Protein AF-0000000082334285 (afdb_homodimer)

Foldseek 3Di:
DQPFAFEAEEAEAADCVVPNFDPPQPDADDDLQHHHLVNVVVVCVVNNHQAYEYEYDCHTCNQVCVRVLVSLQVSVQRYAYAHHHDLPDDLVVVVVNVVSRYQAYEDECQVVPQVVPLPSARVLQSQVVVQGEYEYAAAAQSQVSNVVVVVVGPHAYEYEQLNLYQLVPDCVRDNNVVVLVCAPDPRYAYENEDLQVRAPDDPVSVSCLVSSVSSCVRNPLLRYAYHYHPPCPPGPDDDDSVSVVVSLCVSPVDPVSSSSHGPVNCCVSSVRDDVPVD/DQPFAFEAEEAEAADCVVPNWDPPQPDADDDLQHHHLVNVVVVCVVNNHQAYEYEYDCHTCNQVCVRVLVSLQVSVQRYAYAHHHDLPDDLVVVVVNVVSRYQAYEDECQVVPQVVPLPSARVLQSQVVVQGEYEYAAAAQSQVSNVVVVVPGPHAYEYEQLNLYQLVVDCVRPNNVVVLVVAPDPRYAYENEDLQVRAPDDPVSVSCLVSSVSSCVRNPLLRYAYHYHPPCPPGPDDDDSVSVVVSLCVSPVDPVSSSSHGPVNCCVSSVRDDVPVD

Sequence (556 aa):
MFTQPIIDCHHHVFDPARFPWSAESAYNPQGHELATPDYYRAVMTAYNIRHSLIVGPTSGYNTDNRCLLDTLRRGEGRFKGIAVVHRDTNVQTLADLQSQGVVGIALNVAMLGTDPFLHLDQLMSDLADLNLFAQIQVQDDQLLALLPLLARTRTRILFDHCGRPDVSAGLRQPAFRALLSLAGGERCSVKLSGLAKFSRQPYPFSDGHPYLLALLDAFGAENCMWGSDWPFLRASERMDMGTQLLLVDQLIPDDKTRRQVLWETPERLFNFASEGALMFTQPIIDCHHHVFDPARFPWSAESAYNPQGHELATPDYYRAVMTAYNIRHSLIVGPTSGYNTDNRCLLDTLRRGEGRFKGIAVVHRDTNVQTLADLQSQGVVGIALNVAMLGTDPFLHLDQLMSDLADLNLFAQIQVQDDQLLALLPLLARTRTRILFDHCGRPDVSAGLRQPAFRALLSLAGGERCSVKLSGLAKFSRQPYPFSDGHPYLLALLDAFGAENCMWGSDWPFLRASERMDMGTQLLLVDQLIPDDKTRRQVLWETPERLFNFASEGAL

pLDDT: mean 95.58, std 8.48, range [27.16, 98.88]

Organism: Erwinia amylovora (NCBI:txid552)

Secondary structure (DSSP, 8-state):
---S-EEEEEE----TTTSPPPTT-S----GGG---HHHHHHHHHHHTEEEEEEEP-TTTTTT--HHHHHHHHHHTTSEEEEE---TT--HHHHHHHHHTTEEEEEEEHHHH-SGGGTT-HHHHHHHHHTT-EEEEE--TTHHHHHHHHHHT---EEEE-GGG---TTS-TT-HHHHHHHHTTTSSSEEEE---HHHH-SSSTTTGGGHHHHHHHHHHH-GGGEE----BT-TT-SS---HHHHHHHHHHH---HHHHHIIIIIHHHHHHT---GGG-/---S-EEEEEE----TTTSPPPTT-S----GGG---HHHHHHHHHHHTEEEEEEEP-TTTTTT--HHHHHHHHHHTTSEEEEE---TT--HHHHHHHHHTTEEEEEEEHHHH-SGGGTT-HHHHHHHHHTT-EEEEE--TTHHHHHHHHHHT---EEEE-GGG---TTS-TT-HHHHHHHHTTTSSSEEEE---HHHH-SSSTTTGGGHHHHHHHHHHH-GGGEE----BT-TT-SS---HHHHHHHHHHH---HHHHHIIIIIHHHHHHT---GGG-

Solvent-accessible surface area (backbone atoms only — not comparable to full-atom values): 28912 Å² total; per-residue (Å²): 48,62,78,62,66,27,37,39,55,27,29,47,68,44,48,50,90,86,48,63,73,53,93,81,44,88,42,75,72,52,26,55,41,27,29,33,66,72,57,44,53,45,46,23,63,47,50,33,37,68,33,34,32,39,36,46,42,67,69,37,51,30,64,58,47,63,62,52,46,54,48,29,61,71,40,73,70,35,31,35,29,28,38,31,68,62,82,81,56,52,63,65,59,52,51,54,43,38,76,53,39,31,51,26,35,54,42,58,32,58,81,71,42,60,74,86,60,57,77,44,61,67,46,38,48,46,30,33,75,69,70,21,30,43,33,36,30,39,36,46,60,49,51,58,72,40,46,66,50,58,70,75,44,81,38,32,35,34,34,37,29,63,42,26,46,51,59,89,60,52,80,76,32,64,33,52,40,52,56,50,64,47,34,80,47,95,45,49,32,37,26,60,26,47,46,78,77,38,29,91,48,66,91,86,17,64,68,31,46,63,57,47,53,51,44,43,65,52,42,29,42,77,29,25,26,33,24,73,44,39,59,45,74,88,36,78,35,50,80,52,73,50,44,53,51,47,48,48,48,67,76,39,68,51,64,68,54,38,45,27,21,28,31,54,22,49,34,62,77,68,63,46,74,67,68,81,78,110,51,62,80,63,67,27,36,38,55,28,28,48,68,45,49,49,91,84,48,62,73,53,92,80,43,87,42,76,73,50,26,55,41,28,29,32,65,73,56,44,52,44,46,24,64,47,51,35,37,69,33,35,31,39,35,46,40,67,70,37,50,28,63,57,47,63,62,53,47,53,49,28,61,72,38,73,66,36,31,35,31,28,38,30,68,63,81,80,58,54,64,65,59,52,51,54,43,37,76,53,38,31,52,26,37,54,42,58,32,58,83,69,42,61,73,83,61,55,76,43,62,69,48,39,49,46,29,34,76,70,69,22,31,43,32,36,31,38,35,46,61,48,49,58,71,40,46,67,50,59,70,75,46,81,37,32,34,34,34,36,28,59,43,27,46,50,59,89,59,54,79,76,30,64,34,52,40,51,55,50,64,47,34,81,48,94,44,48,33,38,25,58,23,46,46,79,78,39,28,92,48,67,91,86,15,66,69,32,45,64,59,46,52,50,46,44,65,51,42,29,42,76,30,24,26,32,25,71,41,39,58,45,74,88,34,77,36,50,80,52,71,51,44,54,52,49,47,48,48,68,77,39,66,50,64,68,54,39,44,27,20,28,30,52,23,48,33,62,78,68,62,48,76,71,69,80,81,109

Radius of gyration: 25.68 Å; Cα contacts (8 Å, |Δi|>4): 1089; chains: 2; bounding box: 44×74×59 Å

Nearest PDB structures (foldseek):
  4i6k-assembly1_A  TM=9.026E-01  e=4.980E-20  Acinetobacter baumannii AB0057
  4d8l-assembly1_A  TM=8.781E-01  e=5.607E-20  Sphingomonas paucimobilis
  2ffi-assembly2_B  TM=8.679E-01  e=4.980E-20  Pseudomonas putida KT2440
  4mup-assembly3_C  TM=8.898E-01  e=3.223E-16  Agrobacterium fabrum str. C58
  4mup-assembly1_A  TM=8.462E-01  e=1.131E-14  Agrobacterium fabrum str. C58

Structure (mmCIF, N/CA/C/O backbone):
data_AF-0000000082334285-model_v1
#
loop_
_entity.id
_entity.type
_entity.pdbx_description
1 polymer 'Amidohydrolase family protein'
#
loop_
_atom_site.group_PDB
_atom_site.id
_atom_site.type_symbol
_atom_site.label_atom_id
_atom_site.label_alt_id
_atom_site.label_comp_id
_atom_site.label_asym_id
_atom_site.label_entity_id
_atom_site.label_seq_id
_atom_site.pdbx_PDB_ins_code
_atom_site.Cartn_x
_atom_site.Cartn_y
_atom_site.Cartn_z
_atom_site.occupancy
_atom_site.B_iso_or_equiv
_atom_site.auth_seq_id
_atom_site.auth_comp_id
_atom_site.auth_asym_id
_atom_site.auth_atom_id
_atom_site.pdbx_PDB_model_num
ATOM 1 N N . MET A 1 1 ? 4.008 -7.156 13.859 1 53.06 1 MET A N 1
ATOM 2 C CA . MET A 1 1 ? 2.857 -6.277 14.062 1 53.06 1 MET A CA 1
ATOM 3 C C . MET A 1 1 ? 3.229 -5.082 14.93 1 53.06 1 MET A C 1
ATOM 5 O O . MET A 1 1 ? 4.09 -5.188 15.805 1 53.06 1 MET A O 1
ATOM 9 N N . PHE A 1 2 ? 2.916 -4.008 14.375 1 68.19 2 PHE A N 1
ATOM 10 C CA . PHE A 1 2 ? 3.246 -2.82 15.156 1 68.19 2 PHE A CA 1
ATOM 11 C C . PHE A 1 2 ? 2.52 -2.832 16.5 1 68.19 2 PHE A C 1
ATOM 13 O O . PHE A 1 2 ? 1.29 -2.916 16.547 1 68.19 2 PHE A O 1
ATOM 20 N N . THR A 1 3 ? 3.16 -3.135 17.531 1 78.06 3 THR A N 1
ATOM 21 C CA . THR A 1 3 ? 2.574 -3.369 18.844 1 78.06 3 THR A CA 1
ATOM 22 C C . THR A 1 3 ? 2.133 -2.055 19.484 1 78.06 3 THR A C 1
ATOM 24 O O . THR A 1 3 ? 1.162 -2.021 20.25 1 78.06 3 THR A O 1
ATOM 27 N N . GLN A 1 4 ? 2.719 -1.042 19.219 1 89.06 4 GLN A N 1
ATOM 28 C CA . GLN A 1 4 ? 2.357 0.255 19.781 1 89.06 4 GLN A CA 1
ATOM 29 C C . GLN A 1 4 ? 1.139 0.842 19.078 1 89.06 4 GLN A C 1
ATOM 31 O O . GLN A 1 4 ? 1.054 0.811 17.844 1 89.06 4 GLN A O 1
ATOM 36 N N . PRO A 1 5 ? 0.08 1.284 19.891 1 94.5 5 PRO A N 1
ATOM 37 C CA . PRO A 1 5 ? -1.054 1.954 19.25 1 94.5 5 PRO A CA 1
ATOM 38 C C . PRO A 1 5 ? -0.654 3.252 18.547 1 94.5 5 PRO A C 1
ATOM 40 O O . PRO A 1 5 ? 0.236 3.963 19.016 1 94.5 5 PRO A O 1
ATOM 43 N N . ILE A 1 6 ? -1.346 3.531 17.469 1 97.25 6 ILE A N 1
ATOM 44 C CA . ILE A 1 6 ? -0.974 4.66 16.625 1 97.25 6 ILE A CA 1
ATOM 45 C C . ILE A 1 6 ? -2.193 5.543 16.391 1 97.25 6 ILE A C 1
ATOM 47 O O . ILE A 1 6 ? -3.316 5.047 16.266 1 97.25 6 ILE A O 1
ATOM 51 N N . ILE A 1 7 ? -2.008 6.812 16.453 1 98.38 7 ILE A N 1
ATOM 52 C CA . ILE A 1 7 ? -2.945 7.762 15.867 1 98.38 7 ILE A CA 1
ATOM 53 C C . ILE A 1 7 ? -2.389 8.281 14.547 1 98.38 7 ILE A C 1
ATOM 55 O O . ILE A 1 7 ? -1.335 8.922 14.516 1 98.38 7 ILE A O 1
ATOM 59 N N . ASP A 1 8 ? -3.018 7.949 13.438 1 98.56 8 ASP A N 1
ATOM 60 C CA . ASP A 1 8 ? -2.629 8.516 12.148 1 98.56 8 ASP A CA 1
ATOM 61 C C . ASP A 1 8 ? -3.178 9.93 11.984 1 98.56 8 ASP A C 1
ATOM 63 O O . ASP A 1 8 ? -4.387 10.125 11.844 1 98.56 8 ASP A O 1
ATOM 67 N N . CYS A 1 9 ? -2.299 10.906 11.875 1 98.88 9 CYS A N 1
ATOM 68 C CA . CYS A 1 9 ? -2.732 12.289 12 1 98.88 9 CYS A CA 1
ATOM 69 C C . CYS A 1 9 ? -2.828 12.953 10.625 1 98.88 9 CYS A C 1
ATOM 71 O O . CYS A 1 9 ? -3.004 14.164 10.531 1 98.88 9 CYS A O 1
ATOM 73 N N . HIS A 1 10 ? -2.637 12.188 9.586 1 98.81 10 HIS A N 1
ATOM 74 C CA . HIS A 1 10 ? -2.814 12.734 8.242 1 98.81 10 HIS A CA 1
ATOM 75 C C . HIS A 1 10 ? -3.094 11.625 7.23 1 98.81 10 HIS A C 1
ATOM 77 O O . HIS A 1 10 ? -2.186 10.883 6.844 1 98.81 10 HIS A O 1
ATOM 83 N N . HIS A 1 11 ? -4.223 11.523 6.801 1 98.31 11 HIS A N 1
ATOM 84 C CA . HIS A 1 11 ? -4.602 10.664 5.684 1 98.31 11 HIS A CA 1
ATOM 85 C C . HIS A 1 11 ? -5.91 11.133 5.051 1 98.31 11 HIS A C 1
ATOM 87 O O . HIS A 1 11 ? -6.562 12.039 5.57 1 98.31 11 HIS A O 1
ATOM 93 N N . HIS A 1 12 ? -6.25 10.562 3.91 1 98.06 12 HIS A N 1
ATOM 94 C CA . HIS A 1 12 ? -7.441 10.945 3.162 1 98.06 12 HIS A CA 1
ATOM 95 C C . HIS A 1 12 ? -8.32 9.734 2.871 1 98.06 12 HIS A C 1
ATOM 97 O O . HIS A 1 12 ? -7.832 8.602 2.828 1 98.06 12 HIS A O 1
ATOM 103 N N . VAL A 1 13 ? -9.57 9.992 2.697 1 97.75 13 VAL A N 1
ATOM 104 C CA . VAL A 1 13 ? -10.5 8.977 2.219 1 97.75 13 VAL A CA 1
ATOM 105 C C . VAL A 1 13 ? -11.297 9.523 1.036 1 97.75 13 VAL A C 1
ATOM 107 O O . VAL A 1 13 ? -11.648 10.703 1.007 1 97.75 13 VAL A O 1
ATOM 110 N N . PHE A 1 14 ? -11.578 8.68 0.093 1 97.38 14 PHE A N 1
ATOM 111 C CA . PHE A 1 14 ? -12.336 8.945 -1.122 1 97.38 14 PHE A CA 1
ATOM 112 C C . PHE A 1 14 ? -13.367 7.852 -1.368 1 97.38 14 PHE A C 1
ATOM 114 O O . PHE A 1 14 ? -13.023 6.668 -1.441 1 97.38 14 PHE A O 1
ATOM 121 N N . ASP A 1 15 ? -14.602 8.188 -1.494 1 96.62 15 ASP A N 1
ATOM 122 C CA . ASP A 1 15 ? -15.68 7.25 -1.773 1 96.62 15 ASP A CA 1
ATOM 123 C C . ASP A 1 15 ? -16.641 7.812 -2.814 1 96.62 15 ASP A C 1
ATOM 125 O O . ASP A 1 15 ? -17.797 8.133 -2.496 1 96.62 15 ASP A O 1
ATOM 129 N N . PRO A 1 16 ? -16.203 7.91 -4.02 1 96.25 16 PRO A N 1
ATOM 130 C CA . PRO A 1 16 ? -17.031 8.562 -5.043 1 96.25 16 PRO A CA 1
ATOM 131 C C . PRO A 1 16 ? -18.312 7.785 -5.359 1 96.25 16 PRO A C 1
ATOM 133 O O . PRO A 1 16 ? -19.234 8.336 -5.953 1 96.25 16 PRO A O 1
ATOM 136 N N . ALA A 1 17 ? -18.312 6.449 -5.082 1 95.81 17 ALA A N 1
ATOM 137 C CA . ALA A 1 17 ? -19.547 5.691 -5.273 1 95.81 17 ALA A CA 1
ATOM 138 C C . ALA A 1 17 ? -20.672 6.25 -4.414 1 95.81 17 ALA A C 1
ATOM 140 O O . ALA A 1 17 ? -21.812 6.344 -4.863 1 95.81 17 ALA A O 1
ATOM 141 N N . ARG A 1 18 ? -20.391 6.684 -3.186 1 97.12 18 ARG A N 1
ATOM 142 C CA . ARG A 1 18 ? -21.406 7.215 -2.27 1 97.12 18 ARG A CA 1
ATOM 143 C C . ARG A 1 18 ? -21.438 8.742 -2.316 1 97.12 18 ARG A C 1
ATOM 145 O O . ARG A 1 18 ? -22.484 9.352 -2.111 1 97.12 18 ARG A O 1
ATOM 152 N N . PHE A 1 19 ? -20.281 9.281 -2.541 1 97.5 19 PHE A N 1
ATOM 153 C CA . PHE A 1 19 ? -20.141 10.727 -2.635 1 97.5 19 PHE A CA 1
ATOM 154 C C . PHE A 1 19 ? -19.484 11.125 -3.955 1 97.5 19 PHE A C 1
ATOM 156 O O . PHE A 1 19 ? -18.281 11.367 -4.008 1 97.5 19 PHE A O 1
ATOM 163 N N . PRO A 1 20 ? -20.203 11.297 -4.996 1 96.62 20 PRO A N 1
ATOM 164 C CA . PRO A 1 20 ? -19.656 11.555 -6.332 1 96.62 20 PRO A CA 1
ATOM 165 C C . PRO A 1 20 ? -18.859 12.852 -6.402 1 96.62 20 PRO A C 1
ATOM 167 O O . PRO A 1 20 ? -19.141 13.797 -5.668 1 96.62 20 PRO A O 1
ATOM 170 N N . TRP A 1 21 ? -17.906 12.812 -7.305 1 94.31 21 TRP A N 1
ATOM 171 C CA . TRP A 1 21 ? -17.109 14.008 -7.562 1 94.31 21 TRP A CA 1
ATOM 172 C C . TRP A 1 21 ? -17.969 15.148 -8.07 1 94.31 21 TRP A C 1
ATOM 174 O O . TRP A 1 21 ? -18.938 14.93 -8.797 1 94.31 21 TRP A O 1
ATOM 184 N N . SER A 1 22 ? -17.547 16.281 -7.652 1 91.12 22 SER A N 1
ATOM 185 C CA . SER A 1 22 ? -18.172 17.438 -8.273 1 91.12 22 SER A CA 1
ATOM 186 C C . SER A 1 22 ? -17.797 17.547 -9.742 1 91.12 22 SER A C 1
ATOM 188 O O . SER A 1 22 ? -16.703 17.125 -10.148 1 91.12 22 SER A O 1
ATOM 190 N N . ALA A 1 23 ? -18.609 18.109 -10.539 1 88.44 23 ALA A N 1
ATOM 191 C CA . ALA A 1 23 ? -18.344 18.328 -11.961 1 88.44 23 ALA A CA 1
ATOM 192 C C . ALA A 1 23 ? -17.094 19.188 -12.164 1 88.44 23 ALA A C 1
ATOM 194 O O . ALA A 1 23 ? -16.406 19.047 -13.18 1 88.44 23 ALA A O 1
ATOM 195 N N . GLU A 1 24 ? -16.75 19.984 -11.18 1 85.38 24 GLU A N 1
ATOM 196 C CA . GLU A 1 24 ? -15.648 20.938 -11.281 1 85.38 24 GLU A CA 1
ATOM 197 C C . GLU A 1 24 ? -14.344 20.344 -10.742 1 85.38 24 GLU A C 1
ATOM 199 O O . GLU A 1 24 ? -13.297 20.984 -10.797 1 85.38 24 GLU A O 1
ATOM 204 N N . SER A 1 25 ? -14.492 19.125 -10.305 1 86.56 25 SER A N 1
ATOM 205 C CA . SER A 1 25 ? -13.305 18.516 -9.711 1 86.56 25 SER A CA 1
ATOM 206 C C . SER A 1 25 ? -12.227 18.266 -10.758 1 86.56 25 SER A C 1
ATOM 208 O O . SER A 1 25 ? -12.484 17.609 -11.773 1 86.56 25 SER A O 1
ATOM 210 N N . ALA A 1 26 ? -11.031 18.812 -10.539 1 82.81 26 ALA A N 1
ATOM 211 C CA . ALA A 1 26 ? -9.953 18.703 -11.516 1 82.81 26 ALA A CA 1
ATOM 212 C C . ALA A 1 26 ? -9.102 17.453 -11.266 1 82.81 26 ALA A C 1
ATOM 214 O O . ALA A 1 26 ? -8.336 17.031 -12.133 1 82.81 26 ALA A O 1
ATOM 215 N N . TYR A 1 27 ? -9.18 16.906 -10.172 1 89.5 27 TYR A N 1
ATOM 216 C CA . TYR A 1 27 ? -8.414 15.727 -9.781 1 89.5 27 TYR A CA 1
ATOM 217 C C . TYR A 1 27 ? -9.312 14.695 -9.117 1 89.5 27 TYR A C 1
ATOM 219 O O . TYR A 1 27 ? -9.859 14.945 -8.039 1 89.5 27 TYR A O 1
ATOM 227 N N . ASN A 1 28 ? -9.461 13.578 -9.766 1 93.69 28 ASN A N 1
ATOM 228 C CA . ASN A 1 28 ? -10.305 12.5 -9.258 1 93.69 28 ASN A CA 1
ATOM 229 C C . ASN A 1 28 ? -9.5 11.219 -9.039 1 93.69 28 ASN A C 1
ATOM 231 O O . ASN A 1 28 ? -9.289 10.445 -9.977 1 93.69 28 ASN A O 1
ATOM 235 N N . PRO A 1 29 ? -9.055 11.07 -7.785 1 94 29 PRO A N 1
ATOM 236 C CA . PRO A 1 29 ? -8.305 9.852 -7.477 1 94 29 PRO A CA 1
ATOM 237 C C . PRO A 1 29 ? -8.977 8.594 -8.008 1 94 29 PRO A C 1
ATOM 239 O O . PRO A 1 29 ? -10.211 8.484 -7.977 1 94 29 PRO A O 1
ATOM 242 N N . GLN A 1 30 ? -8.188 7.637 -8.547 1 93 30 GLN A N 1
ATOM 243 C CA . GLN A 1 30 ? -8.633 6.363 -9.102 1 93 30 GLN A CA 1
ATOM 244 C C . GLN A 1 30 ? -7.629 5.254 -8.805 1 93 30 GLN A C 1
ATOM 246 O O . GLN A 1 30 ? -6.504 5.523 -8.383 1 93 30 GLN A O 1
ATOM 251 N N . GLY A 1 31 ? -8.102 4.02 -8.992 1 94.88 31 GLY A N 1
ATOM 252 C CA . GLY A 1 31 ? -7.188 2.904 -8.805 1 94.88 31 GLY A CA 1
ATOM 253 C C . GLY A 1 31 ? -6.516 2.906 -7.441 1 94.88 31 GLY A C 1
ATOM 254 O O . GLY A 1 31 ? -7.191 2.99 -6.41 1 94.88 31 GLY A O 1
ATOM 255 N N . HIS A 1 32 ? -5.184 2.994 -7.457 1 96.75 32 HIS A N 1
ATOM 256 C CA . HIS A 1 32 ? -4.383 2.879 -6.246 1 96.75 32 HIS A CA 1
ATOM 257 C C . HIS A 1 32 ? -4.641 4.051 -5.301 1 96.75 32 HIS A C 1
ATOM 259 O O . HIS A 1 32 ? -4.262 4 -4.125 1 96.75 32 HIS A O 1
ATOM 265 N N . GLU A 1 33 ? -5.281 5.121 -5.789 1 96.44 33 GLU A N 1
ATOM 266 C CA . GLU A 1 33 ? -5.516 6.309 -4.969 1 96.44 33 GLU A CA 1
ATOM 267 C C . GLU A 1 33 ? -6.938 6.32 -4.418 1 96.44 33 GLU A C 1
ATOM 269 O O . GLU A 1 33 ? -7.25 7.098 -3.514 1 96.44 33 GLU A O 1
ATOM 274 N N . LEU A 1 34 ? -7.793 5.457 -4.969 1 96.12 34 LEU A N 1
ATOM 275 C CA . LEU A 1 34 ? -9.148 5.34 -4.449 1 96.12 34 LEU A CA 1
ATOM 276 C C . LEU A 1 34 ? -9.164 4.566 -3.135 1 96.12 34 LEU A C 1
ATOM 278 O O . LEU A 1 34 ? -8.852 3.375 -3.107 1 96.12 34 LEU A O 1
ATOM 282 N N . ALA A 1 35 ? -9.508 5.238 -2.078 1 96.62 35 ALA A N 1
ATOM 283 C CA . ALA A 1 35 ? -9.398 4.699 -0.725 1 96.62 35 ALA A CA 1
ATOM 284 C C . ALA A 1 35 ? -10.633 5.031 0.104 1 96.62 35 ALA A C 1
ATOM 286 O O . ALA A 1 35 ? -10.758 6.141 0.632 1 96.62 35 ALA A O 1
ATOM 287 N N . THR A 1 36 ? -11.445 4.102 0.385 1 97.5 36 THR A N 1
ATOM 288 C CA . THR A 1 36 ? -12.711 4.332 1.065 1 97.5 36 THR A CA 1
ATOM 289 C C . THR A 1 36 ? -12.539 4.254 2.578 1 97.5 36 THR A C 1
ATOM 291 O O . THR A 1 36 ? -11.594 3.633 3.068 1 97.5 36 THR A O 1
ATOM 294 N N . PRO A 1 37 ? -13.492 4.891 3.301 1 97.69 37 PRO A N 1
ATOM 295 C CA . PRO A 1 37 ? -13.469 4.73 4.758 1 97.69 37 PRO A CA 1
ATOM 296 C C . PRO A 1 37 ? -13.539 3.266 5.188 1 97.69 37 PRO A C 1
ATOM 298 O O . PRO A 1 37 ? -12.883 2.873 6.16 1 97.69 37 PRO A O 1
ATOM 301 N N . ASP A 1 38 ? -14.297 2.455 4.48 1 97.25 38 ASP A N 1
ATOM 302 C CA . ASP A 1 38 ? -14.414 1.038 4.816 1 97.25 38 ASP A CA 1
ATOM 303 C C . ASP A 1 38 ? -13.07 0.326 4.664 1 97.25 38 ASP A C 1
ATOM 305 O O . ASP A 1 38 ? -12.68 -0.469 5.523 1 97.25 38 ASP A O 1
ATOM 309 N N . TYR A 1 39 ? -12.422 0.603 3.594 1 98.06 39 TYR A N 1
ATOM 310 C CA . TYR A 1 39 ? -11.109 -0.001 3.424 1 98.06 39 TYR A CA 1
ATOM 311 C C . TYR A 1 39 ? -10.133 0.502 4.484 1 98.06 39 TYR A C 1
ATOM 313 O O . TYR A 1 39 ? -9.32 -0.264 5.004 1 98.06 39 TYR A O 1
ATOM 321 N N . TYR A 1 40 ? -10.234 1.769 4.797 1 98.44 40 TYR A N 1
ATOM 322 C CA . TYR A 1 40 ? -9.352 2.336 5.801 1 98.44 40 TYR A CA 1
ATOM 323 C C . TYR A 1 40 ? -9.531 1.645 7.148 1 98.44 40 TYR A C 1
ATOM 325 O O . TYR A 1 40 ? -8.57 1.468 7.898 1 98.44 40 TYR A O 1
ATOM 333 N N . ARG A 1 41 ? -10.672 1.264 7.484 1 97.44 41 ARG A N 1
ATOM 334 C CA . ARG A 1 41 ? -10.891 0.533 8.727 1 97.44 41 ARG A CA 1
ATOM 335 C C . ARG A 1 41 ? -10.062 -0.749 8.766 1 97.44 41 ARG A C 1
ATOM 337 O O . ARG A 1 41 ? -9.555 -1.135 9.82 1 97.44 41 ARG A O 1
ATOM 344 N N . ALA A 1 42 ? -9.977 -1.397 7.625 1 97.19 42 ALA A N 1
ATOM 345 C CA . ALA A 1 42 ? -9.117 -2.574 7.543 1 97.19 42 ALA A CA 1
ATOM 346 C C . ALA A 1 42 ? -7.648 -2.197 7.727 1 97.19 42 ALA A C 1
ATOM 348 O O . ALA A 1 42 ? -6.887 -2.928 8.367 1 97.19 42 ALA A O 1
ATOM 349 N N . VAL A 1 43 ? -7.281 -1.087 7.18 1 97.62 43 VAL A N 1
ATOM 350 C CA . VAL A 1 43 ? -5.93 -0.569 7.348 1 97.62 43 VAL A CA 1
ATOM 351 C C . VAL A 1 43 ? -5.656 -0.303 8.828 1 97.62 43 VAL A C 1
ATOM 353 O O . VAL A 1 43 ? -4.605 -0.688 9.352 1 97.62 43 VAL A O 1
ATOM 356 N N . MET A 1 44 ? -6.625 0.309 9.484 1 97.25 44 MET A N 1
ATOM 357 C CA . MET A 1 44 ? -6.488 0.585 10.914 1 97.25 44 MET A CA 1
ATOM 358 C C . MET A 1 44 ? -6.234 -0.7 11.695 1 97.25 44 MET A C 1
ATOM 360 O O . MET A 1 44 ? -5.332 -0.757 12.531 1 97.25 44 MET A O 1
ATOM 364 N N . THR A 1 45 ? -6.984 -1.717 11.375 1 95.88 45 THR A N 1
ATOM 365 C CA . THR A 1 45 ? -6.84 -2.998 12.055 1 95.88 45 THR A CA 1
ATOM 366 C C . THR A 1 45 ? -5.477 -3.615 11.766 1 95.88 45 THR A C 1
ATOM 368 O O . THR A 1 45 ? -4.789 -4.074 12.68 1 95.88 45 THR A O 1
ATOM 371 N N . ALA A 1 46 ? -5.047 -3.529 10.57 1 95.5 46 ALA A N 1
ATOM 372 C CA . ALA A 1 46 ? -3.811 -4.18 10.141 1 95.5 46 ALA A CA 1
ATOM 373 C C . ALA A 1 46 ? -2.592 -3.525 10.781 1 95.5 46 ALA A C 1
ATOM 375 O O . ALA A 1 46 ? -1.578 -4.188 11.023 1 95.5 46 ALA A O 1
ATOM 376 N N . TYR A 1 47 ? -2.709 -2.246 11.141 1 96.12 47 TYR A N 1
ATOM 377 C CA . TYR A 1 47 ? -1.505 -1.529 11.539 1 96.12 47 TYR A CA 1
ATOM 378 C C . TYR A 1 47 ? -1.654 -0.96 12.945 1 96.12 47 TYR A C 1
ATOM 380 O O . TYR A 1 47 ? -0.859 -0.117 13.375 1 96.12 47 TYR A O 1
ATOM 388 N N . ASN A 1 48 ? -2.713 -1.384 13.625 1 95.81 48 ASN A N 1
ATOM 389 C CA . ASN A 1 48 ? -2.984 -0.981 15 1 95.81 48 ASN A CA 1
ATOM 390 C C . ASN A 1 48 ? -3.164 0.53 15.117 1 95.81 48 ASN A C 1
ATOM 392 O O . ASN A 1 48 ? -2.656 1.148 16.062 1 95.81 48 ASN A O 1
ATOM 396 N N . ILE A 1 49 ? -3.74 1.108 14.109 1 97.06 49 ILE A N 1
ATOM 397 C CA . ILE A 1 49 ? -4.184 2.498 14.172 1 97.06 49 ILE A CA 1
ATOM 398 C C . ILE A 1 49 ? -5.516 2.584 14.914 1 97.06 49 ILE A C 1
ATOM 400 O O . ILE A 1 49 ? -6.52 2.023 14.461 1 97.06 49 ILE A O 1
ATOM 404 N N . ARG A 1 50 ? -5.5 3.295 16 1 97.12 50 ARG A N 1
ATOM 405 C CA . ARG A 1 50 ? -6.668 3.279 16.875 1 97.12 50 ARG A CA 1
ATOM 406 C C . ARG A 1 50 ? -7.543 4.508 16.641 1 97.12 50 ARG A C 1
ATOM 408 O O . ARG A 1 50 ? -8.758 4.457 16.844 1 97.12 50 ARG A O 1
ATOM 415 N N . HIS A 1 51 ? -6.941 5.574 16.375 1 98.06 51 HIS A N 1
ATOM 416 C CA . HIS A 1 51 ? -7.602 6.84 16.062 1 98.06 51 HIS A CA 1
ATOM 417 C C . HIS A 1 51 ? -6.984 7.508 14.844 1 98.06 51 HIS A C 1
ATOM 419 O O . HIS A 1 51 ? -5.906 7.113 14.398 1 98.06 51 HIS A O 1
ATOM 425 N N . SER A 1 52 ? -7.742 8.492 14.32 1 97.94 52 SER A N 1
ATOM 426 C CA . SER A 1 52 ? -7.215 9.148 13.125 1 97.94 52 SER A CA 1
ATOM 427 C C . SER A 1 52 ? -7.672 10.602 13.039 1 97.94 52 SER A C 1
ATOM 429 O O . SER A 1 52 ? -8.789 10.93 13.438 1 97.94 52 SER A O 1
ATOM 431 N N . LEU A 1 53 ? -6.781 11.398 12.594 1 98.81 53 LEU A N 1
ATOM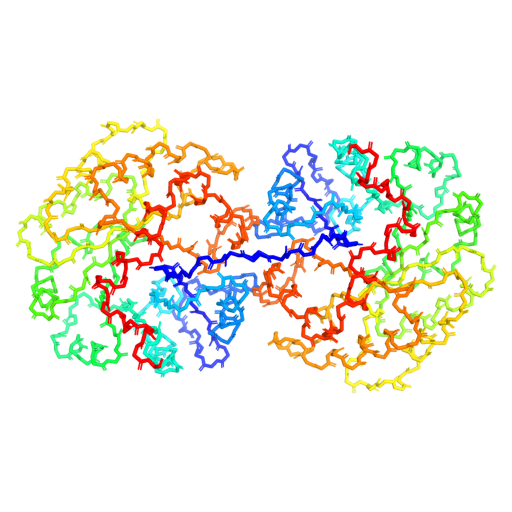 432 C CA . LEU A 1 53 ? -7.125 12.711 12.07 1 98.81 53 LEU A CA 1
ATOM 433 C C . LEU A 1 53 ? -7.246 12.68 10.547 1 98.81 53 LEU A C 1
ATOM 435 O O . LEU A 1 53 ? -6.242 12.539 9.844 1 98.81 53 LEU A O 1
ATOM 439 N N . ILE A 1 54 ? -8.484 12.758 10.055 1 98.81 54 ILE A N 1
ATOM 440 C CA . ILE A 1 54 ? -8.789 12.602 8.633 1 98.81 54 ILE A CA 1
ATOM 441 C C . ILE A 1 54 ? -8.836 13.969 7.961 1 98.81 54 ILE A C 1
ATOM 443 O O . ILE A 1 54 ? -9.586 14.844 8.383 1 98.81 54 ILE A O 1
ATOM 447 N N . VAL A 1 55 ? -8.023 14.141 6.957 1 98.62 55 VAL A N 1
ATOM 448 C CA . VAL A 1 55 ? -7.891 15.445 6.309 1 98.62 55 VAL A CA 1
ATOM 449 C C . VAL A 1 55 ? -8.727 15.477 5.031 1 98.62 55 VAL A C 1
ATOM 451 O O . VAL A 1 55 ? -8.531 14.656 4.133 1 98.62 55 VAL A O 1
ATOM 454 N N . GLY A 1 56 ? -9.688 16.406 5.039 1 96.69 56 GLY A N 1
ATOM 455 C CA . GLY A 1 56 ? -10.406 16.625 3.795 1 96.69 56 GLY A CA 1
ATOM 456 C C . GLY A 1 56 ? -9.5 17 2.635 1 96.69 56 GLY A C 1
ATOM 457 O O . GLY A 1 56 ? -8.641 17.859 2.766 1 96.69 56 GLY A O 1
ATOM 458 N N . PRO A 1 57 ? -9.648 16.234 1.575 1 90.25 57 PRO A N 1
ATOM 459 C CA . PRO A 1 57 ? -8.766 16.5 0.436 1 90.25 57 PRO A CA 1
ATOM 460 C C . PRO A 1 57 ? -9.141 17.766 -0.332 1 90.25 57 PRO A C 1
ATOM 462 O O . PRO A 1 57 ? -10.211 17.812 -0.945 1 90.25 57 PRO A O 1
ATOM 465 N N . THR A 1 58 ? -8.18 18.734 -0.234 1 88.81 58 THR A N 1
ATOM 466 C CA . THR A 1 58 ? -8.398 19.922 -1.042 1 88.81 58 THR A CA 1
ATOM 467 C C . THR A 1 58 ? -8.508 19.562 -2.521 1 88.81 58 THR A C 1
ATOM 469 O O . THR A 1 58 ? -9.336 20.125 -3.242 1 88.81 58 THR A O 1
ATOM 472 N N . SER A 1 59 ? -7.598 18.594 -2.756 1 84.81 59 SER A N 1
ATOM 473 C CA . SER A 1 59 ? -7.707 18.047 -4.102 1 84.81 59 SER A CA 1
ATOM 474 C C . SER A 1 59 ? -8.82 17 -4.184 1 84.81 59 SER A C 1
ATOM 476 O O . SER A 1 59 ? -9.008 16.219 -3.258 1 84.81 59 SER A O 1
ATOM 478 N N . GLY A 1 60 ? -9.711 17 -5.062 1 88.69 60 GLY A N 1
ATOM 479 C CA . GLY A 1 60 ? -10.805 16.047 -5.199 1 88.69 60 GLY A CA 1
ATOM 480 C C . GLY A 1 60 ? -12.148 16.625 -4.781 1 88.69 60 GLY A C 1
ATOM 481 O O . GLY A 1 60 ? -12.883 17.172 -5.609 1 88.69 60 GLY A O 1
ATOM 482 N N . TYR A 1 61 ? -12.297 16.578 -3.307 1 94.5 61 TYR A N 1
ATOM 483 C CA . TYR A 1 61 ? -13.602 17 -2.793 1 94.5 61 TYR A CA 1
ATOM 484 C C . TYR A 1 61 ? -13.617 18.484 -2.479 1 94.5 61 TYR A C 1
ATOM 486 O O . TYR A 1 61 ? -14.68 19.109 -2.43 1 94.5 61 TYR A O 1
ATOM 494 N N . ASN A 1 62 ? -12.469 19.062 -2.238 1 94.5 62 ASN A N 1
ATOM 495 C CA . ASN A 1 62 ? -12.383 20.484 -1.909 1 94.5 62 ASN A CA 1
ATOM 496 C C . ASN A 1 62 ? -13.359 20.859 -0.803 1 94.5 62 ASN A C 1
ATOM 498 O O . ASN A 1 62 ? -13.367 20.25 0.266 1 94.5 62 ASN A O 1
ATOM 502 N N . THR A 1 63 ? -14.305 21.781 -1.024 1 96.06 63 THR A N 1
ATOM 503 C CA . THR A 1 63 ? -15.164 22.281 0.044 1 96.06 63 THR A CA 1
ATOM 504 C C . THR A 1 63 ? -16.359 21.359 0.25 1 96.06 63 THR A C 1
ATOM 506 O O . THR A 1 63 ? -17.188 21.609 1.127 1 96.06 63 THR A O 1
ATOM 509 N N . ASP A 1 64 ? -16.5 20.281 -0.577 1 96.56 64 ASP A N 1
ATOM 510 C CA . ASP A 1 64 ? -17.5 19.25 -0.32 1 96.56 64 ASP A CA 1
ATOM 511 C C . ASP A 1 64 ? -17.047 18.312 0.788 1 96.56 64 ASP A C 1
ATOM 513 O O . ASP A 1 64 ? -16.391 17.312 0.521 1 96.56 64 ASP A O 1
ATOM 517 N N . ASN A 1 65 ? -17.469 18.547 2.041 1 97.94 65 ASN A N 1
ATOM 518 C CA . ASN A 1 65 ? -17 17.812 3.211 1 97.94 65 ASN A CA 1
ATOM 519 C C . ASN A 1 65 ? -17.906 16.625 3.525 1 97.94 65 ASN A C 1
ATOM 521 O O . ASN A 1 65 ? -17.781 16.016 4.586 1 97.94 65 ASN A O 1
ATOM 525 N N . ARG A 1 66 ? -18.875 16.25 2.656 1 97.94 66 ARG A N 1
ATOM 526 C CA . ARG A 1 66 ? -19.875 15.242 2.955 1 97.94 66 ARG A CA 1
ATOM 527 C C . ARG A 1 66 ? -19.219 13.898 3.256 1 97.94 66 ARG A C 1
ATOM 529 O O . ARG A 1 66 ? -19.609 13.219 4.211 1 97.94 66 ARG A O 1
ATOM 536 N N . CYS A 1 67 ? -18.219 13.531 2.475 1 98.25 67 CYS A N 1
ATOM 537 C CA . CYS A 1 67 ? -17.531 12.266 2.707 1 98.25 67 CYS A CA 1
ATOM 538 C C . CYS A 1 67 ? -16.797 12.273 4.043 1 98.25 67 CYS A C 1
ATOM 540 O O . CYS A 1 67 ? -16.891 11.32 4.812 1 98.25 67 CYS A O 1
ATOM 542 N N . LEU A 1 68 ? -16.141 13.367 4.285 1 98.5 68 LEU A N 1
ATOM 543 C CA . LEU A 1 68 ? -15.445 13.523 5.551 1 98.5 68 LEU A CA 1
ATOM 544 C C . LEU A 1 68 ? -16.406 13.414 6.73 1 98.5 68 LEU A C 1
ATOM 546 O O . LEU A 1 68 ? -16.188 12.617 7.641 1 98.5 68 LEU A O 1
ATOM 550 N N . LEU A 1 69 ? -17.453 14.141 6.672 1 98.69 69 LEU A N 1
ATOM 551 C CA . LEU A 1 69 ? -18.375 14.219 7.793 1 98.69 69 LEU A CA 1
ATOM 552 C C . LEU A 1 69 ? -19.078 12.883 8.016 1 98.69 69 LEU A C 1
ATOM 554 O O . LEU A 1 69 ? -19.297 12.477 9.156 1 98.69 69 LEU A O 1
ATOM 558 N N . ASP A 1 70 ? -19.453 12.203 6.93 1 98.56 70 ASP A N 1
ATOM 559 C CA . ASP A 1 70 ? -20.016 10.867 7.059 1 98.56 70 ASP A CA 1
ATOM 560 C C . ASP A 1 70 ? -19.047 9.914 7.734 1 98.56 70 ASP A C 1
ATOM 562 O O . ASP A 1 70 ? -19.422 9.117 8.594 1 98.56 70 ASP A O 1
ATOM 566 N N . THR A 1 71 ? -17.812 10.008 7.359 1 98.56 71 THR A N 1
ATOM 567 C CA . THR A 1 71 ? -16.766 9.156 7.926 1 98.56 71 THR A CA 1
ATOM 568 C C . THR A 1 71 ? -16.594 9.43 9.414 1 98.56 71 THR A C 1
ATOM 570 O O . THR A 1 71 ? -16.469 8.5 10.219 1 98.56 71 THR A O 1
ATOM 573 N N . LEU A 1 72 ? -16.578 10.719 9.773 1 98.44 72 LEU A N 1
ATOM 574 C CA . LEU A 1 72 ? -16.438 11.094 11.18 1 98.44 72 LEU A CA 1
ATOM 575 C C . LEU A 1 72 ? -17.594 10.539 12.008 1 98.44 72 LEU A C 1
ATOM 577 O O . LEU A 1 72 ? -17.375 10 13.094 1 98.44 72 LEU A O 1
ATOM 581 N N . ARG A 1 73 ? -18.734 10.648 11.477 1 97.81 73 ARG A N 1
ATOM 582 C CA . ARG A 1 73 ? -19.922 10.148 12.172 1 97.81 73 ARG A CA 1
ATOM 583 C C . ARG A 1 73 ? -19.812 8.648 12.422 1 97.81 73 ARG A C 1
ATOM 585 O O . ARG A 1 73 ? -20.125 8.172 13.516 1 97.81 73 ARG A O 1
ATOM 592 N N . ARG A 1 74 ? -19.281 7.957 11.523 1 96.25 74 ARG A N 1
ATOM 593 C CA . ARG A 1 74 ? -19.188 6.5 11.602 1 96.25 74 ARG A CA 1
ATOM 594 C C . ARG A 1 74 ? -18.062 6.066 12.523 1 96.25 74 ARG A C 1
ATOM 596 O O . ARG A 1 74 ? -18 4.906 12.938 1 96.25 74 ARG A O 1
ATOM 603 N N . GLY A 1 75 ? -17.156 6.918 12.766 1 95.12 75 GLY A N 1
ATOM 604 C CA . GLY A 1 75 ? -15.992 6.602 13.578 1 95.12 75 GLY A CA 1
ATOM 605 C C . GLY A 1 75 ? -16.297 6.547 15.062 1 95.12 75 GLY A C 1
ATOM 606 O O . GLY A 1 75 ? -15.508 6.023 15.852 1 95.12 75 GLY A O 1
ATOM 607 N N . GLU A 1 76 ? -17.406 7.031 15.461 1 89.69 76 GLU A N 1
ATOM 608 C CA . GLU A 1 76 ? -17.891 6.973 16.844 1 89.69 76 GLU A CA 1
ATOM 609 C C . GLU A 1 76 ? -16.828 7.449 17.812 1 89.69 76 GLU A C 1
ATOM 611 O O . GLU A 1 76 ? -16.531 6.766 18.797 1 89.69 76 GLU A O 1
ATOM 616 N N . GLY A 1 77 ? -16.234 8.531 17.562 1 92.31 77 GLY A N 1
ATOM 617 C CA . GLY A 1 77 ? -15.305 9.172 18.484 1 92.31 77 GLY A CA 1
ATOM 618 C C . GLY A 1 77 ? -13.852 8.836 18.203 1 92.31 77 GLY A C 1
ATOM 619 O O . GLY A 1 77 ? -12.945 9.445 18.766 1 92.31 77 GLY A O 1
ATOM 620 N N . ARG A 1 78 ? -13.609 7.938 17.266 1 96.5 78 ARG A N 1
ATOM 621 C CA . ARG A 1 78 ? -12.242 7.527 16.969 1 96.5 78 ARG A CA 1
ATOM 622 C C . ARG A 1 78 ? -11.625 8.422 15.891 1 96.5 78 ARG A C 1
ATOM 624 O O . ARG A 1 78 ? -10.414 8.383 15.664 1 96.5 78 ARG A O 1
ATOM 631 N N . PHE A 1 79 ? -12.461 9.242 15.312 1 98.19 79 PHE A N 1
ATOM 632 C CA . PHE A 1 79 ? -12 10.062 14.203 1 98.19 79 PHE A CA 1
ATOM 633 C C . PHE A 1 79 ? -12.219 11.547 14.492 1 98.19 79 PHE A C 1
ATOM 635 O O . PHE A 1 79 ? -13.242 11.922 15.062 1 98.19 79 PHE A O 1
ATOM 642 N N . LYS A 1 80 ? -11.281 12.344 14.203 1 98.62 80 LYS A N 1
ATOM 643 C CA . LYS A 1 80 ? -11.398 13.797 14.078 1 98.62 80 LYS A CA 1
ATOM 644 C C . LYS A 1 80 ? -11.078 14.25 12.656 1 98.62 80 LYS A C 1
ATOM 646 O O . LYS A 1 80 ? -10.453 13.516 11.883 1 98.62 80 LYS A O 1
ATOM 651 N N . GLY A 1 81 ? -11.609 15.43 12.32 1 98.75 81 GLY A N 1
ATOM 652 C CA . GLY A 1 81 ? -11.484 15.828 10.93 1 98.75 81 GLY A CA 1
ATOM 653 C C . GLY A 1 81 ? -10.844 17.203 10.758 1 98.75 81 GLY A C 1
ATOM 654 O O . GLY A 1 81 ? -10.953 18.062 11.633 1 98.75 81 GLY A O 1
ATOM 655 N N . ILE A 1 82 ? -10.117 17.375 9.719 1 98.88 82 ILE A N 1
ATOM 656 C CA . ILE A 1 82 ? -9.734 18.656 9.148 1 98.88 82 ILE A CA 1
ATOM 657 C C . ILE A 1 82 ? -10.57 18.938 7.902 1 98.88 82 ILE A C 1
ATOM 659 O O . ILE A 1 82 ? -10.523 18.188 6.926 1 98.88 82 ILE A O 1
ATOM 663 N N . ALA A 1 83 ? -11.344 20 7.914 1 98.88 83 ALA A N 1
ATOM 664 C CA . ALA A 1 83 ? -12.25 20.281 6.805 1 98.88 83 ALA A CA 1
ATOM 665 C C . ALA A 1 83 ? -11.664 21.328 5.871 1 98.88 83 ALA A C 1
ATOM 667 O O . ALA A 1 83 ? -10.695 22.016 6.223 1 98.88 83 ALA A O 1
ATOM 668 N N . VAL A 1 84 ? -12.172 21.375 4.691 1 98.25 84 VAL A N 1
ATOM 669 C CA . VAL A 1 84 ? -11.906 22.453 3.742 1 98.25 84 VAL A CA 1
ATOM 670 C C . VAL A 1 84 ? -13.125 23.375 3.646 1 98.25 84 VAL A C 1
ATOM 672 O O . VAL A 1 84 ? -14.25 22.906 3.504 1 98.25 84 VAL A O 1
ATOM 675 N N . VAL A 1 85 ? -12.906 24.641 3.779 1 98.12 85 VAL A N 1
ATOM 676 C CA . VAL A 1 85 ? -14 25.594 3.699 1 98.12 85 VAL A CA 1
ATOM 677 C C . VAL A 1 85 ? -13.602 26.766 2.787 1 98.12 85 VAL A C 1
ATOM 679 O O . VAL A 1 85 ? -12.43 26.922 2.461 1 98.12 85 VAL A O 1
ATOM 682 N N . HIS A 1 86 ? -14.609 27.469 2.393 1 96.38 86 HIS A N 1
ATOM 683 C CA . HIS A 1 86 ? -14.328 28.734 1.725 1 96.38 86 HIS A CA 1
ATOM 684 C C . HIS A 1 86 ? -13.664 29.719 2.678 1 96.38 86 HIS A C 1
ATOM 686 O O . HIS A 1 86 ? -13.938 29.703 3.881 1 96.38 86 HIS A O 1
ATOM 692 N N . ARG A 1 87 ? -12.883 30.609 2.129 1 94.81 87 ARG A N 1
ATOM 693 C CA . ARG A 1 87 ? -12.102 31.562 2.92 1 94.81 87 ARG A CA 1
ATOM 694 C C . ARG A 1 87 ? -13.008 32.562 3.627 1 94.81 87 ARG A C 1
ATOM 696 O O . ARG A 1 87 ? -12.617 33.156 4.637 1 94.81 87 ARG A O 1
ATOM 703 N N . ASP A 1 88 ? -14.227 32.75 3.102 1 94.94 88 ASP A N 1
ATOM 704 C CA . ASP A 1 88 ? -15.156 33.719 3.674 1 94.94 88 ASP A CA 1
ATOM 705 C C . ASP A 1 88 ? -16.25 33 4.484 1 94.94 88 ASP A C 1
ATOM 707 O O . ASP A 1 88 ? -17.297 33.594 4.738 1 94.94 88 ASP A O 1
ATOM 711 N N . THR A 1 89 ? -16 31.781 4.84 1 96.94 89 THR A N 1
ATOM 712 C CA . THR A 1 89 ? -16.953 31.016 5.637 1 96.94 89 THR A CA 1
ATOM 713 C C . THR A 1 89 ? -17.266 31.734 6.949 1 96.94 89 THR A C 1
ATOM 715 O O . THR A 1 89 ? -16.375 32.344 7.555 1 96.94 89 THR A O 1
ATOM 718 N N . ASN A 1 90 ? -18.469 31.641 7.473 1 96.5 90 ASN A N 1
ATOM 719 C CA . ASN A 1 90 ? -18.844 32.312 8.711 1 96.5 90 ASN A CA 1
ATOM 720 C C . ASN A 1 90 ? -18.625 31.422 9.922 1 96.5 90 ASN A C 1
ATOM 722 O O . ASN A 1 90 ? -18.453 30.219 9.789 1 96.5 90 ASN A O 1
ATOM 726 N N . VAL A 1 91 ? -18.641 32.031 11.102 1 98 91 VAL A N 1
ATOM 727 C CA . VAL A 1 91 ? -18.297 31.359 12.352 1 98 91 VAL A CA 1
ATOM 728 C C . VAL A 1 91 ? -19.328 30.281 12.672 1 98 91 VAL A C 1
ATOM 730 O O . VAL A 1 91 ? -18.984 29.25 13.25 1 98 91 VAL A O 1
ATOM 733 N N . GLN A 1 92 ? -20.531 30.453 12.234 1 98.19 92 GLN A N 1
ATOM 734 C CA . GLN A 1 92 ? -21.578 29.453 12.5 1 98.19 92 GLN A CA 1
ATOM 735 C C . GLN A 1 92 ? -21.297 28.156 11.75 1 98.19 92 GLN A C 1
ATOM 737 O O . GLN A 1 92 ? -21.5 27.062 12.289 1 98.19 92 GLN A O 1
ATOM 742 N N . THR A 1 93 ? -20.875 28.328 10.508 1 98.44 93 THR A N 1
ATOM 743 C CA . THR A 1 93 ? -20.5 27.156 9.727 1 98.44 93 THR A CA 1
ATOM 744 C C . THR A 1 93 ? -19.359 26.406 10.383 1 98.44 93 THR A C 1
ATOM 746 O O . THR A 1 93 ? -19.359 25.172 10.453 1 98.44 93 THR A O 1
ATOM 749 N N . LEU A 1 94 ? -18.406 27.094 10.867 1 98.81 94 LEU A N 1
ATOM 750 C CA . LEU A 1 94 ? -17.281 26.484 11.562 1 98.81 94 LEU A CA 1
ATOM 751 C C . LEU A 1 94 ? -17.734 25.766 12.82 1 98.81 94 LEU A C 1
ATOM 753 O O . LEU A 1 94 ? -17.297 24.641 13.102 1 98.81 94 LEU A O 1
ATOM 757 N N . ALA A 1 95 ? -18.625 26.406 13.539 1 98.75 95 ALA A N 1
ATOM 758 C CA . ALA A 1 95 ? -19.156 25.797 14.758 1 98.75 95 ALA A CA 1
ATOM 759 C C . ALA A 1 95 ? -19.922 24.516 14.445 1 98.75 95 ALA A C 1
ATOM 761 O O . ALA A 1 95 ? -19.859 23.547 15.203 1 98.75 95 ALA A O 1
ATOM 762 N N . ASP A 1 96 ? -20.656 24.547 13.367 1 98.62 96 ASP A N 1
ATOM 763 C CA . ASP A 1 96 ? -21.391 23.375 12.93 1 98.62 96 ASP A CA 1
ATOM 764 C C . ASP A 1 96 ? -20.438 22.234 12.586 1 98.62 96 ASP A C 1
ATOM 766 O O . ASP A 1 96 ? -20.672 21.078 12.961 1 98.62 96 ASP A O 1
ATOM 770 N N . LEU A 1 97 ? -19.422 22.5 11.883 1 98.81 97 LEU A N 1
ATOM 771 C CA . LEU A 1 97 ? -18.422 21.516 11.547 1 98.81 97 LEU A CA 1
ATOM 772 C C . LEU A 1 97 ? -17.766 20.953 12.812 1 98.81 97 LEU A C 1
ATOM 774 O O . LEU A 1 97 ? -17.547 19.75 12.93 1 98.81 97 LEU A O 1
ATOM 778 N N . GLN A 1 98 ? -17.438 21.875 13.719 1 98.69 98 GLN A N 1
ATOM 779 C CA . GLN A 1 98 ? -16.828 21.469 14.977 1 98.69 98 GLN A CA 1
ATOM 780 C C . GLN A 1 98 ? -17.734 20.5 15.734 1 98.69 98 GLN A C 1
ATOM 782 O O . GLN A 1 98 ? -17.25 19.5 16.297 1 98.69 98 GLN A O 1
ATOM 787 N N . SER A 1 99 ? -18.984 20.781 15.734 1 98.25 99 SER A N 1
ATOM 788 C CA . SER A 1 99 ? -19.922 19.922 16.438 1 98.25 99 SER A CA 1
ATOM 789 C C . SER A 1 99 ? -20 18.531 15.82 1 98.25 99 SER A C 1
ATOM 791 O O . SER A 1 99 ? -20.484 17.594 16.438 1 98.25 99 SER A O 1
ATOM 793 N N . GLN A 1 100 ? -19.453 18.422 14.594 1 98.19 100 GLN A N 1
ATOM 794 C CA . GLN A 1 100 ? -19.5 17.156 13.883 1 98.19 100 GLN A CA 1
ATOM 795 C C . GLN A 1 100 ? -18.141 16.469 13.906 1 98.19 100 GLN A C 1
ATOM 797 O O . GLN A 1 100 ? -17.906 15.492 13.188 1 98.19 100 GLN A O 1
ATOM 802 N N . GLY A 1 101 ? -17.219 16.953 14.695 1 98.12 101 GLY A N 1
ATOM 803 C CA . GLY A 1 101 ? -15.953 16.266 14.914 1 98.12 101 GLY A CA 1
ATOM 804 C C . GLY A 1 101 ? -14.781 16.906 14.211 1 98.12 101 GLY A C 1
ATOM 805 O O . GLY A 1 101 ? -13.656 16.406 14.266 1 98.12 101 GLY A O 1
ATOM 806 N N . VAL A 1 102 ? -15.016 18.031 13.555 1 98.69 102 VAL A N 1
ATOM 807 C CA . VAL A 1 102 ? -13.938 18.766 12.891 1 98.69 102 VAL A CA 1
ATOM 808 C C . VAL A 1 102 ? -13.141 19.547 13.93 1 98.69 102 VAL A C 1
ATOM 810 O O . VAL A 1 102 ? -13.719 20.219 14.789 1 98.69 102 VAL A O 1
ATOM 813 N N . VAL A 1 103 ? -11.812 19.422 13.812 1 98.81 103 VAL A N 1
ATOM 814 C CA . VAL A 1 103 ? -10.992 20.078 14.82 1 98.81 103 VAL A CA 1
ATOM 815 C C . VAL A 1 103 ? -10.094 21.125 14.148 1 98.81 103 VAL A C 1
ATOM 817 O O . VAL A 1 103 ? -9.258 21.734 14.805 1 98.81 103 VAL A O 1
ATOM 820 N N . GLY A 1 104 ? -10.195 21.312 12.875 1 98.81 104 GLY A N 1
ATOM 821 C CA . GLY A 1 104 ? -9.391 22.312 12.172 1 98.81 104 GLY A CA 1
ATOM 822 C C . GLY A 1 104 ? -9.789 22.469 10.719 1 98.81 104 GLY A C 1
ATOM 823 O O . GLY A 1 104 ? -10.664 21.75 10.227 1 98.81 104 GLY A O 1
ATOM 824 N N . ILE A 1 105 ? -9.188 23.438 10.086 1 98.81 105 ILE A N 1
ATOM 825 C CA . ILE A 1 105 ? -9.438 23.766 8.688 1 98.81 105 ILE A CA 1
ATOM 826 C C . ILE A 1 105 ? -8.133 23.703 7.895 1 98.81 105 ILE A C 1
ATOM 828 O O . ILE A 1 105 ? -7.094 24.172 8.359 1 98.81 105 ILE A O 1
ATOM 832 N N . ALA A 1 106 ? -8.266 23.094 6.75 1 98.69 106 ALA A N 1
ATOM 833 C CA . ALA A 1 106 ? -7.094 22.938 5.887 1 98.69 106 ALA A CA 1
ATOM 834 C C . ALA A 1 106 ? -6.824 24.203 5.09 1 98.69 106 ALA A C 1
ATOM 836 O O . ALA A 1 106 ? -7.73 24.766 4.465 1 98.69 106 ALA A O 1
ATOM 837 N N . LEU A 1 107 ? -5.648 24.672 5.16 1 98.25 107 LEU A N 1
ATOM 838 C CA . LEU A 1 107 ? -5.117 25.734 4.305 1 98.25 107 LEU A CA 1
ATOM 839 C C . LEU A 1 107 ? -4 25.188 3.414 1 98.25 107 LEU A C 1
ATOM 841 O O . LEU A 1 107 ? -2.846 25.125 3.836 1 98.25 107 LEU A O 1
ATOM 845 N N . ASN A 1 108 ? -4.352 24.812 2.199 1 97.75 108 ASN A N 1
ATOM 846 C CA . ASN A 1 108 ? -3.404 24.188 1.284 1 97.75 108 ASN A CA 1
ATOM 847 C C . ASN A 1 108 ? -2.707 25.219 0.401 1 97.75 108 ASN A C 1
ATOM 849 O O . ASN A 1 108 ? -3.004 25.328 -0.79 1 97.75 108 ASN A O 1
ATOM 853 N N . VAL A 1 109 ? -1.757 25.844 0.922 1 98.19 109 VAL A N 1
ATOM 854 C CA . VAL A 1 109 ? -0.99 26.891 0.247 1 98.19 109 VAL A CA 1
ATOM 855 C C . VAL A 1 109 ? -0.135 26.266 -0.856 1 98.19 109 VAL A C 1
ATOM 857 O O . VAL A 1 109 ? 0.034 26.859 -1.925 1 98.19 109 VAL A O 1
ATOM 860 N N . ALA A 1 110 ? 0.367 25.094 -0.583 1 97.56 110 ALA A N 1
ATOM 861 C CA . ALA A 1 110 ? 1.206 24.406 -1.559 1 97.56 110 ALA A CA 1
ATOM 862 C C . ALA A 1 110 ? 0.472 24.219 -2.885 1 97.56 110 ALA A C 1
ATOM 864 O O . ALA A 1 110 ? 1.063 24.391 -3.955 1 97.56 110 ALA A O 1
ATOM 865 N N . MET A 1 111 ? -0.781 23.891 -2.854 1 95 111 MET A N 1
ATOM 866 C CA . MET A 1 111 ? -1.582 23.625 -4.043 1 95 111 MET A CA 1
ATOM 867 C C . MET A 1 111 ? -2.088 24.922 -4.668 1 95 111 MET A C 1
ATOM 869 O O . MET A 1 111 ? -2.1 25.062 -5.891 1 95 111 MET A O 1
ATOM 873 N N . LEU A 1 112 ? -2.465 25.922 -3.811 1 95.69 112 LEU A N 1
ATOM 874 C CA . LEU A 1 112 ? -3.262 27.031 -4.312 1 95.69 112 LEU A CA 1
ATOM 875 C C . LEU A 1 112 ? -2.42 28.297 -4.414 1 95.69 112 LEU A C 1
ATOM 877 O O . LEU A 1 112 ? -2.893 29.328 -4.91 1 95.69 112 LEU A O 1
ATOM 881 N N . GLY A 1 113 ? -1.214 28.234 -4.027 1 97.19 113 GLY A N 1
ATOM 882 C CA . GLY A 1 113 ? -0.374 29.422 -3.98 1 97.19 113 GLY A CA 1
ATOM 883 C C . GLY A 1 113 ? -0.592 30.25 -2.734 1 97.19 113 GLY A C 1
ATOM 884 O O . GLY A 1 113 ? -1.528 30.016 -1.971 1 97.19 113 GLY A O 1
ATOM 885 N N . THR A 1 114 ? 0.198 31.297 -2.475 1 98.12 114 THR A N 1
ATOM 886 C CA . THR A 1 114 ? 0.205 32.062 -1.224 1 98.12 114 THR A CA 1
ATOM 887 C C . THR A 1 114 ? -0.886 33.125 -1.229 1 98.12 114 THR A C 1
ATOM 889 O O . THR A 1 114 ? -1.48 33.406 -0.189 1 98.12 114 THR A O 1
ATOM 892 N N . ASP A 1 115 ? -1.267 33.625 -2.305 1 97.38 115 ASP A N 1
ATOM 893 C CA . ASP A 1 115 ? -2.057 34.844 -2.422 1 97.38 115 ASP A CA 1
ATOM 894 C C . ASP A 1 115 ? -3.393 34.719 -1.697 1 97.38 115 ASP A C 1
ATOM 896 O O . ASP A 1 115 ? -3.766 35.594 -0.903 1 97.38 115 ASP A O 1
ATOM 900 N N . PRO A 1 116 ? -4.074 33.625 -1.876 1 96.38 116 PRO A N 1
ATOM 901 C CA . PRO A 1 116 ? -5.391 33.5 -1.245 1 96.38 116 PRO A CA 1
ATOM 902 C C . PRO A 1 116 ? -5.312 33.438 0.278 1 96.38 116 PRO A C 1
ATOM 904 O O . PRO A 1 116 ? -6.332 33.594 0.958 1 96.38 116 PRO A O 1
ATOM 907 N N . PHE A 1 117 ? -4.117 33.281 0.787 1 97.19 117 PHE A N 1
ATOM 908 C CA . PHE A 1 117 ? -4.02 32.969 2.205 1 97.19 117 PHE A CA 1
ATOM 909 C C . PHE A 1 117 ? -3.361 34.094 2.977 1 97.19 117 PHE A C 1
ATOM 911 O O . PHE A 1 117 ? -3.156 34 4.188 1 97.19 117 PHE A O 1
ATOM 918 N N . LEU A 1 118 ? -3.086 35.219 2.354 1 96.62 118 LEU A N 1
ATOM 919 C CA . LEU A 1 118 ? -2.328 36.281 2.965 1 96.62 118 LEU A CA 1
ATOM 920 C C . LEU A 1 118 ? -3.221 37.156 3.867 1 96.62 118 LEU A C 1
ATOM 922 O O . LEU A 1 118 ? -2.73 37.812 4.781 1 96.62 118 LEU A O 1
ATOM 926 N N . HIS A 1 119 ? -4.539 37.156 3.586 1 93.94 119 HIS A N 1
ATOM 927 C CA . HIS A 1 119 ? -5.465 38 4.332 1 93.94 119 HIS A CA 1
ATOM 928 C C . HIS A 1 119 ? -6.652 37.188 4.852 1 93.94 119 HIS A C 1
ATOM 930 O O . HIS A 1 119 ? -7.797 37.469 4.484 1 93.94 119 HIS A O 1
ATOM 936 N N . LEU A 1 120 ? -6.383 36.344 5.797 1 97.69 120 LEU A N 1
ATOM 937 C CA . LEU A 1 120 ? -7.395 35.438 6.355 1 97.69 120 LEU A CA 1
ATOM 938 C C . LEU A 1 120 ? -7.699 35.812 7.805 1 97.69 120 LEU A C 1
ATOM 940 O O . LEU A 1 120 ? -8.023 34.938 8.609 1 97.69 120 LEU A O 1
ATOM 944 N N . ASP A 1 121 ? -7.574 37.094 8.148 1 97.62 121 ASP A N 1
ATOM 945 C CA . ASP A 1 121 ? -7.656 37.531 9.531 1 97.62 121 ASP A CA 1
ATOM 946 C C . ASP A 1 121 ? -8.961 37.094 10.18 1 97.62 121 ASP A C 1
ATOM 948 O O . ASP A 1 121 ? -8.969 36.594 11.305 1 97.62 121 ASP A O 1
ATOM 952 N N . GLN A 1 122 ? -10.031 37.312 9.531 1 97.75 122 GLN A N 1
ATOM 953 C CA . GLN A 1 122 ? -11.32 36.969 10.102 1 97.75 122 GLN A CA 1
ATOM 954 C C . GLN A 1 122 ? -11.43 35.469 10.32 1 97.75 122 GLN A C 1
ATOM 956 O O . GLN A 1 122 ? -11.844 35 11.398 1 97.75 122 GLN A O 1
ATOM 961 N N . LEU A 1 123 ? -11.117 34.656 9.312 1 98.5 123 LEU A N 1
ATOM 962 C CA . LEU A 1 123 ? -11.156 33.188 9.445 1 98.5 123 LEU A CA 1
ATOM 963 C C . LEU A 1 123 ? -10.266 32.719 10.594 1 98.5 123 LEU A C 1
ATOM 965 O O . LEU A 1 123 ? -10.695 31.938 11.43 1 98.5 123 LEU A O 1
ATOM 969 N N . MET A 1 124 ? -9.016 33.281 10.656 1 98.44 124 MET A N 1
ATOM 970 C CA . MET A 1 124 ? -8.07 32.906 11.695 1 98.44 124 MET A CA 1
ATOM 971 C C . MET A 1 124 ? -8.602 33.281 13.078 1 98.44 124 MET A C 1
ATOM 973 O O . MET A 1 124 ? -8.43 32.5 14.039 1 98.44 124 MET A O 1
ATOM 977 N N . SER A 1 125 ? -9.195 34.406 13.148 1 98.06 125 SER A N 1
ATOM 978 C CA . SER A 1 125 ? -9.789 34.812 14.406 1 98.06 125 SER A CA 1
ATOM 979 C C . SER A 1 125 ? -10.914 33.875 14.844 1 98.06 125 SER A C 1
ATOM 981 O O . SER A 1 125 ? -10.984 33.5 16.016 1 98.06 125 SER A O 1
ATOM 983 N N . ASP A 1 126 ? -11.789 33.562 13.93 1 98.56 126 ASP A N 1
ATOM 984 C CA . ASP A 1 126 ? -12.883 32.625 14.219 1 98.56 126 ASP A CA 1
ATOM 985 C C . ASP A 1 126 ? -12.352 31.281 14.672 1 98.56 126 ASP A C 1
ATOM 987 O O . ASP A 1 126 ? -12.883 30.672 15.609 1 98.56 126 ASP A O 1
ATOM 991 N N . LEU A 1 127 ? -11.312 30.75 14.023 1 98.75 127 LEU A N 1
ATOM 992 C CA . LEU A 1 127 ? -10.695 29.484 14.414 1 98.75 127 LEU A CA 1
ATOM 993 C C . LEU A 1 127 ? -10.156 29.562 15.836 1 98.75 127 LEU A C 1
ATOM 995 O O . LEU A 1 127 ? -10.359 28.641 16.625 1 98.75 127 LEU A O 1
ATOM 999 N N . ALA A 1 128 ? -9.492 30.641 16.125 1 98.19 128 ALA A N 1
ATOM 1000 C CA . ALA A 1 128 ? -8.945 30.844 17.469 1 98.19 128 ALA A CA 1
ATOM 1001 C C . ALA A 1 128 ? -10.055 30.828 18.516 1 98.19 128 ALA A C 1
ATOM 1003 O O . ALA A 1 128 ? -9.93 30.172 19.562 1 98.19 128 ALA A O 1
ATOM 1004 N N . ASP A 1 129 ? -11.094 31.516 18.234 1 98.06 129 ASP A N 1
ATOM 1005 C CA . ASP A 1 129 ? -12.211 31.625 19.172 1 98.06 129 ASP A CA 1
ATOM 1006 C C . ASP A 1 129 ? -12.852 30.266 19.438 1 98.06 129 ASP A C 1
ATOM 1008 O O . ASP A 1 129 ? -13.344 30.016 20.547 1 98.06 129 ASP A O 1
ATOM 1012 N N . LEU A 1 130 ? -12.875 29.453 18.469 1 98.44 130 LEU A N 1
ATOM 1013 C CA . LEU A 1 130 ? -13.484 28.141 18.594 1 98.44 130 LEU A CA 1
ATOM 1014 C C . LEU A 1 130 ? -12.445 27.094 19 1 98.44 130 LEU A C 1
ATOM 1016 O O . LEU A 1 130 ? -12.766 25.906 19.109 1 98.44 130 LEU A O 1
ATOM 1020 N N . ASN A 1 131 ? -11.195 27.5 19.141 1 98 131 ASN A N 1
ATOM 1021 C CA . ASN A 1 131 ? -10.078 26.625 19.469 1 98 131 ASN A CA 1
ATOM 1022 C C . ASN A 1 131 ? -9.859 25.562 18.406 1 98 131 ASN A C 1
ATOM 1024 O O . ASN A 1 131 ? -9.609 24.391 18.719 1 98 131 ASN A O 1
ATOM 1028 N N . LEU A 1 132 ? -10.102 25.953 17.156 1 98.62 132 LEU A N 1
ATOM 1029 C CA . LEU A 1 132 ? -9.836 25.094 16 1 98.62 132 LEU A CA 1
ATOM 1030 C C . LEU A 1 132 ? -8.43 25.344 15.461 1 98.62 132 LEU A C 1
ATOM 1032 O O . LEU A 1 132 ? -7.883 26.438 15.617 1 98.62 132 LEU A O 1
ATOM 1036 N N . PHE A 1 133 ? -7.875 24.328 14.812 1 98.75 133 PHE A N 1
ATOM 1037 C CA . PHE A 1 133 ? -6.559 24.453 14.195 1 98.75 133 PHE A CA 1
ATOM 1038 C C . PHE A 1 133 ? -6.668 25.031 12.797 1 98.75 133 PHE A C 1
ATOM 1040 O O . PHE A 1 133 ? -7.648 24.781 12.086 1 98.75 133 PHE A O 1
ATOM 1047 N N . ALA A 1 134 ? -5.719 25.828 12.438 1 98.81 134 ALA A N 1
ATOM 1048 C CA . ALA A 1 134 ? -5.371 26.016 11.031 1 98.81 134 ALA A CA 1
ATOM 1049 C C . ALA A 1 134 ? -4.293 25.016 10.602 1 98.81 134 ALA A C 1
ATOM 1051 O O . ALA A 1 134 ? -3.146 25.109 11.039 1 98.81 134 ALA A O 1
ATOM 1052 N N . GLN A 1 135 ? -4.66 24.031 9.844 1 98.81 135 GLN A N 1
ATOM 1053 C CA . GLN A 1 135 ? -3.689 23.094 9.289 1 98.81 135 GLN A CA 1
ATOM 1054 C C . GLN A 1 135 ? -3.109 23.625 7.977 1 98.81 135 GLN A C 1
ATOM 1056 O O . GLN A 1 135 ? -3.82 23.734 6.977 1 98.81 135 GLN A O 1
ATOM 1061 N N . ILE A 1 136 ? -1.851 23.906 7.961 1 98.69 136 ILE A N 1
ATOM 1062 C CA . ILE A 1 136 ? -1.228 24.641 6.855 1 98.69 136 ILE A CA 1
ATOM 1063 C C . ILE A 1 136 ? -0.231 23.719 6.141 1 98.69 136 ILE A C 1
ATOM 1065 O O . ILE A 1 136 ? 0.658 23.156 6.773 1 98.69 136 ILE A O 1
ATOM 1069 N N . GLN A 1 137 ? -0.421 23.578 4.895 1 98.69 137 GLN A N 1
ATOM 1070 C CA . GLN A 1 137 ? 0.579 22.938 4.047 1 98.69 137 GLN A CA 1
ATOM 1071 C C . GLN A 1 137 ? 1.248 23.953 3.125 1 98.69 137 GLN A C 1
ATOM 1073 O O . GLN A 1 137 ? 0.583 24.578 2.299 1 98.69 137 GLN A O 1
ATOM 1078 N N . VAL A 1 138 ? 2.521 24.125 3.26 1 98.69 138 VAL A N 1
ATOM 1079 C CA . VAL A 1 138 ? 3.342 24.984 2.424 1 98.69 138 VAL A CA 1
ATOM 1080 C C . VAL A 1 138 ? 4.418 24.172 1.72 1 98.69 138 VAL A C 1
ATOM 1082 O O . VAL A 1 138 ? 4.543 22.969 1.959 1 98.69 138 VAL A O 1
ATOM 1085 N N . GLN A 1 139 ? 5.121 24.781 0.806 1 98.38 139 GLN A N 1
ATOM 1086 C CA . GLN A 1 139 ? 6.309 24.188 0.199 1 98.38 139 GLN A CA 1
ATOM 1087 C C . GLN A 1 139 ? 7.363 25.25 -0.103 1 98.38 139 GLN A C 1
ATOM 1089 O O . GLN A 1 139 ? 7.039 26.422 -0.221 1 98.38 139 GLN A O 1
ATOM 1094 N N . ASP A 1 140 ? 8.539 24.781 -0.106 1 97.31 140 ASP A N 1
ATOM 1095 C CA . ASP A 1 140 ? 9.672 25.641 -0.435 1 97.31 140 ASP A CA 1
ATOM 1096 C C . ASP A 1 140 ? 9.656 26.906 0.406 1 97.31 140 ASP A C 1
ATOM 1098 O O . ASP A 1 140 ? 9.641 26.844 1.638 1 97.31 140 ASP A O 1
ATOM 1102 N N . ASP A 1 141 ? 9.508 28.047 -0.213 1 97.75 141 ASP A N 1
ATOM 1103 C CA . ASP A 1 141 ? 9.688 29.297 0.525 1 97.75 141 ASP A CA 1
ATOM 1104 C C . ASP A 1 141 ? 8.344 29.938 0.871 1 97.75 141 ASP A C 1
ATOM 1106 O O . ASP A 1 141 ? 8.297 31.031 1.416 1 97.75 141 ASP A O 1
ATOM 1110 N N . GLN A 1 142 ? 7.281 29.234 0.738 1 98.69 142 GLN A N 1
ATOM 1111 C CA . GLN A 1 142 ? 5.945 29.812 0.824 1 98.69 142 GLN A CA 1
ATOM 1112 C C . GLN A 1 142 ? 5.629 30.266 2.248 1 98.69 142 GLN A C 1
ATOM 1114 O O . GLN A 1 142 ? 4.852 31.203 2.453 1 98.69 142 GLN A O 1
ATOM 1119 N N . LEU A 1 143 ? 6.25 29.578 3.201 1 98.69 143 LEU A N 1
ATOM 1120 C CA . LEU A 1 143 ? 5.961 29.906 4.594 1 98.69 143 LEU A CA 1
ATOM 1121 C C . LEU A 1 143 ? 6.309 31.359 4.887 1 98.69 143 LEU A C 1
ATOM 1123 O O . LEU A 1 143 ? 5.641 32.031 5.691 1 98.69 143 LEU A O 1
ATOM 1127 N N . LEU A 1 144 ? 7.336 31.891 4.238 1 98.56 144 LEU A N 1
ATOM 1128 C CA . LEU A 1 144 ? 7.801 33.25 4.48 1 98.56 144 LEU A CA 1
ATOM 1129 C C . LEU A 1 144 ? 6.688 34.281 4.227 1 98.56 144 LEU A C 1
ATOM 1131 O O . LEU A 1 144 ? 6.535 35.219 4.977 1 98.56 144 LEU A O 1
ATOM 1135 N N . ALA A 1 145 ? 5.926 34 3.227 1 98.5 145 ALA A N 1
ATOM 1136 C CA . ALA A 1 145 ? 4.848 34.938 2.859 1 98.5 145 ALA A CA 1
ATOM 1137 C C . ALA A 1 145 ? 3.732 34.906 3.9 1 98.5 145 ALA A C 1
ATOM 1139 O O . ALA A 1 145 ? 2.977 35.875 4.027 1 98.5 145 ALA A O 1
ATOM 1140 N N . LEU A 1 146 ? 3.627 33.844 4.656 1 98.38 146 LEU A N 1
ATOM 1141 C CA . LEU A 1 146 ? 2.521 33.656 5.59 1 98.38 146 LEU A CA 1
ATOM 1142 C C . LEU A 1 146 ? 2.893 34.188 6.977 1 98.38 146 LEU A C 1
ATOM 1144 O O . LEU A 1 146 ? 2.023 34.344 7.836 1 98.38 146 LEU A O 1
ATOM 1148 N N . LEU A 1 147 ? 4.188 34.469 7.25 1 97.75 147 LEU A N 1
ATOM 1149 C CA . LEU A 1 147 ? 4.688 34.75 8.586 1 97.75 147 LEU A CA 1
ATOM 1150 C C . LEU A 1 147 ? 3.973 35.969 9.172 1 97.75 147 LEU A C 1
ATOM 1152 O O . LEU A 1 147 ? 3.604 35.969 10.352 1 97.75 147 LEU A O 1
ATOM 1156 N N . PRO A 1 148 ? 3.713 37 8.406 1 97.75 148 PRO A N 1
ATOM 1157 C CA . PRO A 1 148 ? 2.996 38.156 8.977 1 97.75 148 PRO A CA 1
ATOM 1158 C C . PRO A 1 148 ? 1.597 37.781 9.469 1 97.75 148 PRO A C 1
ATOM 1160 O O . PRO A 1 148 ? 1.17 38.25 10.531 1 97.75 148 PRO A O 1
ATOM 1163 N N . LEU A 1 149 ? 0.886 37 8.688 1 97.75 149 LEU A N 1
ATOM 1164 C CA . LEU A 1 149 ? -0.434 36.562 9.109 1 97.75 149 LEU A CA 1
ATOM 1165 C C . LEU A 1 149 ? -0.344 35.75 10.406 1 97.75 149 LEU A C 1
ATOM 1167 O O . LEU A 1 149 ? -1.134 35.96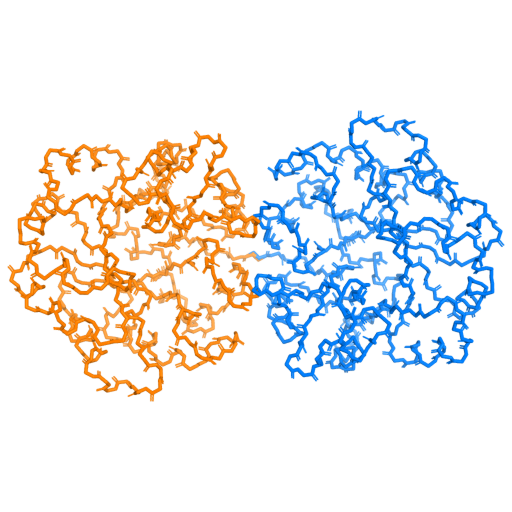9 11.328 1 97.75 149 LEU A O 1
ATOM 1171 N N . LEU A 1 150 ? 0.598 34.844 10.508 1 96.69 150 LEU A N 1
ATOM 1172 C CA . LEU A 1 150 ? 0.754 33.969 11.672 1 96.69 150 LEU A CA 1
ATOM 1173 C C . LEU A 1 150 ? 1.111 34.781 12.914 1 96.69 150 LEU A C 1
ATOM 1175 O O . LEU A 1 150 ? 0.688 34.438 14.023 1 96.69 150 LEU A O 1
ATOM 1179 N N . ALA A 1 151 ? 1.845 35.812 12.719 1 95 151 ALA A N 1
ATOM 1180 C CA . ALA A 1 151 ? 2.299 36.656 13.836 1 95 151 ALA A CA 1
ATOM 1181 C C . ALA A 1 151 ? 1.143 37.438 14.43 1 95 151 ALA A C 1
ATOM 1183 O O . ALA A 1 151 ? 1.138 37.719 15.633 1 95 151 ALA A O 1
ATOM 1184 N N . ARG A 1 152 ? 0.159 37.75 13.609 1 95.5 152 ARG A N 1
ATOM 1185 C CA . ARG A 1 152 ? -0.882 38.656 14.094 1 95.5 152 ARG A CA 1
ATOM 1186 C C . ARG A 1 152 ? -2.152 37.875 14.445 1 95.5 152 ARG A C 1
ATOM 1188 O O . ARG A 1 152 ? -3.199 38.5 14.695 1 95.5 152 ARG A O 1
ATOM 1195 N N . THR A 1 153 ? -2.141 36.656 14.43 1 95.56 153 THR A N 1
ATOM 1196 C CA . THR A 1 153 ? -3.279 35.812 14.805 1 95.56 153 THR A CA 1
ATOM 1197 C C . THR A 1 153 ? -2.928 34.938 15.992 1 95.56 153 THR A C 1
ATOM 1199 O O . THR A 1 153 ? -1.751 34.719 16.297 1 95.56 153 THR A O 1
ATOM 1202 N N . ARG A 1 154 ? -3.926 34.438 16.719 1 95.88 154 ARG A N 1
ATOM 1203 C CA . ARG A 1 154 ? -3.721 33.625 17.906 1 95.88 154 ARG A CA 1
ATOM 1204 C C . ARG A 1 154 ? -4.094 32.156 17.641 1 95.88 154 ARG A C 1
ATOM 1206 O O . ARG A 1 154 ? -4.059 31.328 18.547 1 95.88 154 ARG A O 1
ATOM 1213 N N . THR A 1 155 ? -4.469 31.875 16.406 1 97.75 155 THR A N 1
ATOM 1214 C CA . THR A 1 155 ? -4.969 30.562 16.016 1 97.75 155 THR A CA 1
ATOM 1215 C C . THR A 1 155 ? -3.902 29.484 16.234 1 97.75 155 THR A C 1
ATOM 1217 O O . THR A 1 155 ? -2.717 29.734 15.984 1 97.75 155 THR A O 1
ATOM 1220 N N . ARG A 1 156 ? -4.301 28.297 16.75 1 98.12 156 ARG A N 1
ATOM 1221 C CA . ARG A 1 156 ? -3.42 27.141 16.781 1 98.12 156 ARG A CA 1
ATOM 1222 C C . ARG A 1 156 ? -3.061 26.688 15.383 1 98.12 156 ARG A C 1
ATOM 1224 O O . ARG A 1 156 ? -3.922 26.641 14.5 1 98.12 156 ARG A O 1
ATOM 1231 N N . ILE A 1 157 ? -1.778 26.391 15.195 1 98.5 157 ILE A N 1
ATOM 1232 C CA . ILE A 1 157 ? -1.302 26.062 13.852 1 98.5 157 ILE A CA 1
ATOM 1233 C C . ILE A 1 157 ? -0.76 24.641 13.828 1 98.5 157 ILE A C 1
ATOM 1235 O O . ILE A 1 157 ? -0.056 24.219 14.742 1 98.5 157 ILE A O 1
ATOM 1239 N N . LEU A 1 158 ? -1.108 23.922 12.867 1 98.69 158 LEU A N 1
ATOM 1240 C CA . LEU A 1 158 ? -0.567 22.594 12.57 1 98.69 158 LEU A CA 1
ATOM 1241 C C . LEU A 1 158 ? 0.078 22.562 11.188 1 98.69 158 LEU A C 1
ATOM 1243 O O . LEU A 1 158 ? -0.606 22.734 10.172 1 98.69 158 LEU A O 1
ATOM 1247 N N . PHE A 1 159 ? 1.411 22.422 11.094 1 98.75 159 PHE A N 1
ATOM 1248 C CA . PHE A 1 159 ? 2.113 22.406 9.82 1 98.75 159 PHE A CA 1
ATOM 1249 C C . PHE A 1 159 ? 2.195 20.984 9.281 1 98.75 159 PHE A C 1
ATOM 1251 O O . PHE A 1 159 ? 2.535 20.047 10.008 1 98.75 159 PHE A O 1
ATOM 1258 N N . ASP A 1 160 ? 1.901 20.844 7.992 1 98.69 160 ASP A N 1
ATOM 1259 C CA . ASP A 1 160 ? 1.887 19.547 7.344 1 98.69 160 ASP A CA 1
ATOM 1260 C C . ASP A 1 160 ? 3.268 19.188 6.805 1 98.69 160 ASP A C 1
ATOM 1262 O O . ASP A 1 160 ? 3.988 20.047 6.301 1 98.69 160 ASP A O 1
ATOM 1266 N N . HIS A 1 161 ? 3.641 17.938 6.84 1 98.56 161 HIS A N 1
ATOM 1267 C CA . HIS A 1 161 ? 4.68 17.281 6.059 1 98.56 161 HIS A CA 1
ATOM 1268 C C . HIS A 1 161 ? 6.02 17.984 6.211 1 98.56 161 HIS A C 1
ATOM 1270 O O . HIS A 1 161 ? 6.664 18.328 5.219 1 98.56 161 HIS A O 1
ATOM 1276 N N . CYS A 1 162 ? 6.352 18.312 7.434 1 98.62 162 CYS A N 1
ATOM 1277 C CA . CYS A 1 162 ? 7.645 18.875 7.797 1 98.62 162 CYS A CA 1
ATOM 1278 C C . CYS A 1 162 ? 7.84 20.25 7.145 1 98.62 162 CYS A C 1
ATOM 1280 O O . CYS A 1 162 ? 8.969 20.688 6.941 1 98.62 162 CYS A O 1
ATOM 1282 N N . GLY A 1 163 ? 6.75 20.859 6.695 1 98.56 163 GLY A N 1
ATOM 1283 C CA . GLY A 1 163 ? 6.832 22.156 6.043 1 98.56 163 GLY A CA 1
ATOM 1284 C C . GLY A 1 163 ? 7.27 22.062 4.594 1 98.56 163 GLY A C 1
ATOM 1285 O O . GLY A 1 163 ? 7.438 23.094 3.93 1 98.56 163 GLY A O 1
ATOM 1286 N N . ARG A 1 164 ? 7.586 20.828 4.086 1 98.75 164 ARG A N 1
ATOM 1287 C CA . ARG A 1 164 ? 8.008 20.5 2.729 1 98.75 164 ARG A CA 1
ATOM 1288 C C . ARG A 1 164 ? 9.156 21.406 2.283 1 98.75 164 ARG A C 1
ATOM 1290 O O . ARG A 1 164 ? 9.047 22.109 1.277 1 98.75 164 ARG A O 1
ATOM 1297 N N . PRO A 1 165 ? 10.227 21.281 2.932 1 98.69 165 PRO A N 1
ATOM 1298 C CA . PRO A 1 165 ? 11.391 22.094 2.586 1 98.69 165 PRO A CA 1
ATOM 1299 C C . PRO A 1 165 ? 12 21.719 1.241 1 98.69 165 PRO A C 1
ATOM 1301 O O . PRO A 1 165 ? 11.672 20.672 0.686 1 98.69 165 PRO A O 1
ATOM 1304 N N . ASP A 1 166 ? 12.797 22.656 0.672 1 98.12 166 ASP A N 1
ATOM 1305 C CA . ASP A 1 166 ? 13.68 22.312 -0.439 1 98.12 166 ASP A CA 1
ATOM 1306 C C . ASP A 1 166 ? 14.898 21.531 0.047 1 98.12 166 ASP A C 1
ATOM 1308 O O . ASP A 1 166 ? 15.828 22.109 0.619 1 98.12 166 ASP A O 1
ATOM 1312 N N . VAL A 1 167 ? 14.93 20.266 -0.242 1 97.75 167 VAL A N 1
ATOM 1313 C CA . VAL A 1 167 ? 15.938 19.391 0.334 1 97.75 167 VAL A CA 1
ATOM 1314 C C . VAL A 1 167 ? 17.312 19.734 -0.244 1 97.75 167 VAL A C 1
ATOM 1316 O O . VAL A 1 167 ? 18.344 19.312 0.295 1 97.75 167 VAL A O 1
ATOM 1319 N N . SER A 1 168 ? 17.359 20.438 -1.312 1 96.75 168 SER A N 1
ATOM 1320 C CA . SER A 1 168 ? 18.625 20.781 -1.949 1 96.75 168 SER A CA 1
ATOM 1321 C C . SER A 1 168 ? 19.219 22.047 -1.355 1 96.75 168 SER A C 1
ATOM 1323 O O . SER A 1 168 ? 20.375 22.375 -1.628 1 96.75 168 SER A O 1
ATOM 1325 N N . ALA A 1 169 ? 18.469 22.703 -0.443 1 97.5 169 ALA A N 1
ATOM 1326 C CA . ALA A 1 169 ? 18.891 24.031 0.002 1 97.5 169 ALA A CA 1
ATOM 1327 C C . ALA A 1 169 ? 19.406 24 1.438 1 97.5 169 ALA A C 1
ATOM 1329 O O . ALA A 1 169 ? 19.781 25.031 1.992 1 97.5 169 ALA A O 1
ATOM 1330 N N . GLY A 1 170 ? 19.406 22.844 2.031 1 97.06 170 GLY A N 1
ATOM 1331 C CA . GLY A 1 170 ? 19.984 22.672 3.352 1 97.06 170 GLY A CA 1
ATOM 1332 C C . GLY A 1 170 ? 19.078 23.156 4.473 1 97.06 170 GLY A C 1
ATOM 1333 O O . GLY A 1 170 ? 18.062 23.797 4.219 1 97.06 170 GLY A O 1
ATOM 1334 N N . LEU A 1 171 ? 19.484 23 5.723 1 97.88 171 LEU A N 1
ATOM 1335 C CA . LEU A 1 171 ? 18.672 23.25 6.906 1 97.88 171 LEU A CA 1
ATOM 1336 C C . LEU A 1 171 ? 18.594 24.75 7.207 1 97.88 171 LEU A C 1
ATOM 1338 O O . LEU A 1 171 ? 17.734 25.188 7.984 1 97.88 171 LEU A O 1
ATOM 1342 N N . ARG A 1 172 ? 19.438 25.484 6.621 1 97.81 172 ARG A N 1
ATOM 1343 C CA . ARG A 1 172 ? 19.516 26.906 6.961 1 97.81 172 ARG A CA 1
ATOM 1344 C C . ARG A 1 172 ? 18.703 27.75 5.988 1 97.81 172 ARG A C 1
ATOM 1346 O O . ARG A 1 172 ? 18.734 28.969 6.051 1 97.81 172 ARG A O 1
ATOM 1353 N N . GLN A 1 173 ? 18.016 27.094 5.109 1 98.25 173 GLN A N 1
ATOM 1354 C CA . GLN A 1 173 ? 17.172 27.844 4.191 1 98.25 173 GLN A CA 1
ATOM 1355 C C . GLN A 1 173 ? 16.141 28.672 4.949 1 98.25 173 GLN A C 1
ATOM 1357 O O . GLN A 1 173 ? 15.633 28.25 5.984 1 98.25 173 GLN A O 1
ATOM 1362 N N . PRO A 1 174 ? 15.844 29.812 4.5 1 98.31 174 PRO A N 1
ATOM 1363 C CA . PRO A 1 174 ? 15.086 30.797 5.285 1 98.31 174 PRO A CA 1
ATOM 1364 C C . PRO A 1 174 ? 13.727 30.266 5.73 1 98.31 174 PRO A C 1
ATOM 1366 O O . PRO A 1 174 ? 13.359 30.406 6.898 1 98.31 174 PRO A O 1
ATOM 1369 N N . ALA A 1 175 ? 12.992 29.688 4.828 1 98.56 175 ALA A N 1
ATOM 1370 C CA . ALA A 1 175 ? 11.648 29.234 5.176 1 98.56 175 ALA A CA 1
ATOM 1371 C C . ALA A 1 175 ? 11.703 28.125 6.227 1 98.56 175 ALA A C 1
ATOM 1373 O O . ALA A 1 175 ? 10.867 28.078 7.133 1 98.56 175 ALA A O 1
ATOM 1374 N N . PHE A 1 176 ? 12.703 27.25 6.121 1 98.69 176 PHE A N 1
ATOM 1375 C CA . PHE A 1 176 ? 12.82 26.172 7.098 1 98.69 176 PHE A CA 1
ATOM 1376 C C . PHE A 1 176 ? 13.273 26.719 8.453 1 98.69 176 PHE A C 1
ATOM 1378 O O . PHE A 1 176 ? 12.773 26.297 9.492 1 98.69 176 PHE A O 1
ATOM 1385 N N . ARG A 1 177 ? 14.172 27.625 8.414 1 98.44 177 ARG A N 1
ATOM 1386 C CA . ARG A 1 177 ? 14.578 28.297 9.648 1 98.44 177 ARG A CA 1
ATOM 1387 C C . ARG A 1 177 ? 13.398 29 10.305 1 98.44 177 ARG A C 1
ATOM 1389 O O . ARG A 1 177 ? 13.273 29 11.531 1 98.44 177 ARG A O 1
ATOM 1396 N N . ALA A 1 178 ? 12.625 29.656 9.461 1 98.19 178 ALA A N 1
ATOM 1397 C CA . ALA A 1 178 ? 11.422 30.297 9.977 1 98.19 178 ALA A CA 1
ATOM 1398 C C . ALA A 1 178 ? 10.508 29.281 10.664 1 98.19 178 ALA A C 1
ATOM 1400 O O . ALA A 1 178 ? 9.984 29.562 11.75 1 98.19 178 ALA A O 1
ATOM 1401 N N . LEU A 1 179 ? 10.305 28.156 10.078 1 98.56 179 LEU A N 1
ATOM 1402 C CA . LEU A 1 179 ? 9.484 27.109 10.68 1 98.56 179 LEU A CA 1
ATOM 1403 C C . LEU A 1 179 ? 10.062 26.672 12.023 1 98.56 179 LEU A C 1
ATOM 1405 O O . LEU A 1 179 ? 9.336 26.578 13.016 1 98.56 179 LEU A O 1
ATOM 1409 N N . LEU A 1 180 ? 11.359 26.422 12.031 1 98.38 180 LEU A N 1
ATOM 1410 C CA . LEU A 1 180 ? 12.023 26.031 13.273 1 98.38 180 LEU A CA 1
ATOM 1411 C C . LEU A 1 180 ? 11.812 27.094 14.359 1 98.38 180 LEU A C 1
ATOM 1413 O O . LEU A 1 180 ? 11.648 26.75 15.531 1 98.38 180 LEU A O 1
ATOM 1417 N N . SER A 1 181 ? 11.805 28.281 13.953 1 96.81 181 SER A N 1
ATOM 1418 C CA . SER A 1 181 ? 11.719 29.391 14.906 1 96.81 181 SER A CA 1
ATOM 1419 C C . SER A 1 181 ? 10.32 29.469 15.516 1 96.81 181 SER A C 1
ATOM 1421 O O . SER A 1 181 ? 10.125 30.172 16.516 1 96.81 181 SER A O 1
ATOM 1423 N N . LEU A 1 182 ? 9.375 28.844 14.914 1 97.25 182 LEU A N 1
ATOM 1424 C CA . LEU A 1 182 ? 8.016 28.844 15.445 1 97.25 182 LEU A CA 1
ATOM 1425 C C . LEU A 1 182 ? 7.879 27.844 16.578 1 97.25 182 LEU A C 1
ATOM 1427 O O . LEU A 1 182 ? 6.867 27.828 17.281 1 97.25 182 LEU A O 1
ATOM 1431 N N . ALA A 1 183 ? 8.977 27.078 16.734 1 96.12 183 ALA A N 1
ATOM 1432 C CA . ALA A 1 183 ? 9.016 26.141 17.844 1 96.12 183 ALA A CA 1
ATOM 1433 C C . ALA A 1 183 ? 9.094 26.875 19.188 1 96.12 183 ALA A C 1
ATOM 1435 O O . ALA A 1 183 ? 9.664 27.969 19.266 1 96.12 183 ALA A O 1
ATOM 1436 N N . GLY A 1 184 ? 8.641 26.281 20.219 1 88 184 GLY A N 1
ATOM 1437 C CA . GLY A 1 184 ? 8.727 26.875 21.547 1 88 184 GLY A CA 1
ATOM 1438 C C . GLY A 1 184 ? 7.488 27.672 21.922 1 88 184 GLY A C 1
ATOM 1439 O O . GLY A 1 184 ? 7.258 27.953 23.109 1 88 184 GLY A O 1
ATOM 1440 N N . GLY A 1 185 ? 6.785 28.031 20.828 1 80.81 185 GLY A N 1
ATOM 1441 C CA . GLY A 1 185 ? 5.484 28.609 21.141 1 80.81 185 GLY A CA 1
ATOM 1442 C C . GLY A 1 185 ? 4.426 27.562 21.453 1 80.81 185 GLY A C 1
ATOM 1443 O O . GLY A 1 185 ? 4.641 26.359 21.234 1 80.81 185 GLY A O 1
ATOM 1444 N N . GLU A 1 186 ? 3.449 27.922 22.203 1 82.94 186 GLU A N 1
ATOM 1445 C CA . GLU A 1 186 ? 2.428 26.984 22.656 1 82.94 186 GLU A CA 1
ATOM 1446 C C . GLU A 1 186 ? 1.375 26.75 21.578 1 82.94 186 GLU A C 1
ATOM 1448 O O . GLU A 1 186 ? 0.507 25.891 21.719 1 82.94 186 GLU A O 1
ATOM 1453 N N . ARG A 1 187 ? 1.588 27.312 20.422 1 94.38 187 ARG A N 1
ATOM 1454 C CA . ARG A 1 187 ? 0.432 27.25 19.531 1 94.38 187 ARG A CA 1
ATOM 1455 C C . ARG A 1 187 ? 0.752 26.453 18.281 1 94.38 187 ARG A C 1
ATOM 1457 O O . ARG A 1 187 ? -0.152 26.047 17.547 1 94.38 187 ARG A O 1
ATOM 1464 N N . CYS A 1 188 ? 2.074 26.172 17.984 1 97.94 188 CYS A N 1
ATOM 1465 C CA . CYS A 1 188 ? 2.439 25.547 16.719 1 97.94 188 CYS A CA 1
ATOM 1466 C C . CYS A 1 188 ? 2.867 24.109 16.906 1 97.94 188 CYS A C 1
ATOM 1468 O O . CYS A 1 188 ? 3.611 23.797 17.844 1 97.94 188 CYS A O 1
ATOM 1470 N N . SER A 1 189 ? 2.348 23.234 16.172 1 98.62 189 SER A N 1
ATOM 1471 C CA . SER A 1 189 ? 2.736 21.828 16.062 1 98.62 189 SER A CA 1
ATOM 1472 C C . SER A 1 189 ? 3.027 21.438 14.617 1 98.62 189 SER A C 1
ATOM 1474 O O . SER A 1 189 ? 2.666 22.172 13.688 1 98.62 189 SER A O 1
ATOM 1476 N N . VAL A 1 190 ? 3.742 20.312 14.453 1 98.75 190 VAL A N 1
ATOM 1477 C CA . VAL A 1 190 ? 4.16 19.938 13.109 1 98.75 190 VAL A CA 1
ATOM 1478 C C . VAL A 1 190 ? 3.963 18.438 12.906 1 98.75 190 VAL A C 1
ATOM 1480 O O . VAL A 1 190 ? 4.199 17.641 13.828 1 98.75 190 VAL A O 1
ATOM 1483 N N . LYS A 1 191 ? 3.488 18.047 11.773 1 98.81 191 LYS A N 1
ATOM 1484 C CA . LYS A 1 191 ? 3.416 16.641 11.367 1 98.81 191 LYS A CA 1
ATOM 1485 C C . LYS A 1 191 ? 4.719 16.188 10.719 1 98.81 191 LYS A C 1
ATOM 1487 O O . LYS A 1 191 ? 5.125 16.734 9.688 1 98.81 191 LYS A O 1
ATOM 1492 N N . LEU A 1 192 ? 5.34 15.242 11.398 1 98.62 192 LEU A N 1
ATOM 1493 C CA . LEU A 1 192 ? 6.508 14.57 10.836 1 98.62 192 LEU A CA 1
ATOM 1494 C C . LEU A 1 192 ? 6.094 13.516 9.82 1 98.62 192 LEU A C 1
ATOM 1496 O O . LEU A 1 192 ? 6.062 12.32 10.133 1 98.62 192 LEU A O 1
ATOM 1500 N N . SER A 1 193 ? 5.77 13.953 8.656 1 96.75 193 SER A N 1
ATOM 1501 C CA . SER A 1 193 ? 5.176 13.117 7.617 1 96.75 193 SER A CA 1
ATOM 1502 C C . SER A 1 193 ? 5.559 13.609 6.223 1 96.75 193 SER A C 1
ATOM 1504 O O . SER A 1 193 ? 6.207 14.648 6.086 1 96.75 193 SER A O 1
ATOM 1506 N N . GLY A 1 194 ? 5.242 12.859 5.258 1 97.38 194 GLY A N 1
ATOM 1507 C CA . GLY A 1 194 ? 5.25 13.281 3.863 1 97.38 194 GLY A CA 1
ATOM 1508 C C . GLY A 1 194 ? 6.648 13.461 3.303 1 97.38 194 GLY A C 1
ATOM 1509 O O . GLY A 1 194 ? 6.883 14.352 2.488 1 97.38 194 GLY A O 1
ATOM 1510 N N . LEU A 1 195 ? 7.641 12.664 3.785 1 98.12 195 LEU A N 1
ATOM 1511 C CA . LEU A 1 195 ? 8.992 12.758 3.254 1 98.12 195 LEU A CA 1
ATOM 1512 C C . LEU A 1 195 ? 9 12.602 1.737 1 98.12 195 LEU A C 1
ATOM 1514 O O . LEU A 1 195 ? 9.734 13.297 1.037 1 98.12 195 LEU A O 1
ATOM 1518 N N . ALA A 1 196 ? 8.172 11.734 1.219 1 97.5 196 ALA A N 1
ATOM 1519 C CA . ALA A 1 196 ? 8.117 11.453 -0.212 1 97.5 196 ALA A CA 1
ATOM 1520 C C . ALA A 1 196 ? 7.711 12.695 -1.004 1 97.5 196 ALA A C 1
ATOM 1522 O O . ALA A 1 196 ? 7.973 12.781 -2.205 1 97.5 196 ALA A O 1
ATOM 1523 N N . LYS A 1 197 ? 7.055 13.641 -0.361 1 97.38 197 LYS A N 1
ATOM 1524 C CA . LYS A 1 197 ? 6.52 14.82 -1.038 1 97.38 197 LYS A CA 1
ATOM 1525 C C . LYS A 1 197 ? 7.625 15.82 -1.366 1 97.38 197 LYS A C 1
ATOM 1527 O O . LYS A 1 197 ? 7.469 16.656 -2.25 1 97.38 197 LYS A O 1
ATOM 1532 N N . PHE A 1 198 ? 8.711 15.727 -0.637 1 97.88 198 PHE A N 1
ATOM 1533 C CA . PHE A 1 198 ? 9.703 16.766 -0.89 1 97.88 198 PHE A CA 1
ATOM 1534 C C . PHE A 1 198 ? 11.086 16.156 -1.073 1 97.88 198 PHE A C 1
ATOM 1536 O O . PHE A 1 198 ? 12.016 16.844 -1.503 1 97.88 198 PHE A O 1
ATOM 1543 N N . SER A 1 199 ? 11.258 14.828 -0.809 1 98.06 199 SER A N 1
ATOM 1544 C CA . SER A 1 199 ? 12.516 14.141 -1.085 1 98.06 199 SER A CA 1
ATOM 1545 C C . SER A 1 199 ? 12.773 14.039 -2.584 1 98.06 199 SER A C 1
ATOM 1547 O O . SER A 1 199 ? 11.828 13.992 -3.379 1 98.06 199 SER A O 1
ATOM 1549 N N . ARG A 1 200 ? 13.984 14.016 -2.926 1 97.19 200 ARG A N 1
ATOM 1550 C CA . ARG A 1 200 ? 14.398 13.758 -4.301 1 97.19 200 ARG A CA 1
ATOM 1551 C C . ARG A 1 200 ? 15.016 12.375 -4.441 1 97.19 200 ARG A C 1
ATOM 1553 O O . ARG A 1 200 ? 15.594 12.047 -5.48 1 97.19 200 ARG A O 1
ATOM 1560 N N . GLN A 1 201 ? 14.938 11.617 -3.459 1 97.12 201 GLN A N 1
ATOM 1561 C CA . GLN A 1 201 ? 15.469 10.258 -3.434 1 97.12 201 GLN A CA 1
ATOM 1562 C C . GLN A 1 201 ? 14.352 9.242 -3.195 1 97.12 201 GLN A C 1
ATOM 1564 O O . GLN A 1 201 ? 13.336 9.562 -2.576 1 97.12 201 GLN A O 1
ATOM 1569 N N . PRO A 1 202 ? 14.555 8.039 -3.77 1 96.38 202 PRO A N 1
ATOM 1570 C CA . PRO A 1 202 ? 13.586 6.988 -3.453 1 96.38 202 PRO A CA 1
ATOM 1571 C C . PRO A 1 202 ? 13.609 6.59 -1.979 1 96.38 202 PRO A C 1
ATOM 1573 O O . PRO A 1 202 ? 14.438 7.09 -1.214 1 96.38 202 PRO A O 1
ATOM 1576 N N . TYR A 1 203 ? 12.641 5.836 -1.542 1 97.38 203 TYR A N 1
ATOM 1577 C CA . TYR A 1 203 ? 12.633 5.316 -0.179 1 97.38 203 TYR A CA 1
ATOM 1578 C C . TYR A 1 203 ? 14.023 4.867 0.241 1 97.38 203 TYR A C 1
ATOM 1580 O O . TYR A 1 203 ? 14.734 4.227 -0.534 1 97.38 203 TYR A O 1
ATOM 1588 N N . PRO A 1 204 ? 14.508 5.242 1.356 1 97.94 204 PRO A N 1
ATOM 1589 C CA . PRO A 1 204 ? 13.766 5.754 2.508 1 97.94 204 PRO A CA 1
ATOM 1590 C C . PRO A 1 204 ? 13.789 7.277 2.602 1 97.94 204 PRO A C 1
ATOM 1592 O O . PRO A 1 204 ? 13.766 7.832 3.703 1 97.94 204 PRO A O 1
ATOM 1595 N N . PHE A 1 205 ? 14.023 7.957 1.465 1 98.25 205 PHE A N 1
ATOM 1596 C CA . PHE A 1 205 ? 13.953 9.406 1.389 1 98.25 205 PHE A CA 1
ATOM 1597 C C . PHE A 1 205 ? 15.008 10.055 2.273 1 98.25 205 PHE A C 1
ATOM 1599 O O . PHE A 1 205 ? 14.703 10.945 3.064 1 98.25 205 PHE A O 1
ATOM 1606 N N . SER A 1 206 ? 16.172 9.641 2.156 1 98.38 206 SER A N 1
ATOM 1607 C CA . SER A 1 206 ? 17.219 9.938 3.127 1 98.38 206 SER A CA 1
ATOM 1608 C C . SER A 1 206 ? 17.547 11.43 3.141 1 98.38 206 SER A C 1
ATOM 1610 O O . SER A 1 206 ? 17.938 11.977 4.18 1 98.38 206 SER A O 1
ATOM 1612 N N . ASP A 1 207 ? 17.328 12.117 2.014 1 98.5 207 ASP A N 1
ATOM 1613 C CA . ASP A 1 207 ? 17.641 13.539 1.947 1 98.5 207 ASP A CA 1
ATOM 1614 C C . ASP A 1 207 ? 16.625 14.367 2.732 1 98.5 207 ASP A C 1
ATOM 1616 O O . ASP A 1 207 ? 16.859 15.547 3.014 1 98.5 207 ASP A O 1
ATOM 1620 N N . GLY A 1 208 ? 15.547 13.773 3.133 1 98.56 208 GLY A N 1
ATOM 1621 C CA . GLY A 1 208 ? 14.547 14.453 3.947 1 98.56 208 GLY A CA 1
ATOM 1622 C C . GLY A 1 208 ? 14.75 14.234 5.438 1 98.56 208 GLY A C 1
ATOM 1623 O O . GLY A 1 208 ? 14.203 14.977 6.254 1 98.56 208 GLY A O 1
ATOM 1624 N N . HIS A 1 209 ? 15.547 13.211 5.84 1 98.75 209 HIS A N 1
ATOM 1625 C CA . HIS A 1 209 ? 15.672 12.789 7.227 1 98.75 209 HIS A CA 1
ATOM 1626 C C . HIS A 1 209 ? 16.172 13.93 8.109 1 98.75 209 HIS A C 1
ATOM 1628 O O . HIS A 1 209 ? 15.641 14.164 9.195 1 98.75 209 HIS A O 1
ATOM 1634 N N . PRO A 1 210 ? 17.172 14.703 7.672 1 98.69 210 PRO A N 1
ATOM 1635 C CA . PRO A 1 210 ? 17.703 15.766 8.531 1 98.69 210 PRO A CA 1
ATOM 1636 C C . PRO A 1 210 ? 16.641 16.797 8.906 1 98.69 210 PRO A C 1
ATOM 1638 O O . PRO A 1 210 ? 16.656 17.328 10.016 1 98.69 210 PRO A O 1
ATOM 1641 N N . TYR A 1 211 ? 15.734 17.062 8.039 1 98.81 211 TYR A N 1
ATOM 1642 C CA . TYR A 1 211 ? 14.695 18.062 8.281 1 98.81 211 TYR A CA 1
ATOM 1643 C C . TYR A 1 211 ? 13.695 17.562 9.312 1 98.81 211 TYR A C 1
ATOM 1645 O O . TYR A 1 211 ? 13.305 18.297 10.219 1 98.81 211 TYR A O 1
ATOM 1653 N N . LEU A 1 212 ? 13.266 16.312 9.148 1 98.81 212 LEU A N 1
ATOM 1654 C CA . LEU A 1 212 ? 12.367 15.703 10.125 1 98.81 212 LEU A CA 1
ATOM 1655 C C . LEU A 1 212 ? 12.984 15.711 11.516 1 98.81 212 LEU A C 1
ATOM 1657 O O . LEU A 1 212 ? 12.336 16.109 12.484 1 98.81 212 LEU A O 1
ATOM 1661 N N . LEU A 1 213 ? 14.242 15.336 11.578 1 98.81 213 LEU A N 1
ATOM 1662 C CA . LEU A 1 213 ? 14.93 15.242 12.859 1 98.81 213 LEU A CA 1
ATOM 1663 C C . LEU A 1 213 ? 15.148 16.625 13.461 1 98.81 213 LEU A C 1
ATOM 1665 O O . LEU A 1 213 ? 15.039 16.797 14.68 1 98.81 213 LEU A O 1
ATOM 1669 N N . ALA A 1 214 ? 15.453 17.594 12.641 1 98.81 214 ALA A N 1
ATOM 1670 C CA . ALA A 1 214 ? 15.602 18.969 13.109 1 98.81 214 ALA A CA 1
ATOM 1671 C C . ALA A 1 214 ? 14.297 19.5 13.711 1 98.81 214 ALA A C 1
ATOM 1673 O O . ALA A 1 214 ? 14.312 20.188 14.727 1 98.81 214 ALA A O 1
ATOM 1674 N N . LEU A 1 215 ? 13.219 19.203 13.094 1 98.81 215 LEU A N 1
ATOM 1675 C CA . LEU A 1 215 ? 11.922 19.625 13.602 1 98.81 215 LEU A CA 1
ATOM 1676 C C . LEU A 1 215 ? 11.602 18.938 14.93 1 98.81 215 LEU A C 1
ATOM 1678 O O . LEU A 1 215 ? 11.102 19.578 15.859 1 98.81 215 LEU A O 1
ATOM 1682 N N . LEU A 1 216 ? 11.875 17.609 14.969 1 98.81 216 LEU A N 1
ATOM 1683 C CA . LEU A 1 216 ? 11.656 16.891 16.219 1 98.81 216 LEU A CA 1
ATOM 1684 C C . LEU A 1 216 ? 12.469 17.5 17.344 1 98.81 216 LEU A C 1
ATOM 1686 O O . LEU A 1 216 ? 11.961 17.641 18.469 1 98.81 216 LEU A O 1
ATOM 1690 N N . ASP A 1 217 ? 13.648 17.891 17.016 1 98.38 217 ASP A N 1
ATOM 1691 C CA . ASP A 1 217 ? 14.523 18.5 18.016 1 98.38 217 ASP A CA 1
ATOM 1692 C C . ASP A 1 217 ? 14 19.875 18.438 1 98.38 217 ASP A C 1
ATOM 1694 O O . ASP A 1 217 ? 13.977 20.188 19.625 1 98.38 217 ASP A O 1
ATOM 1698 N N . ALA A 1 218 ? 13.57 20.641 17.547 1 98.44 218 ALA A N 1
ATOM 1699 C CA . ALA A 1 218 ? 13.156 22.016 17.812 1 98.44 218 ALA A CA 1
ATOM 1700 C C . ALA A 1 218 ? 11.805 22.062 18.531 1 98.44 218 ALA A C 1
ATOM 1702 O O . ALA A 1 218 ? 11.648 22.75 19.531 1 98.44 218 ALA A O 1
ATOM 1703 N N . PHE A 1 219 ? 10.836 21.359 18.031 1 98.5 219 PHE A N 1
ATOM 1704 C CA . PHE A 1 219 ? 9.469 21.422 18.531 1 98.5 219 PHE A CA 1
ATOM 1705 C C . PHE A 1 219 ? 9.305 20.531 19.766 1 98.5 219 PHE A C 1
ATOM 1707 O O . PHE A 1 219 ? 8.438 20.797 20.609 1 98.5 219 PHE A O 1
ATOM 1714 N N . GLY A 1 220 ? 10.211 19.531 19.891 1 98.06 220 GLY A N 1
ATOM 1715 C CA . GLY A 1 220 ? 9.984 18.516 20.891 1 98.06 220 GLY A CA 1
ATOM 1716 C C . GLY A 1 220 ? 8.867 17.547 20.531 1 98.06 220 GLY A C 1
ATOM 1717 O O . GLY A 1 220 ? 7.91 17.938 19.859 1 98.06 220 GLY A O 1
ATOM 1718 N N . ALA A 1 221 ? 8.984 16.312 21.078 1 98.12 221 ALA A N 1
ATOM 1719 C CA . ALA A 1 221 ? 8.008 15.273 20.766 1 98.12 221 ALA A CA 1
ATOM 1720 C C . ALA A 1 221 ? 6.602 15.695 21.203 1 98.12 221 ALA A C 1
ATOM 1722 O O . ALA A 1 221 ? 5.609 15.219 20.641 1 98.12 221 ALA A O 1
ATOM 1723 N N . GLU A 1 222 ? 6.488 16.609 22.094 1 97.44 222 GLU A N 1
ATOM 1724 C CA . GLU A 1 222 ? 5.199 17.031 22.625 1 97.44 222 GLU A CA 1
ATOM 1725 C C . GLU A 1 222 ? 4.469 17.938 21.656 1 97.44 222 GLU A C 1
ATOM 1727 O O . GLU A 1 222 ? 3.279 18.219 21.812 1 97.44 222 GLU A O 1
ATOM 1732 N N . ASN A 1 223 ? 5.18 18.391 20.609 1 98.5 223 ASN A N 1
ATOM 1733 C CA . ASN A 1 223 ? 4.547 19.219 19.609 1 98.5 223 ASN A CA 1
ATOM 1734 C C . ASN A 1 223 ? 4.703 18.625 18.203 1 98.5 223 ASN A C 1
ATOM 1736 O O . ASN A 1 223 ? 4.52 19.312 17.203 1 98.5 223 ASN A O 1
ATOM 1740 N N . CYS A 1 224 ? 5.129 17.359 18.125 1 98.69 224 CYS A N 1
ATOM 1741 C CA . CYS A 1 224 ? 5.266 16.625 16.875 1 98.69 224 CYS A CA 1
ATOM 1742 C C . CYS A 1 224 ? 4.324 15.43 16.828 1 98.69 224 CYS A C 1
ATOM 1744 O O . CYS A 1 224 ? 4.07 14.797 17.859 1 98.69 224 CYS A O 1
ATOM 1746 N N . MET A 1 225 ? 3.826 15.148 15.695 1 98.81 225 MET A N 1
ATOM 1747 C CA . MET A 1 225 ? 3.004 13.961 15.492 1 98.81 225 MET A CA 1
ATOM 1748 C C . MET A 1 225 ? 3.27 13.344 14.125 1 98.81 225 MET A C 1
ATOM 1750 O O . MET A 1 225 ? 3.857 13.984 13.25 1 98.81 225 MET A O 1
ATOM 1754 N N . TRP A 1 226 ? 2.91 12.125 14 1 98.62 226 TRP A N 1
ATOM 1755 C CA . TRP A 1 226 ? 3.084 11.383 12.758 1 98.62 226 TRP A CA 1
ATOM 1756 C C . TRP A 1 226 ? 1.78 11.344 11.961 1 98.62 226 TRP A C 1
ATOM 1758 O O . TRP A 1 226 ? 0.693 11.352 12.547 1 98.62 226 TRP A O 1
ATOM 1768 N N . GLY A 1 227 ? 1.881 11.258 10.711 1 98.62 227 GLY A N 1
ATOM 1769 C CA . GLY A 1 227 ? 0.806 11 9.766 1 98.62 227 GLY A CA 1
ATOM 1770 C C . GLY A 1 227 ? 1.263 10.242 8.531 1 98.62 227 GLY A C 1
ATOM 1771 O O . GLY A 1 227 ? 2.35 10.492 8.008 1 98.62 227 GLY A O 1
ATOM 1772 N N . SER A 1 228 ? 0.474 9.406 8.062 1 98.19 228 SER A N 1
ATOM 1773 C CA . SER A 1 228 ? 0.916 8.5 7.008 1 98.19 228 SER A CA 1
ATOM 1774 C C . SER A 1 228 ? 0.865 9.18 5.641 1 98.19 228 SER A C 1
ATOM 1776 O O . SER A 1 228 ? 1.682 8.883 4.766 1 98.19 228 SER A O 1
ATOM 1778 N N . ASP A 1 229 ? -0.059 10.047 5.43 1 97.88 229 ASP A N 1
ATOM 1779 C CA . ASP A 1 229 ? -0.415 10.641 4.145 1 97.88 229 ASP A CA 1
ATOM 1780 C C . ASP A 1 229 ? -1.07 9.609 3.229 1 97.88 229 ASP A C 1
ATOM 1782 O O . ASP A 1 229 ? -1.012 9.734 2.004 1 97.88 229 ASP A O 1
ATOM 1786 N N . TRP A 1 230 ? -1.626 8.57 3.736 1 98.12 230 TRP A N 1
ATOM 1787 C CA . TRP A 1 230 ? -2.379 7.547 3.023 1 98.12 230 TRP A CA 1
ATOM 1788 C C . TRP A 1 230 ? -3.596 8.148 2.326 1 98.12 230 TRP A C 1
ATOM 1790 O O . TRP A 1 230 ? -4.227 9.07 2.852 1 98.12 230 TRP A O 1
ATOM 1800 N N . PRO A 1 231 ? -3.895 7.746 1.055 1 97.88 231 PRO A N 1
ATOM 1801 C CA . PRO A 1 231 ? -3.41 6.586 0.303 1 97.88 231 PRO A CA 1
ATOM 1802 C C . PRO A 1 231 ? -2.268 6.934 -0.648 1 97.88 231 PRO A C 1
ATOM 1804 O O . PRO A 1 231 ? -2.141 6.328 -1.715 1 97.88 231 PRO A O 1
ATOM 1807 N N . PHE A 1 232 ? -1.509 8.023 -0.324 1 97.5 232 PHE A N 1
ATOM 1808 C CA . PHE A 1 232 ? -0.281 8.391 -1.015 1 97.5 232 PHE A CA 1
ATOM 1809 C C . PHE A 1 232 ? -0.586 8.945 -2.402 1 97.5 232 PHE A C 1
ATOM 1811 O O . PHE A 1 232 ? -0.096 8.422 -3.406 1 97.5 232 PHE A O 1
ATOM 1818 N N . LEU A 1 233 ? -1.346 10 -2.43 1 95.94 233 LEU A N 1
ATOM 1819 C CA . LEU A 1 233 ? -1.781 10.625 -3.676 1 95.94 233 LEU A CA 1
ATOM 1820 C C . LEU A 1 233 ? -0.583 11.047 -4.52 1 95.94 233 LEU A C 1
ATOM 1822 O O . LEU A 1 233 ? 0.399 11.57 -3.99 1 95.94 233 LEU A O 1
ATOM 1826 N N . ARG A 1 234 ? -0.656 10.688 -5.824 1 93.88 234 ARG A N 1
ATOM 1827 C CA . ARG A 1 234 ? 0.318 11.102 -6.828 1 93.88 234 ARG A CA 1
ATOM 1828 C C . ARG A 1 234 ? 1.713 10.594 -6.484 1 93.88 234 ARG A C 1
ATOM 1830 O O . ARG A 1 234 ? 2.707 11.289 -6.703 1 93.88 234 ARG A O 1
ATOM 1837 N N . ALA A 1 235 ? 1.796 9.492 -5.852 1 95.5 235 ALA A N 1
ATOM 1838 C CA . ALA A 1 235 ? 3.09 8.898 -5.516 1 95.5 235 ALA A CA 1
ATOM 1839 C C . ALA A 1 235 ? 3.887 8.578 -6.773 1 95.5 235 ALA A C 1
ATOM 1841 O O . ALA A 1 235 ? 3.328 8.094 -7.766 1 95.5 235 ALA A O 1
ATOM 1842 N N . SER A 1 236 ? 5.168 8.836 -6.738 1 94.75 236 SER A N 1
ATOM 1843 C CA . SER A 1 236 ? 6.031 8.57 -7.883 1 94.75 236 SER A CA 1
ATOM 1844 C C . SER A 1 236 ? 6.484 7.117 -7.914 1 94.75 236 SER A C 1
ATOM 1846 O O . SER A 1 236 ? 7 6.641 -8.93 1 94.75 236 SER A O 1
ATOM 1848 N N . GLU A 1 237 ? 6.277 6.434 -6.824 1 96.38 237 GLU A N 1
ATOM 1849 C CA . GLU A 1 237 ? 6.598 5.016 -6.68 1 96.38 237 GLU A CA 1
ATOM 1850 C C . GLU A 1 237 ? 5.688 4.344 -5.652 1 96.38 237 GLU A C 1
ATOM 1852 O O . GLU A 1 237 ? 4.938 5.02 -4.949 1 96.38 237 GLU A O 1
ATOM 1857 N N . ARG A 1 238 ? 5.766 3.049 -5.625 1 97.69 238 ARG A N 1
ATOM 1858 C CA . ARG A 1 238 ? 4.969 2.299 -4.66 1 97.69 238 ARG A CA 1
ATOM 1859 C C . ARG A 1 238 ? 5.266 2.752 -3.232 1 97.69 238 ARG A C 1
ATOM 1861 O O . ARG A 1 238 ? 6.422 2.992 -2.881 1 97.69 238 ARG A O 1
ATOM 1868 N N . MET A 1 239 ? 4.246 2.938 -2.443 1 97.75 239 MET A N 1
ATOM 1869 C CA . MET A 1 239 ? 4.332 3.252 -1.021 1 97.75 239 MET A CA 1
ATOM 1870 C C . MET A 1 239 ? 3.441 2.324 -0.202 1 97.75 239 MET A C 1
ATOM 1872 O O . MET A 1 239 ? 2.32 2.012 -0.609 1 97.75 239 MET A O 1
ATOM 1876 N N . ASP A 1 240 ? 3.953 1.884 0.887 1 97.62 240 ASP A N 1
ATOM 1877 C CA . ASP A 1 240 ? 3.184 1.014 1.771 1 97.62 240 ASP A CA 1
ATOM 1878 C C . ASP A 1 240 ? 3.188 1.544 3.203 1 97.62 240 ASP A C 1
ATOM 1880 O O . ASP A 1 240 ? 4.195 2.076 3.67 1 97.62 240 ASP A O 1
ATOM 1884 N N . MET A 1 241 ? 2.066 1.364 3.9 1 97.12 241 MET A N 1
ATOM 1885 C CA . MET A 1 241 ? 1.933 1.796 5.289 1 97.12 241 MET A CA 1
ATOM 1886 C C . MET A 1 241 ? 3.023 1.179 6.16 1 97.12 241 MET A C 1
ATOM 1888 O O . MET A 1 241 ? 3.629 1.866 6.984 1 97.12 241 MET A O 1
ATOM 1892 N N . GLY A 1 242 ? 3.299 -0.086 5.953 1 96.56 242 GLY A N 1
ATOM 1893 C CA . GLY A 1 242 ? 4.285 -0.771 6.773 1 96.56 242 GLY A CA 1
ATOM 1894 C C . GLY A 1 242 ? 5.68 -0.183 6.648 1 96.56 242 GLY A C 1
ATOM 1895 O O . GLY A 1 242 ? 6.414 -0.103 7.633 1 96.56 242 GLY A O 1
ATOM 1896 N N . THR A 1 243 ? 6.066 0.175 5.445 1 97.06 243 THR A N 1
ATOM 1897 C CA . THR A 1 243 ? 7.398 0.74 5.258 1 97.06 243 THR A CA 1
ATOM 1898 C C . THR A 1 243 ? 7.48 2.141 5.855 1 97.06 243 THR A C 1
ATOM 1900 O O . THR A 1 243 ? 8.547 2.564 6.312 1 97.06 243 THR A O 1
ATOM 1903 N N . GLN A 1 244 ? 6.344 2.879 5.844 1 97.06 244 GLN A N 1
ATOM 1904 C CA . GLN A 1 244 ? 6.324 4.172 6.52 1 97.06 244 GLN A CA 1
ATOM 1905 C C . GLN A 1 244 ? 6.527 4.008 8.023 1 97.06 244 GLN A C 1
ATOM 1907 O O . GLN A 1 244 ? 7.27 4.773 8.641 1 97.06 244 GLN A O 1
ATOM 1912 N N . LEU A 1 245 ? 5.883 3.057 8.578 1 96.5 245 LEU A N 1
ATOM 1913 C CA . LEU A 1 245 ? 6.016 2.805 10.008 1 96.5 245 LEU A CA 1
ATOM 1914 C C . LEU A 1 245 ? 7.418 2.312 10.344 1 96.5 245 LEU A C 1
ATOM 1916 O O . LEU A 1 245 ? 7.977 2.672 11.383 1 96.5 245 LEU A O 1
ATOM 1920 N N . LEU A 1 246 ? 7.984 1.462 9.5 1 95.62 246 LEU A N 1
ATOM 1921 C CA . LEU A 1 246 ? 9.367 1.031 9.656 1 95.62 246 LEU A CA 1
ATOM 1922 C C . LEU A 1 246 ? 10.305 2.23 9.711 1 95.62 246 LEU A C 1
ATOM 1924 O O . LEU A 1 246 ? 11.227 2.268 10.531 1 95.62 246 LEU A O 1
ATOM 1928 N N . LEU A 1 247 ? 10.039 3.156 8.852 1 96.69 247 LEU A N 1
ATOM 1929 C CA . LEU A 1 247 ? 10.875 4.348 8.773 1 96.69 247 LEU A CA 1
ATOM 1930 C C . LEU A 1 247 ? 10.781 5.16 10.062 1 96.69 247 LEU A C 1
ATOM 1932 O O . LEU A 1 247 ? 11.781 5.699 10.539 1 96.69 247 LEU A O 1
ATOM 1936 N N . VAL A 1 248 ? 9.594 5.289 10.633 1 96.75 248 VAL A N 1
ATOM 1937 C CA . VAL A 1 248 ? 9.406 5.992 11.898 1 96.75 248 VAL A CA 1
ATOM 1938 C C . VAL A 1 248 ? 10.234 5.316 12.992 1 96.75 248 VAL A C 1
ATOM 1940 O O . VAL A 1 248 ? 10.898 5.988 13.781 1 96.75 248 VAL A O 1
ATOM 1943 N N . ASP A 1 249 ? 10.188 3.996 13.008 1 95.38 249 ASP A N 1
ATOM 1944 C CA . ASP A 1 249 ? 10.961 3.229 13.984 1 95.38 249 ASP A CA 1
ATOM 1945 C C . ASP A 1 249 ? 12.453 3.514 13.844 1 95.38 249 ASP A C 1
ATOM 1947 O O . ASP A 1 249 ? 13.164 3.611 14.844 1 95.38 249 ASP A O 1
ATOM 1951 N N . GLN A 1 250 ? 12.867 3.666 12.633 1 96.44 250 GLN A N 1
ATOM 1952 C CA . GLN A 1 250 ? 14.289 3.877 12.359 1 96.44 250 GLN A CA 1
ATOM 1953 C C . GLN A 1 250 ? 14.711 5.301 12.711 1 96.44 250 GLN A C 1
ATOM 1955 O O . GLN A 1 250 ? 15.797 5.512 13.242 1 96.44 250 GLN A O 1
ATOM 1960 N N . LEU A 1 251 ? 13.867 6.246 12.422 1 98 251 LEU A N 1
ATOM 1961 C CA . LEU A 1 251 ? 14.211 7.652 12.594 1 98 251 LEU A CA 1
ATOM 1962 C C . LEU A 1 251 ? 14.031 8.086 14.047 1 98 251 LEU A C 1
ATOM 1964 O O . LEU A 1 251 ? 14.672 9.039 14.5 1 98 251 LEU A O 1
ATOM 1968 N N . ILE A 1 252 ? 13.109 7.438 14.742 1 97.94 252 ILE A N 1
ATOM 1969 C CA . ILE A 1 252 ? 12.844 7.711 16.156 1 97.94 252 ILE A CA 1
ATOM 1970 C C . ILE A 1 252 ? 12.992 6.426 16.969 1 97.94 252 ILE A C 1
ATOM 1972 O O . ILE A 1 252 ? 12.008 5.887 17.469 1 97.94 252 ILE A O 1
ATOM 1976 N N . PRO A 1 253 ? 14.203 6.02 17.25 1 95.75 253 PRO A N 1
ATOM 1977 C CA . PRO A 1 253 ? 14.445 4.695 17.828 1 95.75 253 PRO A CA 1
ATOM 1978 C C . PRO A 1 253 ? 14.102 4.629 19.312 1 95.75 253 PRO A C 1
ATOM 1980 O O . PRO A 1 253 ? 13.891 3.539 19.859 1 95.75 253 PRO A O 1
ATOM 1983 N N . ASP A 1 254 ? 14.094 5.809 19.938 1 96.5 254 ASP A N 1
ATOM 1984 C CA . ASP A 1 254 ? 13.727 5.828 21.359 1 96.5 254 ASP A CA 1
ATOM 1985 C C . ASP A 1 254 ? 12.227 5.582 21.531 1 96.5 254 ASP A C 1
ATOM 1987 O O . ASP A 1 254 ? 11.406 6.344 21.031 1 96.5 254 ASP A O 1
ATOM 1991 N N . ASP A 1 255 ? 11.891 4.562 22.344 1 95.5 255 ASP A N 1
ATOM 1992 C CA . ASP A 1 255 ? 10.508 4.129 22.516 1 95.5 255 ASP A CA 1
ATOM 1993 C C . ASP A 1 255 ? 9.656 5.246 23.109 1 95.5 255 ASP A C 1
ATOM 1995 O O . ASP A 1 255 ? 8.508 5.438 22.703 1 95.5 255 ASP A O 1
ATOM 1999 N N . LYS A 1 256 ? 10.172 5.926 24.031 1 97.25 256 LYS A N 1
ATOM 2000 C CA . LYS A 1 256 ? 9.414 6.98 24.703 1 97.25 256 LYS A CA 1
ATOM 2001 C C . LYS A 1 256 ? 9.062 8.102 23.734 1 97.25 256 LYS A C 1
ATOM 2003 O O . LYS A 1 256 ? 7.91 8.539 23.656 1 97.25 256 LYS A O 1
ATOM 2008 N N . THR A 1 257 ? 10.07 8.562 23 1 98.31 257 THR A N 1
ATOM 2009 C CA . THR A 1 257 ? 9.859 9.617 22.016 1 98.31 257 THR A CA 1
ATOM 2010 C C . THR A 1 257 ? 8.891 9.156 20.922 1 98.31 257 THR A C 1
ATOM 2012 O O . THR A 1 257 ? 7.992 9.906 20.531 1 98.31 257 THR A O 1
ATOM 2015 N N . ARG A 1 258 ? 9.062 7.961 20.453 1 97.56 258 ARG A N 1
ATOM 2016 C CA . ARG A 1 258 ? 8.195 7.418 19.406 1 97.56 258 ARG A CA 1
ATOM 2017 C C . ARG A 1 258 ? 6.75 7.328 19.875 1 97.56 258 ARG A C 1
ATOM 2019 O O . ARG A 1 258 ? 5.828 7.691 19.156 1 97.56 258 ARG A O 1
ATOM 2026 N N . ARG A 1 259 ? 6.543 6.867 21.125 1 97.25 259 ARG A N 1
ATOM 2027 C CA . ARG A 1 259 ? 5.207 6.801 21.703 1 97.25 259 ARG A CA 1
ATOM 2028 C C . ARG A 1 259 ? 4.586 8.188 21.812 1 97.25 259 ARG A C 1
ATOM 2030 O O . ARG A 1 259 ? 3.395 8.367 21.547 1 97.25 259 ARG A O 1
ATOM 2037 N N . GLN A 1 260 ? 5.391 9.141 22.234 1 98.25 260 GLN A N 1
ATOM 2038 C CA . GLN A 1 260 ? 4.914 10.516 22.328 1 98.25 260 GLN A CA 1
ATOM 2039 C C . GLN A 1 260 ? 4.434 11.023 20.969 1 98.25 260 GLN A C 1
ATOM 2041 O O . GLN A 1 260 ? 3.346 11.594 20.859 1 98.25 260 GLN A O 1
ATOM 2046 N N . VAL A 1 261 ? 5.152 10.734 19.922 1 98.56 261 VAL A N 1
ATOM 2047 C CA . VAL A 1 261 ? 4.883 11.234 18.578 1 98.56 261 VAL A CA 1
ATOM 2048 C C . VAL A 1 261 ? 3.693 10.492 17.984 1 98.56 261 VAL A C 1
ATOM 2050 O O . VAL A 1 261 ? 2.84 11.102 17.328 1 98.56 261 VAL A O 1
ATOM 2053 N N . LEU A 1 262 ? 3.592 9.18 18.266 1 98.12 262 LEU A N 1
ATOM 2054 C CA . LEU A 1 262 ? 2.604 8.336 17.594 1 98.12 262 LEU A CA 1
ATOM 2055 C C . LEU A 1 262 ? 1.29 8.32 18.359 1 98.12 262 LEU A C 1
ATOM 2057 O O . LEU A 1 262 ? 0.253 7.922 17.828 1 98.12 262 LEU A O 1
ATOM 2061 N N . TRP A 1 263 ? 1.307 8.797 19.609 1 97.81 263 TRP A N 1
ATOM 2062 C CA . TRP A 1 263 ? 0.117 8.555 20.406 1 97.81 263 TRP A CA 1
ATOM 2063 C C . TRP A 1 263 ? -0.161 9.734 21.344 1 97.81 263 TRP A C 1
ATOM 2065 O O . TRP A 1 263 ? -1.145 10.453 21.172 1 97.81 263 TRP A O 1
ATOM 2075 N N . GLU A 1 264 ? 0.746 10.047 22.203 1 98 264 GLU A N 1
ATOM 2076 C CA . GLU A 1 264 ? 0.444 10.938 23.328 1 98 264 GLU A CA 1
ATOM 2077 C C . GLU A 1 264 ? 0.215 12.367 22.844 1 98 264 GLU A C 1
ATOM 2079 O O . GLU A 1 264 ? -0.699 13.047 23.328 1 98 264 GLU A O 1
ATOM 2084 N N . THR A 1 265 ? 1.07 12.844 21.953 1 98.19 265 THR A N 1
ATOM 2085 C CA . THR A 1 265 ? 0.936 14.211 21.469 1 98.19 265 THR A CA 1
ATOM 2086 C C . THR A 1 265 ? -0.39 14.398 20.734 1 98.19 265 THR A C 1
ATOM 2088 O O . THR A 1 265 ? -1.186 15.266 21.094 1 98.19 265 THR A O 1
ATOM 2091 N N . PRO A 1 266 ? -0.679 13.578 19.734 1 98.44 266 PRO A N 1
ATOM 2092 C CA . PRO A 1 266 ? -1.96 13.789 19.062 1 98.44 266 PRO A CA 1
ATOM 2093 C C . PRO A 1 266 ? -3.158 13.477 19.953 1 98.44 266 PRO A C 1
ATOM 2095 O O . PRO A 1 266 ? -4.223 14.086 19.812 1 98.44 266 PRO A O 1
ATOM 2098 N N . GLU A 1 267 ? -3.061 12.523 20.859 1 97.56 267 GLU A N 1
ATOM 2099 C CA . GLU A 1 267 ? -4.137 12.266 21.812 1 97.56 267 GLU A CA 1
ATOM 2100 C C . GLU A 1 267 ? -4.496 13.531 22.594 1 97.56 267 GLU A C 1
ATOM 2102 O O . GLU A 1 267 ? -5.672 13.867 22.719 1 97.56 267 GLU A O 1
ATOM 2107 N N . ARG A 1 268 ? -3.48 14.227 23.062 1 96.88 268 ARG A N 1
ATOM 2108 C CA . ARG A 1 268 ? -3.656 15.461 23.828 1 96.88 268 ARG A CA 1
ATOM 2109 C C . ARG A 1 268 ? -4.18 16.578 22.938 1 96.88 268 ARG A C 1
ATOM 2111 O O . ARG A 1 268 ? -5.168 17.234 23.281 1 96.88 268 ARG A O 1
ATOM 2118 N N . LEU A 1 269 ? -3.568 16.781 21.797 1 97.06 269 LEU A N 1
ATOM 2119 C CA . LEU A 1 269 ? -3.859 17.938 20.953 1 97.06 269 LEU A CA 1
ATOM 2120 C C . LEU A 1 269 ? -5.281 17.844 20.391 1 97.06 269 LEU A C 1
ATOM 2122 O O . LEU A 1 269 ? -5.953 18.875 20.25 1 97.06 269 LEU A O 1
ATOM 2126 N N . PHE A 1 270 ? -5.734 16.578 20.094 1 97.5 270 PHE A N 1
ATOM 2127 C CA . PHE A 1 270 ? -7.027 16.453 19.422 1 97.5 270 PHE A CA 1
ATOM 2128 C C . PHE A 1 270 ? -8.078 15.914 20.391 1 97.5 270 PHE A C 1
ATOM 2130 O O . PHE A 1 270 ? -9.219 15.656 19.984 1 97.5 270 PHE A O 1
ATOM 2137 N N . ASN A 1 271 ? -7.711 15.75 21.656 1 94.75 271 ASN A N 1
ATOM 2138 C CA . ASN A 1 271 ? -8.609 15.32 22.734 1 94.75 271 ASN A CA 1
ATOM 2139 C C . ASN A 1 271 ? -9.305 14.008 22.391 1 94.75 271 ASN A C 1
ATOM 2141 O O . ASN A 1 271 ? -10.531 13.906 22.453 1 94.75 271 ASN A O 1
ATOM 2145 N N . PHE A 1 272 ? -8.5 13.062 21.891 1 93.75 272 PHE A N 1
ATOM 214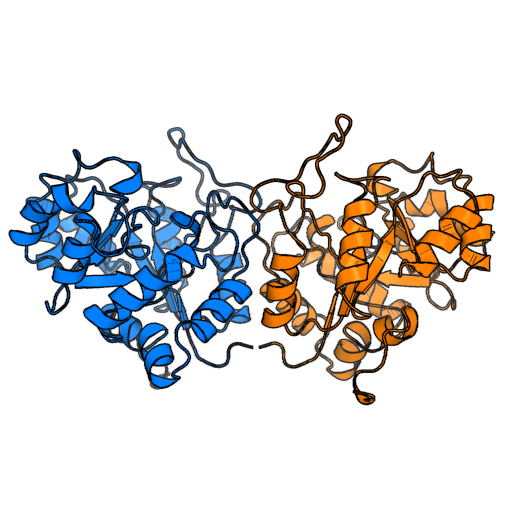6 C CA . PHE A 1 272 ? -9.039 11.727 21.703 1 93.75 272 PHE A CA 1
ATOM 2147 C C . PHE A 1 272 ? -9.273 11.039 23.047 1 93.75 272 PHE A C 1
ATOM 2149 O O . PHE A 1 272 ? -8.508 11.242 23.984 1 93.75 272 PHE A O 1
ATOM 2156 N N . ALA A 1 273 ? -10.445 10.469 23.25 1 75 273 ALA A N 1
ATOM 2157 C CA . ALA A 1 273 ? -10.766 9.812 24.516 1 75 273 ALA A CA 1
ATOM 2158 C C . ALA A 1 273 ? -9.781 8.688 24.812 1 75 273 ALA A C 1
ATOM 2160 O O . ALA A 1 273 ? -9.328 7.992 23.906 1 75 273 ALA A O 1
ATOM 2161 N N . SER A 1 274 ? -9.164 8.758 26 1 63.03 274 SER A N 1
ATOM 2162 C CA . SER A 1 274 ? -8.211 7.738 26.422 1 63.03 274 SER A CA 1
ATOM 2163 C C . SER A 1 274 ? -8.875 6.363 26.5 1 63.03 274 SER A C 1
ATOM 2165 O O . SER A 1 274 ? -10.055 6.258 26.812 1 63.03 274 SER A O 1
ATOM 2167 N N . GLU A 1 275 ? -8.594 5.355 25.688 1 53.59 275 GLU A N 1
ATOM 2168 C CA . GLU A 1 275 ? -9.141 4 25.734 1 53.59 275 GLU A CA 1
ATOM 2169 C C . GLU A 1 275 ? -9.266 3.516 27.188 1 53.59 275 GLU A C 1
ATOM 2171 O O . GLU A 1 275 ? -9.914 2.496 27.438 1 53.59 275 GLU A O 1
ATOM 2176 N N . GLY A 1 276 ? -8.539 3.859 28.188 1 42 276 GLY A N 1
ATOM 2177 C CA . GLY A 1 276 ? -8.82 3.223 29.469 1 42 276 GLY A CA 1
ATOM 2178 C C . GLY A 1 276 ? -10.281 3.297 29.875 1 42 276 GLY A C 1
ATOM 2179 O O . GLY A 1 276 ? -10.68 2.744 30.891 1 42 276 GLY A O 1
ATOM 2180 N N . ALA A 1 277 ? -11.023 4.285 29.625 1 34.16 277 ALA A N 1
ATOM 2181 C CA . ALA A 1 277 ? -12.375 4.355 30.188 1 34.16 277 ALA A CA 1
ATOM 2182 C C . ALA A 1 277 ? -13.32 3.414 29.438 1 34.16 277 ALA A C 1
ATOM 2184 O O . ALA A 1 277 ? -14.539 3.469 29.625 1 34.16 277 ALA A O 1
ATOM 2185 N N . LEU A 1 278 ? -13.164 2.809 28.312 1 27.16 278 LEU A N 1
ATOM 2186 C CA . LEU A 1 278 ? -14.062 1.673 28.109 1 27.16 278 LEU A CA 1
ATOM 2187 C C . LEU A 1 278 ? -13.562 0.447 28.875 1 27.16 278 LEU A C 1
ATOM 2189 O O . LEU A 1 278 ? -12.375 0.124 28.828 1 27.16 278 LEU A O 1
ATOM 2193 N N . MET B 1 1 ? 2.58 -6.617 14.352 1 53.12 1 MET B N 1
ATOM 2194 C CA . MET B 1 1 ? 3.574 -7.152 13.422 1 53.12 1 MET B CA 1
ATOM 2195 C C . MET B 1 1 ? 3.334 -8.633 13.164 1 53.12 1 MET B C 1
ATOM 2197 O O . MET B 1 1 ? 2.852 -9.352 14.039 1 53.12 1 MET B O 1
ATOM 2201 N N . PHE B 1 2 ? 3.252 -8.883 11.953 1 68.62 2 PHE B N 1
ATOM 2202 C CA . PHE B 1 2 ? 3.029 -10.289 11.633 1 68.62 2 PHE B CA 1
ATOM 2203 C C . PHE B 1 2 ? 4.172 -11.148 12.156 1 68.62 2 PHE B C 1
ATOM 2205 O O . PHE B 1 2 ? 5.34 -10.898 11.844 1 68.62 2 PHE B O 1
ATOM 2212 N N . THR B 1 3 ? 3.967 -11.859 13.18 1 78.31 3 THR B N 1
ATOM 2213 C CA . THR B 1 3 ? 5 -12.578 13.922 1 78.31 3 THR B CA 1
ATOM 2214 C C . THR B 1 3 ? 5.441 -13.82 13.156 1 78.31 3 THR B C 1
ATOM 2216 O O . THR B 1 3 ? 6.602 -14.234 13.242 1 78.31 3 THR B O 1
ATOM 2219 N N . GLN B 1 4 ? 4.656 -14.383 12.445 1 89.31 4 GLN B N 1
ATOM 2220 C CA . GLN B 1 4 ? 5.012 -15.578 11.688 1 89.31 4 GLN B CA 1
ATOM 2221 C C . GLN B 1 4 ? 5.797 -15.227 10.43 1 89.31 4 GLN B C 1
ATOM 2223 O O . GLN B 1 4 ? 5.449 -14.273 9.719 1 89.31 4 GLN B O 1
ATOM 2228 N N . PRO B 1 5 ? 6.973 -15.945 10.172 1 94.56 5 PRO B N 1
ATOM 2229 C CA . PRO B 1 5 ? 7.688 -15.703 8.922 1 94.56 5 PRO B CA 1
ATOM 2230 C C . PRO B 1 5 ? 6.867 -16.078 7.688 1 94.56 5 PRO B C 1
ATOM 2232 O O . PRO B 1 5 ? 6.082 -17.031 7.734 1 94.56 5 PRO B O 1
ATOM 2235 N N . ILE B 1 6 ? 7.094 -15.352 6.637 1 97.25 6 ILE B N 1
ATOM 2236 C CA . ILE B 1 6 ? 6.277 -15.5 5.438 1 97.25 6 ILE B CA 1
ATOM 2237 C C . ILE B 1 6 ? 7.176 -15.688 4.219 1 97.25 6 ILE B C 1
ATOM 2239 O O . ILE B 1 6 ? 8.258 -15.102 4.145 1 97.25 6 ILE B O 1
ATOM 2243 N N . ILE B 1 7 ? 6.824 -16.578 3.375 1 98.44 7 ILE B N 1
ATOM 2244 C CA . ILE B 1 7 ? 7.336 -16.594 2.008 1 98.44 7 ILE B CA 1
ATOM 2245 C C . ILE B 1 7 ? 6.285 -16.031 1.057 1 98.44 7 ILE B C 1
ATOM 2247 O O . ILE B 1 7 ? 5.195 -16.594 0.921 1 98.44 7 ILE B O 1
ATOM 2251 N N . ASP B 1 8 ? 6.543 -14.891 0.459 1 98.56 8 ASP B N 1
ATOM 2252 C CA . ASP B 1 8 ? 5.656 -14.352 -0.568 1 98.56 8 ASP B CA 1
ATOM 2253 C C . ASP B 1 8 ? 5.879 -15.055 -1.907 1 98.56 8 ASP B C 1
ATOM 2255 O O . ASP B 1 8 ? 6.922 -14.875 -2.539 1 98.56 8 ASP B O 1
ATOM 2259 N N . CYS B 1 9 ? 4.871 -15.742 -2.391 1 98.88 9 CYS B N 1
ATOM 2260 C CA . CYS B 1 9 ? 5.086 -16.656 -3.508 1 98.88 9 CYS B CA 1
ATOM 2261 C C . CYS B 1 9 ? 4.602 -16.031 -4.816 1 98.88 9 CYS B C 1
ATOM 2263 O O . CYS B 1 9 ? 4.531 -16.719 -5.84 1 98.88 9 CYS B O 1
ATOM 2265 N N . HIS B 1 10 ? 4.191 -14.797 -4.773 1 98.81 10 HIS B N 1
ATOM 2266 C CA . HIS B 1 10 ? 3.812 -14.117 -6.004 1 98.81 10 HIS B CA 1
ATOM 2267 C C . HIS B 1 10 ? 3.908 -12.602 -5.848 1 98.81 10 HIS B C 1
ATOM 2269 O O . HIS B 1 10 ? 3.053 -11.984 -5.207 1 98.81 10 HIS B O 1
ATOM 2275 N N . HIS B 1 11 ? 4.824 -12.031 -6.402 1 98.31 11 HIS B N 1
ATOM 2276 C CA . HIS B 1 11 ? 4.93 -10.586 -6.527 1 98.31 11 HIS B CA 1
ATOM 2277 C C . HIS B 1 11 ? 5.855 -10.203 -7.68 1 98.31 11 HIS B C 1
ATOM 2279 O O . HIS B 1 11 ? 6.492 -11.062 -8.289 1 98.31 11 HIS B O 1
ATOM 2285 N N . HIS B 1 12 ? 5.871 -8.93 -8.023 1 98.06 12 HIS B N 1
ATOM 2286 C CA . HIS B 1 12 ? 6.66 -8.414 -9.133 1 98.06 12 HIS B CA 1
ATOM 2287 C C . HIS B 1 12 ? 7.57 -7.281 -8.695 1 98.06 12 HIS B C 1
ATOM 2289 O O . HIS B 1 12 ? 7.293 -6.605 -7.699 1 98.06 12 HIS B O 1
ATOM 2295 N N . VAL B 1 13 ? 8.633 -7.109 -9.406 1 97.75 13 VAL B N 1
ATOM 2296 C CA . VAL B 1 13 ? 9.492 -5.949 -9.234 1 97.75 13 VAL B CA 1
ATOM 2297 C C . VAL B 1 13 ? 9.734 -5.277 -10.586 1 97.75 13 VAL B C 1
ATOM 2299 O O . VAL B 1 13 ? 9.859 -5.957 -11.609 1 97.75 13 VAL B O 1
ATOM 2302 N N . PHE B 1 14 ? 9.812 -3.98 -10.586 1 97.38 14 PHE B N 1
ATOM 2303 C CA . PHE B 1 14 ? 10.062 -3.115 -11.734 1 97.38 14 PHE B CA 1
ATOM 2304 C C . PHE B 1 14 ? 11.109 -2.061 -11.398 1 97.38 14 PHE B C 1
ATOM 2306 O O . PHE B 1 14 ? 10.953 -1.311 -10.438 1 97.38 14 PHE B O 1
ATOM 2313 N N . ASP B 1 15 ? 12.148 -1.979 -12.141 1 96.62 15 ASP B N 1
ATOM 2314 C CA . ASP B 1 15 ? 13.203 -0.987 -11.961 1 96.62 15 ASP B CA 1
ATOM 2315 C C . ASP B 1 15 ? 13.656 -0.411 -13.305 1 96.62 15 ASP B C 1
ATOM 2317 O O . ASP B 1 15 ? 14.766 -0.672 -13.758 1 96.62 15 ASP B O 1
ATOM 2321 N N . PRO B 1 16 ? 12.82 0.358 -13.914 1 96.31 16 PRO B N 1
ATOM 2322 C CA . PRO B 1 16 ? 13.125 0.838 -15.266 1 96.31 16 PRO B CA 1
ATOM 2323 C C . PRO B 1 16 ? 14.328 1.779 -15.297 1 96.31 16 PRO B C 1
ATOM 2325 O O . PRO B 1 16 ? 14.898 2.023 -16.359 1 96.31 16 PRO B O 1
ATOM 2328 N N . ALA B 1 17 ? 14.648 2.428 -14.141 1 95.81 17 ALA B N 1
ATOM 2329 C CA . ALA B 1 17 ? 15.844 3.26 -14.102 1 95.81 17 ALA B CA 1
ATOM 2330 C C . ALA B 1 17 ? 17.094 2.438 -14.414 1 95.81 17 ALA B C 1
ATOM 2332 O O . ALA B 1 17 ? 17.984 2.896 -15.141 1 95.81 17 ALA B O 1
ATOM 2333 N N . ARG B 1 18 ? 17.188 1.203 -13.945 1 97.12 18 ARG B N 1
ATOM 2334 C CA . ARG B 1 18 ? 18.344 0.341 -14.172 1 97.12 18 ARG B CA 1
ATOM 2335 C C . ARG B 1 18 ? 18.109 -0.595 -15.352 1 97.12 18 ARG B C 1
ATOM 2337 O O . ARG B 1 18 ? 19.062 -0.969 -16.047 1 97.12 18 ARG B O 1
ATOM 2344 N N . PHE B 1 19 ? 16.875 -0.958 -15.5 1 97.56 19 PHE B N 1
ATOM 2345 C CA . PHE B 1 19 ? 16.469 -1.84 -16.594 1 97.56 19 PHE B CA 1
ATOM 2346 C C . PHE B 1 19 ? 15.359 -1.211 -17.422 1 97.56 19 PHE B C 1
ATOM 2348 O O . PHE B 1 19 ? 14.18 -1.53 -17.234 1 97.56 19 PHE B O 1
ATOM 2355 N N . PRO B 1 20 ? 15.648 -0.427 -18.375 1 96.75 20 PRO B N 1
ATOM 2356 C CA . PRO B 1 20 ? 14.641 0.321 -19.141 1 96.75 20 PRO B CA 1
ATOM 2357 C C . PRO B 1 20 ? 13.672 -0.589 -19.891 1 96.75 20 PRO B C 1
ATOM 2359 O O . PRO B 1 20 ? 14.031 -1.704 -20.266 1 96.75 20 PRO B O 1
ATOM 2362 N N . TRP B 1 21 ? 12.5 -0.049 -20.062 1 94.38 21 TRP B N 1
ATOM 2363 C CA . TRP B 1 21 ? 11.477 -0.754 -20.812 1 94.38 21 TRP B CA 1
ATOM 2364 C C . TRP B 1 21 ? 11.922 -0.97 -22.266 1 94.38 21 TRP B C 1
ATOM 2366 O O . TRP B 1 21 ? 12.602 -0.122 -22.844 1 94.38 21 TRP B O 1
ATOM 2376 N N . SER B 1 22 ? 11.484 -2.084 -22.719 1 91.31 22 SER B N 1
ATOM 2377 C CA . SER B 1 22 ? 11.672 -2.268 -24.156 1 91.31 22 SER B CA 1
ATOM 2378 C C . SER B 1 22 ? 10.805 -1.304 -24.953 1 91.31 22 SER B C 1
ATOM 2380 O O . SER B 1 22 ? 9.734 -0.904 -24.5 1 91.31 22 SER B O 1
ATOM 2382 N N . ALA B 1 23 ? 11.203 -0.937 -26.109 1 88.88 23 ALA B N 1
ATOM 2383 C CA . ALA B 1 23 ? 10.445 -0.052 -26.984 1 88.88 23 ALA B CA 1
ATOM 2384 C C . ALA B 1 23 ? 9.086 -0.656 -27.312 1 88.88 23 ALA B C 1
ATOM 2386 O O . ALA B 1 23 ? 8.117 0.071 -27.562 1 88.88 23 ALA B O 1
ATOM 2387 N N . GLU B 1 24 ? 8.961 -1.961 -27.234 1 85.75 24 GLU B N 1
ATOM 2388 C CA . GLU B 1 24 ? 7.758 -2.682 -27.641 1 85.75 24 GLU B CA 1
ATOM 2389 C C . GLU B 1 24 ? 6.832 -2.91 -26.438 1 85.75 24 GLU B C 1
ATOM 2391 O O . GLU B 1 24 ? 5.734 -3.453 -26.594 1 85.75 24 GLU B O 1
ATOM 2396 N N . SER B 1 25 ? 7.312 -2.422 -25.328 1 87 25 SER B N 1
ATOM 2397 C CA . SER B 1 25 ? 6.512 -2.674 -24.141 1 87 25 SER B CA 1
ATOM 2398 C C . SER B 1 25 ? 5.199 -1.9 -24.188 1 87 25 SER B C 1
ATOM 2400 O O . SER B 1 25 ? 5.195 -0.68 -24.359 1 87 25 SER B O 1
ATOM 2402 N N . ALA B 1 26 ? 4.07 -2.617 -24.047 1 83.12 26 ALA B N 1
ATOM 2403 C CA . ALA B 1 26 ? 2.754 -1.996 -24.172 1 83.12 26 ALA B CA 1
ATOM 2404 C C . ALA B 1 26 ? 2.254 -1.521 -22.812 1 83.12 26 ALA B C 1
ATOM 2406 O O . ALA B 1 26 ? 1.312 -0.729 -22.719 1 83.12 26 ALA B O 1
ATOM 2407 N N . TYR B 1 27 ? 2.785 -1.974 -21.781 1 89.62 27 TYR B N 1
ATOM 2408 C CA . TYR B 1 27 ? 2.398 -1.629 -20.422 1 89.62 27 TYR B CA 1
ATOM 2409 C C . TYR B 1 27 ? 3.625 -1.318 -19.578 1 89.62 27 TYR B C 1
ATOM 2411 O O . TYR B 1 27 ? 4.465 -2.191 -19.344 1 89.62 27 TYR B O 1
ATOM 2419 N N . ASN B 1 28 ? 3.723 -0.091 -19.156 1 93.88 28 ASN B N 1
ATOM 2420 C CA . ASN B 1 28 ? 4.848 0.364 -18.344 1 93.88 28 ASN B CA 1
ATOM 2421 C C . ASN B 1 28 ? 4.383 0.892 -16.984 1 93.88 28 ASN B C 1
ATOM 2423 O O . ASN B 1 28 ? 3.992 2.055 -16.875 1 93.88 28 ASN B O 1
ATOM 2427 N N . PRO B 1 29 ? 4.418 -0.019 -16.016 1 94.06 29 PRO B N 1
ATOM 2428 C CA . PRO B 1 29 ? 4.023 0.406 -14.672 1 94.06 29 PRO B CA 1
ATOM 2429 C C . PRO B 1 29 ? 4.664 1.729 -14.266 1 94.06 29 PRO B C 1
ATOM 2431 O O . PRO B 1 29 ? 5.828 1.981 -14.578 1 94.06 29 PRO B O 1
ATOM 2434 N N . GLN B 1 30 ? 3.896 2.611 -13.57 1 93.12 30 GLN B N 1
ATOM 2435 C CA . GLN B 1 30 ? 4.32 3.92 -13.086 1 93.12 30 GLN B CA 1
ATOM 2436 C C . GLN B 1 30 ? 3.674 4.242 -11.742 1 93.12 30 GLN B C 1
ATOM 2438 O O . GLN B 1 30 ? 2.74 3.561 -11.32 1 93.12 30 GLN B O 1
ATOM 2443 N N . GLY B 1 31 ? 4.25 5.258 -11.086 1 94.88 31 GLY B N 1
ATOM 2444 C CA . GLY B 1 31 ? 3.652 5.676 -9.828 1 94.88 31 GLY B CA 1
ATOM 2445 C C . GLY B 1 31 ? 3.514 4.543 -8.828 1 94.88 31 GLY B C 1
ATOM 2446 O O . GLY B 1 31 ? 4.484 3.836 -8.547 1 94.88 31 GLY B O 1
ATOM 2447 N N . HIS B 1 32 ? 2.262 4.273 -8.438 1 96.69 32 HIS B N 1
ATOM 2448 C CA . HIS B 1 32 ? 1.969 3.303 -7.391 1 96.69 32 HIS B CA 1
ATOM 2449 C C . HIS B 1 32 ? 2.336 1.889 -7.828 1 96.69 32 HIS B C 1
ATOM 2451 O O . HIS B 1 32 ? 2.406 0.976 -7.004 1 96.69 32 HIS B O 1
ATOM 2457 N N . GLU B 1 33 ? 2.574 1.681 -9.133 1 96.44 33 GLU B N 1
ATOM 2458 C CA . GLU B 1 33 ? 2.883 0.349 -9.648 1 96.44 33 GLU B CA 1
ATOM 2459 C C . GLU B 1 33 ? 4.387 0.162 -9.828 1 96.44 33 GLU B C 1
ATOM 2461 O O . GLU B 1 33 ? 4.859 -0.961 -10.016 1 96.44 33 GLU B O 1
ATOM 2466 N N . LEU B 1 34 ? 5.125 1.266 -9.773 1 96.12 34 LEU B N 1
ATOM 2467 C CA . LEU B 1 34 ? 6.578 1.175 -9.844 1 96.12 34 LEU B CA 1
ATOM 2468 C C . LEU B 1 34 ? 7.16 0.681 -8.523 1 96.12 34 LEU B C 1
ATOM 2470 O O . LEU B 1 34 ? 7.082 1.374 -7.508 1 96.12 34 LEU B O 1
ATOM 2474 N N . ALA B 1 35 ? 7.711 -0.498 -8.539 1 96.62 35 ALA B N 1
ATOM 2475 C CA . ALA B 1 35 ? 8.148 -1.19 -7.336 1 96.62 35 ALA B CA 1
ATOM 2476 C C . ALA B 1 35 ? 9.531 -1.817 -7.535 1 96.62 35 ALA B C 1
ATOM 2478 O O . ALA B 1 35 ? 9.648 -2.9 -8.109 1 96.62 35 ALA B O 1
ATOM 2479 N N . THR B 1 36 ? 10.523 -1.286 -6.945 1 97.5 36 THR B N 1
ATOM 2480 C CA . THR B 1 36 ? 11.891 -1.733 -7.164 1 97.5 36 THR B CA 1
ATOM 2481 C C . THR B 1 36 ? 12.258 -2.842 -6.184 1 97.5 36 THR B C 1
ATOM 2483 O O . THR B 1 36 ? 11.656 -2.961 -5.117 1 97.5 36 THR B O 1
ATOM 2486 N N . PRO B 1 37 ? 13.289 -3.643 -6.57 1 97.75 37 PRO B N 1
ATOM 2487 C CA . PRO B 1 37 ? 13.789 -4.629 -5.613 1 97.75 37 PRO B CA 1
ATOM 2488 C C . PRO B 1 37 ? 14.234 -4.004 -4.297 1 97.75 37 PRO B C 1
ATOM 2490 O O . PRO B 1 37 ? 14.023 -4.586 -3.229 1 97.75 37 PRO B O 1
ATOM 2493 N N . ASP B 1 38 ? 14.82 -2.818 -4.348 1 97.25 38 ASP B N 1
ATOM 2494 C CA . ASP B 1 38 ? 15.273 -2.141 -3.137 1 97.25 38 ASP B CA 1
ATOM 2495 C C . ASP 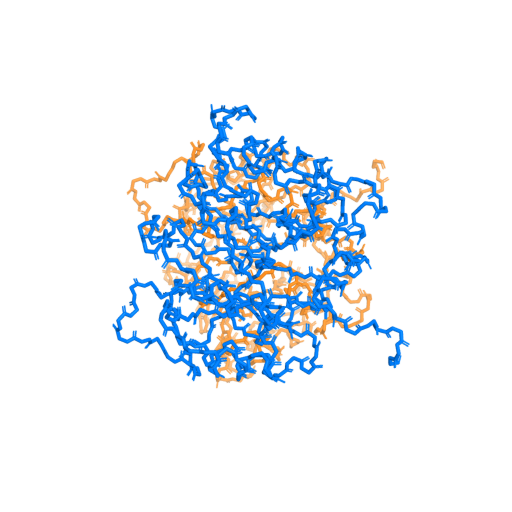B 1 38 ? 14.094 -1.789 -2.232 1 97.25 38 ASP B C 1
ATOM 2497 O O . ASP B 1 38 ? 14.156 -1.983 -1.017 1 97.25 38 ASP B O 1
ATOM 2501 N N . TYR B 1 39 ? 13.086 -1.274 -2.836 1 98.06 39 TYR B N 1
ATOM 2502 C CA . TYR B 1 39 ? 11.906 -0.975 -2.029 1 98.06 39 TYR B CA 1
ATOM 2503 C C . TYR B 1 39 ? 11.289 -2.252 -1.475 1 98.06 39 TYR B C 1
ATOM 2505 O O . TYR B 1 39 ? 10.828 -2.281 -0.329 1 98.06 39 TYR B O 1
ATOM 2513 N N . TYR B 1 40 ? 11.281 -3.275 -2.283 1 98.44 40 TYR B N 1
ATOM 2514 C CA . TYR B 1 40 ? 10.703 -4.539 -1.834 1 98.44 40 TYR B CA 1
ATOM 2515 C C . TYR B 1 40 ? 11.453 -5.074 -0.617 1 98.44 40 TYR B C 1
ATOM 2517 O O . TYR B 1 40 ? 10.852 -5.68 0.271 1 98.44 40 TYR B O 1
ATOM 2525 N N . ARG B 1 41 ? 12.68 -4.895 -0.532 1 97.5 41 ARG B N 1
ATOM 2526 C CA . ARG B 1 41 ? 13.43 -5.32 0.646 1 97.5 41 ARG B CA 1
ATOM 2527 C C . ARG B 1 41 ? 12.891 -4.66 1.909 1 97.5 41 ARG B C 1
ATOM 2529 O O . ARG B 1 41 ? 12.844 -5.281 2.971 1 97.5 41 ARG B O 1
ATOM 2536 N N . ALA B 1 42 ? 12.531 -3.404 1.787 1 97.19 42 ALA B N 1
ATOM 2537 C CA . ALA B 1 42 ? 11.898 -2.725 2.914 1 97.19 42 ALA B CA 1
ATOM 2538 C C . ALA B 1 42 ? 10.539 -3.346 3.24 1 97.19 42 ALA B C 1
ATOM 2540 O O . ALA B 1 42 ? 10.18 -3.482 4.41 1 97.19 42 ALA B O 1
ATOM 2541 N N . VAL B 1 43 ? 9.836 -3.703 2.219 1 97.62 43 VAL B N 1
ATOM 2542 C CA . VAL B 1 43 ? 8.555 -4.383 2.389 1 97.62 43 VAL B CA 1
ATOM 2543 C C . VAL B 1 43 ? 8.766 -5.703 3.123 1 97.62 43 VAL B C 1
ATOM 2545 O O . VAL B 1 43 ? 8.031 -6.02 4.066 1 97.62 43 VAL B O 1
ATOM 2548 N N . MET B 1 44 ? 9.781 -6.438 2.707 1 97.25 44 MET B N 1
ATOM 2549 C CA . MET B 1 44 ? 10.094 -7.707 3.359 1 97.25 44 MET B CA 1
ATOM 2550 C C . MET B 1 44 ? 10.336 -7.508 4.852 1 97.25 44 MET B C 1
ATOM 2552 O O . MET B 1 44 ? 9.797 -8.242 5.676 1 97.25 44 MET B O 1
ATOM 2556 N N . THR B 1 45 ? 11.078 -6.484 5.18 1 95.88 45 THR B N 1
ATOM 2557 C CA . THR B 1 45 ? 11.391 -6.195 6.574 1 95.88 45 THR B CA 1
ATOM 2558 C C . THR B 1 45 ? 10.125 -5.801 7.34 1 95.88 45 THR B C 1
ATOM 2560 O O . THR B 1 45 ? 9.875 -6.301 8.438 1 95.88 45 THR B O 1
ATOM 2563 N N . ALA B 1 46 ? 9.312 -5.027 6.742 1 95.5 46 ALA B N 1
ATOM 2564 C CA . ALA B 1 46 ? 8.125 -4.488 7.402 1 95.5 46 ALA B CA 1
ATOM 2565 C C . ALA B 1 46 ? 7.113 -5.59 7.695 1 95.5 46 ALA B C 1
ATOM 2567 O O . ALA B 1 46 ? 6.363 -5.508 8.672 1 95.5 46 ALA B O 1
ATOM 2568 N N . TYR B 1 47 ? 7.133 -6.66 6.906 1 96.06 47 TYR B N 1
ATOM 2569 C CA . TYR B 1 47 ? 6.039 -7.617 7.008 1 96.06 47 TYR B CA 1
ATOM 2570 C C . TYR B 1 47 ? 6.562 -9.016 7.328 1 96.06 47 TYR B C 1
ATOM 2572 O O . TYR B 1 47 ? 5.832 -10 7.211 1 96.06 47 TYR B O 1
ATOM 2580 N N . ASN B 1 48 ? 7.844 -9.078 7.664 1 95.81 48 ASN B N 1
ATOM 2581 C CA . ASN B 1 48 ? 8.492 -10.32 8.055 1 95.81 48 ASN B CA 1
ATOM 2582 C C . ASN B 1 48 ? 8.453 -11.352 6.93 1 95.81 48 ASN B C 1
ATOM 2584 O O . ASN B 1 48 ? 8.195 -12.531 7.172 1 95.81 48 ASN B O 1
ATOM 2588 N N . ILE B 1 49 ? 8.555 -10.875 5.727 1 97.06 49 ILE B N 1
ATOM 2589 C CA . ILE B 1 49 ? 8.758 -11.742 4.57 1 97.06 49 ILE B CA 1
ATOM 2590 C C . ILE B 1 49 ? 10.227 -12.133 4.477 1 97.06 49 ILE B C 1
ATOM 2592 O O . ILE B 1 49 ? 11.094 -11.273 4.301 1 97.06 49 ILE B O 1
ATOM 2596 N N . ARG B 1 50 ? 10.469 -13.406 4.562 1 97.12 50 ARG B N 1
ATOM 2597 C CA . ARG B 1 50 ? 11.852 -13.867 4.672 1 97.12 50 ARG B CA 1
ATOM 2598 C C . ARG B 1 50 ? 12.383 -14.336 3.324 1 97.12 50 ARG B C 1
ATOM 2600 O O . ARG B 1 50 ? 13.586 -14.258 3.062 1 97.12 50 ARG B O 1
ATOM 2607 N N . HIS B 1 51 ? 11.562 -14.914 2.58 1 98.06 51 HIS B N 1
ATOM 2608 C CA . HIS B 1 51 ? 11.867 -15.398 1.237 1 98.06 51 HIS B CA 1
ATOM 2609 C C . HIS B 1 51 ? 10.766 -15.016 0.251 1 98.06 51 HIS B C 1
ATOM 2611 O O . HIS B 1 51 ? 9.68 -14.602 0.658 1 98.06 51 HIS B O 1
ATOM 2617 N N . SER B 1 52 ? 11.133 -15.133 -1.046 1 97.94 52 SER B N 1
ATOM 2618 C CA . SER B 1 52 ? 10.133 -14.75 -2.033 1 97.94 52 SER B CA 1
ATOM 2619 C C . SER B 1 52 ? 10.289 -15.539 -3.324 1 97.94 52 SER B C 1
ATOM 2621 O O . SER B 1 52 ? 11.406 -15.867 -3.723 1 97.94 52 SER B O 1
ATOM 2623 N N . LEU B 1 53 ? 9.18 -15.859 -3.877 1 98.81 53 LEU B N 1
ATOM 2624 C CA . LEU B 1 53 ? 9.109 -16.266 -5.277 1 98.81 53 LEU B CA 1
ATOM 2625 C C . LEU B 1 53 ? 8.711 -15.078 -6.156 1 98.81 53 LEU B C 1
ATOM 2627 O O . LEU B 1 53 ? 7.562 -14.617 -6.105 1 98.81 53 LEU B O 1
ATOM 2631 N N . ILE B 1 54 ? 9.672 -14.562 -6.922 1 98.81 54 ILE B N 1
ATOM 2632 C CA . ILE B 1 54 ? 9.492 -13.352 -7.719 1 98.81 54 ILE B CA 1
ATOM 2633 C C . ILE B 1 54 ? 9.086 -13.727 -9.141 1 98.81 54 ILE B C 1
ATOM 2635 O O . ILE B 1 54 ? 9.789 -14.484 -9.812 1 98.81 54 ILE B O 1
ATOM 2639 N N . VAL B 1 55 ? 7.969 -13.211 -9.562 1 98.69 55 VAL B N 1
ATOM 2640 C CA . VAL B 1 55 ? 7.418 -13.594 -10.859 1 98.69 55 VAL B CA 1
ATOM 2641 C C . VAL B 1 55 ? 7.75 -12.516 -11.898 1 98.69 55 VAL B C 1
ATOM 2643 O O . VAL B 1 55 ? 7.395 -11.352 -11.727 1 98.69 55 VAL B O 1
ATOM 2646 N N . GLY B 1 56 ? 8.492 -12.969 -12.93 1 96.75 56 GLY B N 1
ATOM 2647 C CA . GLY B 1 56 ? 8.695 -12.062 -14.047 1 96.75 56 GLY B CA 1
ATOM 2648 C C . GLY B 1 56 ? 7.398 -11.578 -14.664 1 96.75 56 GLY B C 1
ATOM 2649 O O . GLY B 1 56 ? 6.5 -12.375 -14.938 1 96.75 56 GLY B O 1
ATOM 2650 N N . PRO B 1 57 ? 7.289 -10.281 -14.766 1 90.44 57 PRO B N 1
ATOM 2651 C CA . PRO B 1 57 ? 6.039 -9.742 -15.305 1 90.44 57 PRO B CA 1
ATOM 2652 C C . PRO B 1 57 ? 5.922 -9.914 -16.812 1 90.44 57 PRO B C 1
ATOM 2654 O O . PRO B 1 57 ? 6.695 -9.32 -17.578 1 90.44 57 PRO B O 1
ATOM 2657 N N . THR B 1 58 ? 4.906 -10.766 -17.156 1 89.19 58 THR B N 1
ATOM 2658 C CA . THR B 1 58 ? 4.645 -10.891 -18.578 1 89.19 58 THR B CA 1
ATOM 2659 C C . THR B 1 58 ? 4.297 -9.539 -19.188 1 89.19 58 THR B C 1
ATOM 2661 O O . THR B 1 58 ? 4.719 -9.227 -20.312 1 89.19 58 THR B O 1
ATOM 2664 N N . SER B 1 59 ? 3.535 -8.875 -18.281 1 85.12 59 SER B N 1
ATOM 2665 C CA . SER B 1 59 ? 3.273 -7.492 -18.672 1 85.12 59 SER B CA 1
ATOM 2666 C C . SER B 1 59 ? 4.449 -6.586 -18.328 1 85.12 59 SER B C 1
ATOM 2668 O O . SER B 1 59 ? 5.078 -6.746 -17.281 1 85.12 59 SER B O 1
ATOM 2670 N N . GLY B 1 60 ? 4.965 -5.766 -19.141 1 88.81 60 GLY B N 1
ATOM 2671 C CA . GLY B 1 60 ? 6.09 -4.879 -18.875 1 88.81 60 GLY B CA 1
ATOM 2672 C C . GLY B 1 60 ? 7.379 -5.348 -19.531 1 88.81 60 GLY B C 1
ATOM 2673 O O . GLY B 1 60 ? 7.688 -4.961 -20.656 1 88.81 60 GLY B O 1
ATOM 2674 N N . TYR B 1 61 ? 8.031 -6.387 -18.703 1 94.62 61 TYR B N 1
ATOM 2675 C CA . TYR B 1 61 ? 9.344 -6.828 -19.156 1 94.62 61 TYR B CA 1
ATOM 2676 C C . TYR B 1 61 ? 9.227 -8.023 -20.094 1 94.62 61 TYR B C 1
ATOM 2678 O O . TYR B 1 61 ? 10.125 -8.281 -20.906 1 94.62 61 TYR B O 1
ATOM 2686 N N . ASN B 1 62 ? 8.156 -8.773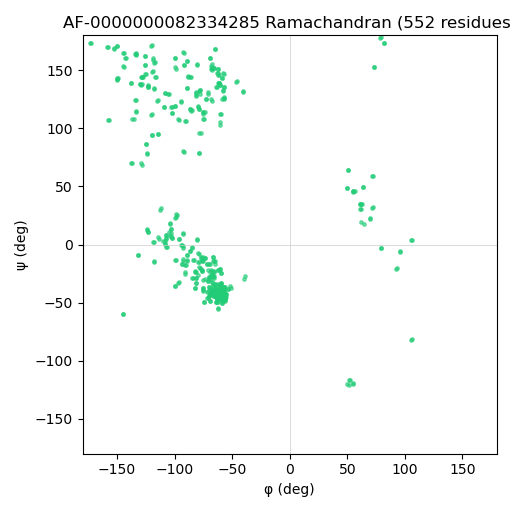 -19.969 1 94.62 62 ASN B N 1
ATOM 2687 C CA . ASN B 1 62 ? 7.957 -9.945 -20.828 1 94.62 62 ASN B CA 1
ATOM 2688 C C . ASN B 1 62 ? 9.18 -10.859 -20.812 1 94.62 62 ASN B C 1
ATOM 2690 O O . ASN B 1 62 ? 9.648 -11.266 -19.75 1 94.62 62 ASN B O 1
ATOM 2694 N N . THR B 1 63 ? 9.82 -11.125 -21.969 1 96.19 63 THR B N 1
ATOM 2695 C CA . THR B 1 63 ? 10.898 -12.109 -22.031 1 96.19 63 THR B CA 1
ATOM 2696 C C . THR B 1 63 ? 12.234 -11.484 -21.641 1 96.19 63 THR B C 1
ATOM 2698 O O . THR B 1 63 ? 13.258 -12.156 -21.609 1 96.19 63 THR B O 1
ATOM 2701 N N . ASP B 1 64 ? 12.25 -10.148 -21.344 1 96.62 64 ASP B N 1
ATOM 2702 C CA . ASP B 1 64 ? 13.438 -9.516 -20.781 1 96.62 64 ASP B CA 1
ATOM 2703 C C . ASP B 1 64 ? 13.547 -9.805 -19.281 1 96.62 64 ASP B C 1
ATOM 2705 O O . ASP B 1 64 ? 13 -9.07 -18.453 1 96.62 64 ASP B O 1
ATOM 2709 N N . ASN B 1 65 ? 14.328 -10.828 -18.891 1 98 65 ASN B N 1
ATOM 2710 C CA . ASN B 1 65 ? 14.414 -11.305 -17.516 1 98 65 ASN B CA 1
ATOM 2711 C C . ASN B 1 65 ? 15.555 -10.633 -16.75 1 98 65 ASN B C 1
ATOM 2713 O O . ASN B 1 65 ? 15.898 -11.047 -15.648 1 98 65 ASN B O 1
ATOM 2717 N N . ARG B 1 66 ? 16.203 -9.578 -17.281 1 98 66 ARG B N 1
ATOM 2718 C CA . ARG B 1 66 ? 17.406 -8.984 -16.703 1 98 66 ARG B CA 1
ATOM 2719 C C . ARG B 1 66 ? 17.125 -8.453 -15.297 1 98 66 ARG B C 1
ATOM 2721 O O . ARG B 1 66 ? 17.922 -8.664 -14.375 1 98 66 ARG B O 1
ATOM 2728 N N . CYS B 1 67 ? 15.977 -7.797 -15.125 1 98.25 67 CYS B N 1
ATOM 2729 C CA . CYS B 1 67 ? 15.633 -7.27 -13.812 1 98.25 67 CYS B CA 1
ATOM 2730 C C . CYS B 1 67 ? 15.406 -8.398 -12.812 1 98.25 67 CYS B C 1
ATOM 2732 O O . CYS B 1 67 ? 15.898 -8.344 -11.688 1 98.25 67 CYS B O 1
ATOM 2734 N N . LEU B 1 68 ? 14.703 -9.391 -13.273 1 98.56 68 LEU B N 1
ATOM 2735 C CA . LEU B 1 68 ? 14.461 -10.555 -12.43 1 98.56 68 LEU B CA 1
ATOM 2736 C C . LEU B 1 68 ? 15.773 -11.203 -12 1 98.56 68 LEU B C 1
ATOM 2738 O O . LEU B 1 68 ? 16.016 -11.406 -10.812 1 98.56 68 LEU B O 1
ATOM 2742 N N . LEU B 1 69 ? 16.609 -11.453 -12.938 1 98.69 69 LEU B N 1
ATOM 2743 C CA . LEU B 1 69 ? 17.828 -12.188 -12.672 1 98.69 69 LEU B CA 1
ATOM 2744 C C . LEU B 1 69 ? 18.766 -11.375 -11.781 1 98.69 69 LEU B C 1
ATOM 2746 O O . LEU B 1 69 ? 19.438 -11.93 -10.898 1 98.69 69 LEU B O 1
ATOM 2750 N N . ASP B 1 70 ? 18.859 -10.07 -12.023 1 98.56 70 ASP B N 1
ATOM 2751 C CA . ASP B 1 70 ? 19.641 -9.219 -11.141 1 98.56 70 ASP B CA 1
ATOM 2752 C C . ASP B 1 70 ? 19.125 -9.273 -9.711 1 98.56 70 ASP B C 1
ATOM 2754 O O . ASP B 1 70 ? 19.891 -9.336 -8.758 1 98.56 70 ASP B O 1
ATOM 2758 N N . THR B 1 71 ? 17.828 -9.242 -9.578 1 98.56 71 THR B N 1
ATOM 2759 C CA . THR B 1 71 ? 17.188 -9.297 -8.266 1 98.56 71 THR B CA 1
ATOM 2760 C C . THR B 1 71 ? 17.5 -10.617 -7.562 1 98.56 71 THR B C 1
ATOM 2762 O O . THR B 1 71 ? 17.812 -10.633 -6.371 1 98.56 71 THR B O 1
ATOM 2765 N N . LEU B 1 72 ? 17.391 -11.711 -8.305 1 98.44 72 LEU B N 1
ATOM 2766 C CA . LEU B 1 72 ? 17.688 -13.023 -7.746 1 98.44 72 LEU B CA 1
ATOM 2767 C C . LEU B 1 72 ? 19.141 -13.094 -7.246 1 98.44 72 LEU B C 1
ATOM 2769 O O . LEU B 1 72 ? 19.391 -13.594 -6.152 1 98.44 72 LEU B O 1
ATOM 2773 N N . ARG B 1 73 ? 20 -12.586 -8.023 1 97.75 73 ARG B N 1
ATOM 2774 C CA . ARG B 1 73 ? 21.406 -12.586 -7.656 1 97.75 73 ARG B CA 1
ATOM 2775 C C . ARG B 1 73 ? 21.641 -11.82 -6.355 1 97.75 73 ARG B C 1
ATOM 2777 O O . ARG B 1 73 ? 22.375 -12.281 -5.477 1 97.75 73 ARG B O 1
ATOM 2784 N N . ARG B 1 74 ? 20.938 -10.781 -6.156 1 96.19 74 ARG B N 1
ATOM 2785 C CA . ARG B 1 74 ? 21.109 -9.914 -4.996 1 96.19 74 ARG B CA 1
ATOM 2786 C C . ARG B 1 74 ? 20.453 -10.508 -3.76 1 96.19 74 ARG B C 1
ATOM 2788 O O . ARG B 1 74 ? 20.719 -10.086 -2.635 1 96.19 74 ARG B O 1
ATOM 2795 N N . GLY B 1 75 ? 19.562 -11.398 -3.955 1 95.12 75 GLY B N 1
ATOM 2796 C CA . GLY B 1 75 ? 18.812 -11.992 -2.859 1 95.12 75 GLY B CA 1
ATOM 2797 C C . GLY B 1 75 ? 19.609 -13.008 -2.068 1 95.12 75 GLY B C 1
ATOM 2798 O O . GLY B 1 75 ? 19.219 -13.383 -0.959 1 95.12 75 GLY B O 1
ATOM 2799 N N . GLU B 1 76 ? 20.703 -13.43 -2.57 1 89.75 76 GLU B N 1
ATOM 2800 C CA . GLU B 1 76 ? 21.625 -14.336 -1.898 1 89.75 76 GLU B CA 1
ATOM 2801 C C . GLU B 1 76 ? 20.891 -15.555 -1.338 1 89.75 76 GLU B C 1
ATOM 2803 O O . GLU B 1 76 ? 21.062 -15.898 -0.166 1 89.75 76 GLU B O 1
ATOM 2808 N N . GLY B 1 77 ? 20.094 -16.172 -2.105 1 92.38 77 GLY B N 1
ATOM 2809 C CA . GLY B 1 77 ? 19.453 -17.422 -1.747 1 92.38 77 GLY B CA 1
ATOM 2810 C C . GLY B 1 77 ? 18.062 -17.234 -1.172 1 92.38 77 GLY B C 1
ATOM 2811 O O . GLY B 1 77 ? 17.312 -18.203 -0.994 1 92.38 77 GLY B O 1
ATOM 2812 N N . ARG B 1 78 ? 17.656 -16 -0.94 1 96.56 78 ARG B N 1
ATOM 2813 C CA . ARG B 1 78 ? 16.359 -15.742 -0.343 1 96.56 78 ARG B CA 1
ATOM 2814 C C . ARG B 1 78 ? 15.273 -15.617 -1.415 1 96.56 78 ARG B C 1
ATOM 2816 O O . ARG B 1 78 ? 14.086 -15.625 -1.105 1 96.56 78 ARG B O 1
ATOM 2823 N N . PHE B 1 79 ? 15.719 -15.578 -2.645 1 98.19 79 PHE B N 1
ATOM 2824 C CA . PHE B 1 79 ? 14.773 -15.352 -3.732 1 98.19 79 PHE B CA 1
ATOM 2825 C C . PHE B 1 79 ? 14.836 -16.484 -4.746 1 98.19 79 PHE B C 1
ATOM 2827 O O . PHE B 1 79 ? 15.922 -17 -5.051 1 98.19 79 PHE B O 1
ATOM 2834 N N . LYS B 1 80 ? 13.75 -16.938 -5.199 1 98.62 80 LYS B N 1
ATOM 2835 C CA . LYS B 1 80 ? 13.578 -17.766 -6.391 1 98.62 80 LYS B CA 1
ATOM 2836 C C . LYS B 1 80 ? 12.719 -17.047 -7.434 1 98.62 80 LYS B C 1
ATOM 2838 O O . LYS B 1 80 ? 12 -16.094 -7.109 1 98.62 80 LYS B O 1
ATOM 2843 N N . GLY B 1 81 ? 12.922 -17.469 -8.695 1 98.75 81 GLY B N 1
ATOM 2844 C CA . GLY B 1 81 ? 12.258 -16.703 -9.742 1 98.75 81 GLY B CA 1
ATOM 2845 C C . GLY B 1 81 ? 11.383 -17.562 -10.641 1 98.75 81 GLY B C 1
ATOM 2846 O O . GLY B 1 81 ? 11.648 -18.75 -10.828 1 98.75 81 GLY B O 1
ATOM 2847 N N . ILE B 1 82 ? 10.328 -17.031 -11.117 1 98.88 82 ILE B N 1
ATOM 2848 C CA . ILE B 1 82 ? 9.57 -17.484 -12.273 1 98.88 82 ILE B CA 1
ATOM 2849 C C . ILE B 1 82 ? 9.883 -16.594 -13.477 1 98.88 82 ILE B C 1
ATOM 2851 O O . ILE B 1 82 ? 9.617 -15.391 -13.453 1 98.88 82 ILE B O 1
ATOM 2855 N N . ALA B 1 83 ? 10.43 -17.156 -14.523 1 98.88 83 ALA B N 1
ATOM 2856 C CA . ALA B 1 83 ? 10.844 -16.359 -15.68 1 98.88 83 ALA B CA 1
ATOM 2857 C C . ALA B 1 83 ? 9.805 -16.422 -16.797 1 98.88 83 ALA B C 1
ATOM 2859 O O . ALA B 1 83 ? 8.922 -17.281 -16.781 1 98.88 83 ALA B O 1
ATOM 2860 N N . VAL B 1 84 ? 9.867 -15.492 -17.672 1 98.31 84 VAL B N 1
ATOM 2861 C CA . VAL B 1 84 ? 9.125 -15.516 -18.922 1 98.31 84 VAL B CA 1
ATOM 2862 C C . VAL B 1 84 ? 10.07 -15.828 -20.078 1 98.31 84 VAL B C 1
ATOM 2864 O O . VAL B 1 84 ? 11.141 -15.234 -20.203 1 98.31 84 VAL B O 1
ATOM 2867 N N . VAL B 1 85 ? 9.711 -16.781 -20.891 1 98.19 85 VAL B N 1
ATOM 2868 C CA . VAL B 1 85 ? 10.547 -17.156 -22.031 1 98.19 85 VAL B CA 1
ATOM 2869 C C . VAL B 1 85 ? 9.68 -17.281 -23.281 1 98.19 85 VAL B C 1
ATOM 2871 O O . VAL B 1 85 ? 8.453 -17.344 -23.188 1 98.19 85 VAL B O 1
ATOM 2874 N N . HIS B 1 86 ? 10.359 -17.281 -24.391 1 96.38 86 HIS B N 1
ATOM 2875 C CA . HIS B 1 86 ? 9.672 -17.641 -25.609 1 96.38 86 HIS B CA 1
ATOM 2876 C C . HIS B 1 86 ? 9.227 -19.109 -25.578 1 96.38 86 HIS B C 1
ATOM 2878 O O . HIS B 1 86 ? 9.891 -19.953 -24.984 1 96.38 86 HIS B O 1
ATOM 2884 N N . ARG B 1 87 ? 8.164 -19.406 -26.281 1 94.81 87 ARG B N 1
ATOM 2885 C CA . ARG B 1 87 ? 7.555 -20.719 -26.266 1 94.81 87 ARG B CA 1
ATOM 2886 C C . ARG B 1 87 ? 8.469 -21.75 -26.938 1 94.81 87 ARG B C 1
ATOM 2888 O O . ARG B 1 87 ? 8.359 -22.953 -26.672 1 94.81 87 ARG B O 1
ATOM 2895 N N . ASP B 1 88 ? 9.383 -21.266 -27.781 1 94.94 88 ASP B N 1
ATOM 2896 C CA . ASP B 1 88 ? 10.281 -22.172 -28.5 1 94.94 88 ASP B CA 1
ATOM 2897 C C . ASP B 1 88 ? 11.68 -22.156 -27.891 1 94.94 88 ASP B C 1
ATOM 2899 O O . ASP B 1 88 ? 12.656 -22.531 -28.547 1 94.94 88 ASP B O 1
ATOM 2903 N N . THR B 1 89 ? 11.773 -21.672 -26.688 1 96.94 89 THR B N 1
ATOM 2904 C CA . THR B 1 89 ? 13.055 -21.625 -26 1 96.94 89 THR B CA 1
ATOM 2905 C C . THR B 1 89 ? 13.672 -23.016 -25.891 1 96.94 89 THR B C 1
ATOM 2907 O O . THR B 1 89 ? 12.953 -24 -25.703 1 96.94 89 THR B O 1
ATOM 2910 N N . ASN B 1 90 ? 14.992 -23.156 -25.922 1 96.56 90 ASN B N 1
ATOM 2911 C CA . ASN B 1 90 ? 15.641 -24.453 -25.859 1 96.56 90 ASN B CA 1
ATOM 2912 C C . ASN B 1 90 ? 16 -24.828 -24.422 1 96.56 90 ASN B C 1
ATOM 2914 O O . ASN B 1 90 ? 16 -23.969 -23.531 1 96.56 90 ASN B O 1
ATOM 2918 N N . VAL B 1 91 ? 16.328 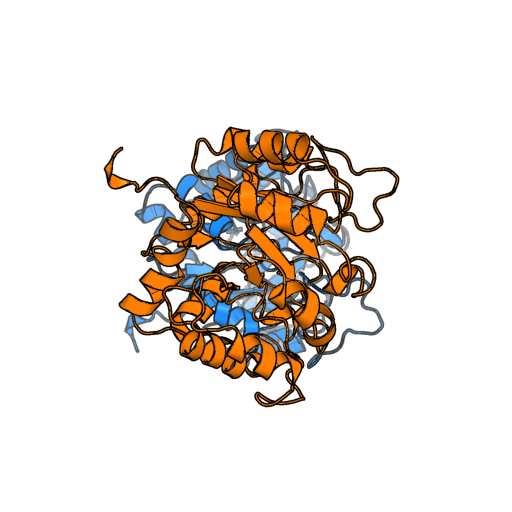-26.078 -24.188 1 98 91 VAL B N 1
ATOM 2919 C CA . VAL B 1 91 ? 16.547 -26.641 -22.859 1 98 91 VAL B CA 1
ATOM 2920 C C . VAL B 1 91 ? 17.797 -26.016 -22.234 1 98 91 VAL B C 1
ATOM 2922 O O . VAL B 1 91 ? 17.844 -25.844 -21.016 1 98 91 VAL B O 1
ATOM 2925 N N . GLN B 1 92 ? 18.734 -25.594 -23.016 1 98.19 92 GLN B N 1
ATOM 2926 C CA . GLN B 1 92 ? 19.953 -24.984 -22.484 1 98.19 92 GLN B CA 1
ATOM 2927 C C . GLN B 1 92 ? 19.641 -23.641 -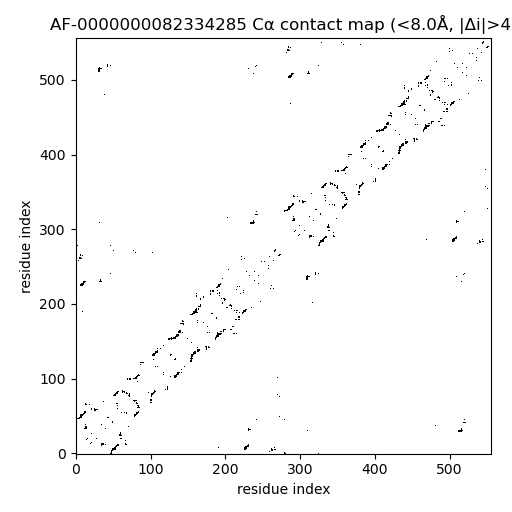21.844 1 98.19 92 GLN B C 1
ATOM 2929 O O . GLN B 1 92 ? 20.188 -23.297 -20.797 1 98.19 92 GLN B O 1
ATOM 2934 N N . THR B 1 93 ? 18.797 -22.891 -22.531 1 98.44 93 THR B N 1
ATOM 2935 C CA . THR B 1 93 ? 18.375 -21.609 -21.984 1 98.44 93 THR B CA 1
ATOM 2936 C C . THR B 1 93 ? 17.656 -21.812 -20.656 1 98.44 93 THR B C 1
ATOM 2938 O O . THR B 1 93 ? 17.891 -21.062 -19.688 1 98.44 93 THR B O 1
ATOM 2941 N N . LEU B 1 94 ? 16.844 -22.766 -20.562 1 98.81 94 LEU B N 1
ATOM 2942 C CA . LEU B 1 94 ? 16.125 -23.078 -19.328 1 98.81 94 LEU B CA 1
ATOM 2943 C C . LEU B 1 94 ? 17.094 -23.484 -18.219 1 98.81 94 LEU B C 1
ATOM 2945 O O . LEU B 1 94 ? 16.969 -23.047 -17.078 1 98.81 94 LEU B O 1
ATOM 2949 N N . ALA B 1 95 ? 18.062 -24.297 -18.594 1 98.75 95 ALA B N 1
ATOM 2950 C CA . ALA B 1 95 ? 19.062 -24.719 -17.625 1 98.75 95 ALA B CA 1
ATOM 2951 C C . ALA B 1 95 ? 19.875 -23.531 -17.109 1 98.75 95 ALA B C 1
ATOM 2953 O O . ALA B 1 95 ? 20.234 -23.484 -15.93 1 98.75 95 ALA B O 1
ATOM 2954 N N . ASP B 1 96 ? 20.188 -22.625 -18 1 98.62 96 ASP B N 1
ATOM 2955 C CA . ASP B 1 96 ? 20.906 -21.422 -17.609 1 98.62 96 ASP B CA 1
ATOM 2956 C C . ASP B 1 96 ? 20.078 -20.578 -16.625 1 98.62 96 ASP B C 1
ATOM 2958 O O . ASP B 1 96 ? 20.625 -20.094 -15.641 1 98.62 96 ASP B O 1
ATOM 2962 N N . LEU B 1 97 ? 18.859 -20.391 -16.906 1 98.81 97 LEU B N 1
ATOM 2963 C CA . LEU B 1 97 ? 17.969 -19.672 -16 1 98.81 97 LEU B CA 1
ATOM 2964 C C . LEU B 1 97 ? 17.875 -20.375 -14.648 1 98.81 97 LEU B C 1
ATOM 2966 O O . LEU B 1 97 ? 17.922 -19.719 -13.602 1 98.81 97 LEU B O 1
ATOM 2970 N N . GLN B 1 98 ? 17.75 -21.688 -14.703 1 98.75 98 GLN B N 1
ATOM 2971 C CA . GLN B 1 98 ? 17.688 -22.484 -13.469 1 98.75 98 GLN B CA 1
ATOM 2972 C C . GLN B 1 98 ? 18.922 -22.266 -12.617 1 98.75 98 GLN B C 1
ATOM 2974 O O . GLN B 1 98 ? 18.828 -22.125 -11.391 1 98.75 98 GLN B O 1
ATOM 2979 N N . SER B 1 99 ? 20.047 -22.234 -13.258 1 98.25 99 SER B N 1
ATOM 2980 C CA . SER B 1 99 ? 21.312 -22.062 -12.539 1 98.25 99 SER B CA 1
ATOM 2981 C C . SER B 1 99 ? 21.375 -20.703 -11.867 1 98.25 99 SER B C 1
ATOM 2983 O O . SER B 1 99 ? 22.203 -20.469 -10.977 1 98.25 99 SER B O 1
ATOM 2985 N N . GLN B 1 100 ? 20.484 -19.797 -12.305 1 98.19 100 GLN B N 1
ATOM 2986 C CA . GLN B 1 100 ? 20.484 -18.438 -11.773 1 98.19 100 GLN B CA 1
ATOM 2987 C C . GLN B 1 100 ? 19.344 -18.25 -10.773 1 98.19 100 GLN B C 1
ATOM 2989 O O . GLN B 1 100 ? 19.047 -17.125 -10.375 1 98.19 100 GLN B O 1
ATOM 2994 N N . GLY B 1 101 ? 18.672 -19.297 -10.383 1 98.19 101 GLY B N 1
ATOM 2995 C CA . GLY B 1 101 ? 17.688 -19.234 -9.312 1 98.19 101 GLY B CA 1
ATOM 2996 C C . GLY B 1 101 ? 16.266 -19.312 -9.805 1 98.19 101 GLY B C 1
ATOM 2997 O O . GLY B 1 101 ? 15.32 -19.219 -9.016 1 98.19 101 GLY B O 1
ATOM 2998 N N . VAL B 1 102 ? 16.062 -19.5 -11.086 1 98.75 102 VAL B N 1
ATOM 2999 C CA . VAL B 1 102 ? 14.727 -19.656 -11.641 1 98.75 102 VAL B CA 1
ATOM 3000 C C . VAL B 1 102 ? 14.219 -21.062 -11.375 1 98.75 102 VAL B C 1
ATOM 3002 O O . VAL B 1 102 ? 14.938 -22.047 -11.586 1 98.75 102 VAL B O 1
ATOM 3005 N N . VAL B 1 103 ? 12.977 -21.109 -10.891 1 98.81 103 VAL B N 1
ATOM 3006 C CA . VAL B 1 103 ? 12.453 -22.422 -10.539 1 98.81 103 VAL B CA 1
ATOM 3007 C C . VAL B 1 103 ? 11.227 -22.75 -11.391 1 98.81 103 VAL B C 1
ATOM 3009 O O . VAL B 1 103 ? 10.578 -23.766 -11.195 1 98.81 103 VAL B O 1
ATOM 3012 N N . GLY B 1 104 ? 10.852 -21.891 -12.297 1 98.81 104 GLY B N 1
ATOM 3013 C CA . GLY B 1 104 ? 9.711 -22.141 -13.164 1 98.81 104 GLY B CA 1
ATOM 3014 C C . GLY B 1 104 ? 9.555 -21.094 -14.25 1 98.81 104 GLY B C 1
ATOM 3015 O O . GLY B 1 104 ? 10.305 -20.125 -14.297 1 98.81 104 GLY B O 1
ATOM 3016 N N . ILE B 1 105 ? 8.617 -21.344 -15.141 1 98.81 105 ILE B N 1
ATOM 3017 C CA . ILE B 1 105 ? 8.328 -20.469 -16.266 1 98.81 105 ILE B CA 1
ATOM 3018 C C . ILE B 1 105 ? 6.859 -20.047 -16.219 1 98.81 105 ILE B C 1
ATOM 3020 O O . ILE B 1 105 ? 5.977 -20.859 -15.945 1 98.81 105 ILE B O 1
ATOM 3024 N N . ALA B 1 106 ? 6.68 -18.766 -16.453 1 98.69 106 ALA B N 1
ATOM 3025 C CA . ALA B 1 106 ? 5.328 -18.219 -16.422 1 98.69 106 ALA B CA 1
ATOM 3026 C C . ALA B 1 106 ? 4.598 -18.484 -17.75 1 98.69 106 ALA B C 1
ATOM 3028 O O . ALA B 1 106 ? 5.137 -18.219 -18.828 1 98.69 106 ALA B O 1
ATOM 3029 N N . LEU B 1 107 ? 3.465 -19.016 -17.656 1 98.25 107 LEU B N 1
ATOM 3030 C CA . LEU B 1 107 ? 2.512 -19.141 -18.75 1 98.25 107 LEU B CA 1
ATOM 3031 C C . LEU B 1 107 ? 1.26 -18.312 -18.484 1 98.25 107 LEU B C 1
ATOM 3033 O O . LEU B 1 107 ? 0.345 -18.781 -17.797 1 98.25 107 LEU B O 1
ATOM 3037 N N . ASN B 1 108 ? 1.229 -17.109 -19.016 1 97.75 108 ASN B N 1
ATOM 3038 C CA . ASN B 1 108 ? 0.141 -16.188 -18.734 1 97.75 108 ASN B CA 1
ATOM 3039 C C . ASN B 1 108 ? -0.97 -16.297 -19.781 1 97.75 108 ASN B C 1
ATOM 3041 O O . ASN B 1 108 ? -1.115 -15.43 -20.641 1 97.75 108 ASN B O 1
ATOM 3045 N N . VAL B 1 109 ? -1.776 -17.25 -19.625 1 98.19 109 VAL B N 1
ATOM 3046 C CA . VAL B 1 109 ? -2.885 -17.531 -20.531 1 98.19 109 VAL B CA 1
ATOM 3047 C C . VAL B 1 109 ? -3.953 -16.453 -20.406 1 98.19 109 VAL B C 1
ATOM 3049 O O . VAL B 1 109 ? -4.57 -16.062 -21.406 1 98.19 109 VAL B O 1
ATOM 3052 N N . ALA B 1 110 ? -4.137 -15.992 -19.203 1 97.62 110 ALA B N 1
ATOM 3053 C CA . ALA B 1 110 ? -5.137 -14.953 -18.969 1 97.62 110 ALA B CA 1
ATOM 3054 C C . ALA B 1 110 ? -4.879 -13.727 -19.828 1 97.62 110 ALA B C 1
ATOM 3056 O O . ALA B 1 110 ? -5.816 -13.125 -20.359 1 97.62 110 ALA B O 1
ATOM 3057 N N . MET B 1 111 ? -3.654 -13.32 -20 1 95.12 111 MET B N 1
ATOM 3058 C CA . MET B 1 111 ? -3.273 -12.125 -20.734 1 95.12 111 MET B CA 1
ATOM 3059 C C . MET B 1 111 ? -3.227 -12.406 -22.234 1 95.12 111 MET B C 1
ATOM 3061 O O . MET B 1 111 ? -3.652 -11.586 -23.047 1 95.12 111 MET B O 1
ATOM 3065 N N . LEU B 1 112 ? -2.75 -13.641 -22.625 1 95.75 112 LEU B N 1
ATOM 3066 C CA . LEU B 1 112 ? -2.363 -13.852 -24.016 1 95.75 112 LEU B CA 1
ATOM 3067 C C . LEU B 1 112 ? -3.379 -14.727 -24.734 1 95.75 112 LEU B C 1
ATOM 3069 O O . LEU B 1 112 ? -3.275 -14.938 -25.953 1 95.75 112 LEU B O 1
ATOM 3073 N N . GLY B 1 113 ? -4.355 -15.172 -24.047 1 97.25 113 GLY B N 1
ATOM 3074 C CA . GLY B 1 113 ? -5.309 -16.109 -24.625 1 97.25 113 GLY B CA 1
ATOM 3075 C C . GLY B 1 113 ? -4.816 -17.547 -24.609 1 97.25 113 GLY B C 1
ATOM 3076 O O . GLY B 1 113 ? -3.648 -17.797 -24.328 1 97.25 113 GLY B O 1
ATOM 3077 N N . THR B 1 114 ? -5.625 -18.547 -24.984 1 98.12 114 THR B N 1
ATOM 3078 C CA . THR B 1 114 ? -5.328 -19.969 -24.828 1 98.12 114 THR B CA 1
ATOM 3079 C C . THR B 1 114 ? -4.492 -20.469 -26 1 98.12 114 THR B C 1
ATOM 3081 O O . THR B 1 114 ? -3.637 -21.344 -25.828 1 98.12 114 THR B O 1
ATOM 3084 N N . ASP B 1 115 ? -4.586 -19.938 -27.125 1 97.31 115 ASP B N 1
ATOM 3085 C CA . ASP B 1 115 ? -4.094 -20.5 -28.375 1 97.31 115 ASP B CA 1
ATOM 3086 C C . ASP B 1 115 ? -2.586 -20.734 -28.312 1 97.31 115 ASP B C 1
ATOM 3088 O O . ASP B 1 115 ? -2.109 -21.828 -28.625 1 97.31 115 ASP B O 1
ATOM 3092 N N . PRO B 1 116 ? -1.842 -19.797 -27.844 1 96.31 116 PRO B N 1
ATOM 3093 C CA . PRO B 1 116 ? -0.389 -19.984 -27.844 1 96.31 116 PRO B CA 1
ATOM 3094 C C . PRO B 1 116 ? 0.069 -21.094 -26.906 1 96.31 116 PRO B C 1
ATOM 3096 O O . PRO B 1 116 ? 1.224 -21.516 -26.969 1 96.31 116 PRO B O 1
ATOM 3099 N N . PHE B 1 117 ? -0.835 -21.562 -26.094 1 97.19 117 PHE B N 1
ATOM 3100 C CA . PHE B 1 117 ? -0.389 -22.422 -25 1 97.19 117 PHE B CA 1
ATOM 3101 C C . PHE B 1 117 ? -0.917 -23.844 -25.188 1 97.19 117 PHE B C 1
ATOM 3103 O O . PHE B 1 117 ? -0.675 -24.719 -24.359 1 97.19 117 PHE B O 1
ATOM 3110 N N . LEU B 1 118 ? -1.566 -24.125 -26.281 1 96.56 118 LEU B N 1
ATOM 3111 C CA . LEU B 1 118 ? -2.234 -25.406 -26.484 1 96.56 118 LEU B CA 1
ATOM 3112 C C . LEU B 1 118 ? -1.235 -26.484 -26.891 1 96.56 118 LEU B C 1
ATOM 3114 O O . LEU B 1 118 ? -1.481 -27.672 -26.703 1 96.56 118 LEU B O 1
ATOM 3118 N N . HIS B 1 119 ? -0.109 -26.062 -27.516 1 93.81 119 HIS B N 1
ATOM 3119 C CA . HIS B 1 119 ? 0.867 -27.016 -28.047 1 93.81 119 HIS B CA 1
ATOM 3120 C C . HIS B 1 119 ? 2.271 -26.703 -27.547 1 93.81 119 HIS B C 1
ATOM 3122 O O . HIS B 1 119 ? 3.17 -26.406 -28.344 1 93.81 119 HIS B O 1
ATOM 3128 N N . LEU B 1 120 ? 2.48 -26.891 -26.266 1 97.69 120 LEU B N 1
ATOM 3129 C CA . LEU B 1 120 ? 3.752 -26.578 -25.625 1 97.69 120 LEU B CA 1
ATOM 3130 C C . LEU B 1 120 ? 4.469 -27.844 -25.172 1 97.69 120 LEU B C 1
ATOM 3132 O O . LEU B 1 120 ? 5.172 -27.844 -24.172 1 97.69 120 LEU B O 1
ATOM 3136 N N . ASP B 1 121 ? 4.266 -28.938 -25.906 1 97.62 121 ASP B N 1
ATOM 3137 C CA . ASP B 1 121 ? 4.742 -30.25 -25.469 1 97.62 121 ASP B CA 1
ATOM 3138 C C . ASP B 1 121 ? 6.246 -30.234 -25.219 1 97.62 121 ASP B C 1
ATOM 3140 O O . ASP B 1 121 ? 6.715 -30.75 -24.203 1 97.62 121 ASP B O 1
ATOM 3144 N N . GLN B 1 122 ? 6.973 -29.719 -26.125 1 97.75 122 GLN B N 1
ATOM 3145 C CA . GLN B 1 122 ? 8.422 -29.703 -25.969 1 97.75 122 GLN B CA 1
ATOM 3146 C C . GLN B 1 122 ? 8.836 -28.875 -24.75 1 97.75 122 GLN B C 1
ATOM 3148 O O . GLN B 1 122 ? 9.656 -29.328 -23.953 1 97.75 122 GLN B O 1
ATOM 3153 N N . LEU B 1 123 ? 8.328 -27.656 -24.609 1 98.5 123 LEU B N 1
ATOM 3154 C CA . LEU B 1 123 ? 8.641 -26.812 -23.469 1 98.5 123 LEU B CA 1
ATOM 3155 C C . LEU B 1 123 ? 8.289 -27.531 -22.156 1 98.5 123 LEU B C 1
ATOM 3157 O O . LEU B 1 123 ? 9.102 -27.562 -21.234 1 98.5 123 LEU B O 1
ATOM 3161 N N . MET B 1 124 ? 7.062 -28.125 -22.109 1 98.44 124 MET B N 1
ATOM 3162 C CA . MET B 1 124 ? 6.602 -28.812 -20.906 1 98.44 124 MET B CA 1
ATOM 3163 C C . MET B 1 124 ? 7.508 -30 -20.578 1 98.44 124 MET B C 1
ATOM 3165 O O . MET B 1 124 ? 7.797 -30.266 -19.406 1 98.44 124 MET B O 1
ATOM 3169 N N . SER B 1 125 ? 7.902 -30.672 -21.578 1 98.06 125 SER B N 1
ATOM 3170 C CA . SER B 1 125 ? 8.812 -31.797 -21.391 1 98.06 125 SER B CA 1
ATOM 3171 C C . SER B 1 125 ? 10.148 -31.344 -20.828 1 98.06 125 SER B C 1
ATOM 3173 O O . SER B 1 125 ? 10.688 -31.953 -19.906 1 98.06 125 SER B O 1
ATOM 3175 N N . ASP B 1 126 ? 10.711 -30.297 -21.391 1 98.56 126 ASP B N 1
ATOM 3176 C CA . ASP B 1 126 ? 11.977 -29.734 -20.906 1 98.56 126 ASP B CA 1
ATOM 3177 C C . ASP B 1 126 ? 11.852 -29.297 -19.453 1 98.56 126 ASP B C 1
ATOM 3179 O O . ASP B 1 126 ? 12.766 -29.531 -18.656 1 98.56 126 ASP B O 1
ATOM 3183 N N . LEU B 1 127 ? 10.75 -28.656 -19.078 1 98.75 127 LEU B N 1
ATOM 3184 C CA . LEU B 1 127 ? 10.516 -28.234 -17.703 1 98.75 127 LEU B CA 1
ATOM 3185 C C . LEU B 1 127 ? 10.492 -29.438 -16.766 1 98.75 127 LEU B C 1
ATOM 3187 O O . LEU B 1 127 ? 11.094 -29.406 -15.695 1 98.75 127 LEU B O 1
ATOM 3191 N N . ALA B 1 128 ? 9.805 -30.453 -17.188 1 98.12 128 ALA B N 1
ATOM 3192 C CA . ALA B 1 128 ? 9.727 -31.672 -16.375 1 98.12 128 ALA B CA 1
ATOM 3193 C C . ALA B 1 128 ? 11.109 -32.281 -16.156 1 98.12 128 ALA B C 1
ATOM 3195 O O . ALA B 1 128 ? 11.453 -32.656 -15.023 1 98.12 128 ALA B O 1
ATOM 3196 N N . ASP B 1 129 ? 11.875 -32.312 -17.172 1 98 129 ASP B N 1
ATOM 3197 C CA . ASP B 1 129 ? 13.203 -32.906 -17.109 1 98 129 ASP B CA 1
ATOM 3198 C C . ASP B 1 129 ? 14.109 -32.156 -16.156 1 98 129 ASP B C 1
ATOM 3200 O O . ASP B 1 129 ? 14.977 -32.719 -15.5 1 98 129 ASP B O 1
ATOM 3204 N N . LEU B 1 130 ? 13.93 -30.891 -16.109 1 98.44 130 LEU B N 1
ATOM 3205 C CA . LEU B 1 130 ? 14.742 -30.031 -15.266 1 98.44 130 LEU B CA 1
ATOM 3206 C C . LEU B 1 130 ? 14.086 -29.828 -13.898 1 98.44 130 LEU B C 1
ATOM 3208 O O . LEU B 1 130 ? 14.609 -29.109 -13.055 1 98.44 130 LEU B O 1
ATOM 3212 N N . ASN B 1 131 ? 12.906 -30.391 -13.711 1 98 131 ASN B N 1
ATOM 3213 C CA . ASN B 1 131 ? 12.125 -30.266 -12.484 1 98 131 ASN B CA 1
ATOM 3214 C C . ASN B 1 131 ? 11.727 -28.812 -12.219 1 98 131 ASN B C 1
ATOM 3216 O O . ASN B 1 131 ? 11.789 -28.344 -11.078 1 98 131 ASN B O 1
ATOM 3220 N N . LEU B 1 132 ? 11.469 -28.094 -13.297 1 98.62 132 LEU B N 1
ATOM 3221 C CA . LEU B 1 132 ? 10.969 -26.734 -13.219 1 98.62 132 LEU B CA 1
ATOM 3222 C C . LEU B 1 132 ? 9.445 -26.703 -13.242 1 98.62 132 LEU B C 1
ATOM 3224 O O . LEU B 1 132 ? 8.812 -27.609 -13.789 1 98.62 132 LEU B O 1
ATOM 3228 N N . PHE B 1 133 ? 8.875 -25.656 -12.664 1 98.75 133 PHE B N 1
ATOM 3229 C CA . PHE B 1 133 ? 7.426 -25.5 -12.656 1 98.75 133 PHE B CA 1
ATOM 3230 C C . PHE B 1 133 ? 6.953 -24.797 -13.93 1 98.75 133 PHE B C 1
ATOM 3232 O O . PHE B 1 133 ? 7.656 -23.953 -14.477 1 98.75 133 PHE B O 1
ATOM 3239 N N . ALA B 1 134 ? 5.82 -25.203 -14.406 1 98.81 134 ALA B N 1
ATOM 3240 C CA . ALA B 1 134 ? 4.988 -24.328 -15.227 1 98.81 134 ALA B CA 1
ATOM 3241 C C . ALA B 1 134 ? 4.008 -23.547 -14.359 1 98.81 134 ALA B C 1
ATOM 3243 O O . ALA B 1 134 ? 3.078 -24.109 -13.789 1 98.81 134 ALA B O 1
ATOM 3244 N N . GLN B 1 135 ? 4.246 -22.281 -14.172 1 98.81 135 GLN B N 1
ATOM 3245 C CA . GLN B 1 135 ? 3.307 -21.422 -13.461 1 98.81 135 GLN B CA 1
ATOM 3246 C C . GLN B 1 135 ? 2.238 -20.891 -14.406 1 98.81 135 GLN B C 1
ATOM 3248 O O . GLN B 1 135 ? 2.539 -20.094 -15.305 1 98.81 135 GLN B O 1
ATOM 3253 N N . ILE B 1 136 ? 1.021 -21.25 -14.203 1 98.69 136 ILE B N 1
ATOM 3254 C CA . ILE B 1 136 ? -0.048 -21 -15.156 1 98.69 136 ILE B CA 1
ATOM 3255 C C . ILE B 1 136 ? -1.07 -20.047 -14.547 1 98.69 136 ILE B C 1
ATOM 3257 O O . ILE B 1 136 ? -1.585 -20.281 -13.453 1 98.69 136 ILE B O 1
ATOM 3261 N N . GLN B 1 137 ? -1.293 -18.984 -15.211 1 98.69 137 GLN B N 1
ATOM 3262 C CA . GLN B 1 137 ? -2.404 -18.094 -14.875 1 98.69 137 GLN B CA 1
ATOM 3263 C C . GLN B 1 137 ? -3.504 -18.172 -15.93 1 98.69 137 GLN B C 1
ATOM 3265 O O . GLN B 1 137 ? -3.271 -17.859 -17.094 1 98.69 137 GLN B O 1
ATOM 3270 N N . VAL B 1 138 ? -4.672 -18.578 -15.547 1 98.69 138 VAL B N 1
ATOM 3271 C CA . VAL B 1 138 ? -5.859 -18.641 -16.391 1 98.69 138 VAL B CA 1
ATOM 3272 C C . VAL B 1 138 ? -6.961 -17.766 -15.812 1 98.69 138 VAL B C 1
ATOM 3274 O O . VAL B 1 138 ? -6.801 -17.188 -14.734 1 98.69 138 VAL B O 1
ATOM 3277 N N . GLN B 1 139 ? -8.016 -17.578 -16.547 1 98.38 139 GLN B N 1
ATOM 3278 C CA . GLN B 1 139 ? -9.227 -16.938 -16.047 1 98.38 139 GLN B CA 1
ATOM 3279 C C . GLN B 1 139 ? -10.477 -17.578 -16.656 1 98.38 139 GLN B C 1
ATOM 3281 O O . GLN B 1 139 ? -10.406 -18.188 -17.719 1 98.38 139 GLN B O 1
ATOM 3286 N N . ASP B 1 140 ? -11.5 -17.469 -15.906 1 97.25 140 ASP B N 1
ATOM 3287 C CA . ASP B 1 140 ? -12.805 -17.953 -16.359 1 97.25 140 ASP B CA 1
ATOM 3288 C C . ASP B 1 140 ? -12.703 -19.406 -16.828 1 97.25 140 ASP B C 1
ATOM 3290 O O . ASP B 1 140 ? -12.258 -20.281 -16.094 1 97.25 140 ASP B O 1
ATOM 3294 N N . ASP B 1 141 ? -12.953 -19.656 -18.109 1 97.69 141 ASP B N 1
ATOM 3295 C CA . ASP B 1 141 ? -13.07 -21.047 -18.562 1 97.69 141 ASP B CA 1
ATOM 3296 C C . ASP B 1 141 ? -11.812 -21.484 -19.281 1 97.69 141 ASP B C 1
ATOM 3298 O O . ASP B 1 141 ? -11.75 -22.609 -19.812 1 97.69 141 ASP B O 1
ATOM 3302 N N . GLN B 1 142 ? -10.758 -20.766 -19.188 1 98.69 142 GLN B N 1
ATOM 3303 C CA . GLN B 1 142 ? -9.578 -20.984 -20.031 1 98.69 142 GLN B CA 1
ATOM 3304 C C . GLN B 1 142 ? -8.875 -22.281 -19.656 1 98.69 142 GLN B C 1
ATOM 3306 O O . GLN B 1 142 ? -8.234 -22.922 -20.5 1 98.69 142 GLN B O 1
ATOM 3311 N N . LEU B 1 143 ? -9.016 -22.656 -18.391 1 98.69 143 LEU B N 1
ATOM 3312 C CA . LEU B 1 143 ? -8.328 -23.875 -17.953 1 98.69 143 LEU B CA 1
ATOM 3313 C C . LEU B 1 143 ? -8.781 -25.078 -18.75 1 98.69 143 LEU B C 1
ATOM 3315 O O . LEU B 1 143 ? -7.996 -26 -19 1 98.69 143 LEU B O 1
ATOM 3319 N N . LEU B 1 144 ? -10.039 -25.109 -19.172 1 98.56 144 LEU B N 1
ATOM 3320 C CA . LEU B 1 144 ? -10.609 -26.25 -19.891 1 98.56 144 LEU B CA 1
ATOM 3321 C C . LEU B 1 144 ? -9.828 -26.516 -21.156 1 98.56 144 LEU B C 1
ATOM 3323 O O . LEU B 1 144 ? -9.578 -27.688 -21.5 1 98.56 144 LEU B O 1
ATOM 3327 N N . ALA B 1 145 ? -9.422 -25.484 -21.797 1 98.44 145 ALA B N 1
ATOM 3328 C CA . ALA B 1 145 ? -8.695 -25.625 -23.062 1 98.44 145 ALA B CA 1
ATOM 3329 C C . ALA B 1 145 ? -7.305 -26.219 -22.828 1 98.44 145 ALA B C 1
ATOM 3331 O O . ALA B 1 145 ? -6.719 -26.797 -23.734 1 98.44 145 ALA B O 1
ATOM 3332 N N . LEU B 1 146 ? -6.781 -26.078 -21.641 1 98.31 146 LEU B N 1
ATOM 3333 C CA . LEU B 1 146 ? -5.41 -26.484 -21.344 1 98.31 146 LEU B CA 1
ATOM 3334 C C . LEU B 1 146 ? -5.363 -27.906 -20.812 1 98.31 146 LEU B C 1
ATOM 3336 O O . LEU B 1 146 ? -4.293 -28.516 -20.766 1 98.31 146 LEU B O 1
ATOM 3340 N N . LEU B 1 147 ? -6.512 -28.5 -20.438 1 97.69 147 LEU B N 1
ATOM 3341 C CA . LEU B 1 147 ? -6.57 -29.781 -19.734 1 97.69 147 LEU B CA 1
ATOM 3342 C C . LEU B 1 147 ? -5.906 -30.875 -20.547 1 97.69 147 LEU B C 1
ATOM 3344 O O . LEU B 1 147 ? -5.164 -31.703 -20 1 97.69 147 LEU B O 1
ATOM 3348 N N . PRO B 1 148 ? -6.09 -30.922 -21.844 1 97.69 148 PRO B N 1
ATOM 3349 C CA . PRO B 1 148 ? -5.422 -31.969 -22.625 1 97.69 148 PRO B CA 1
ATOM 3350 C C . PRO B 1 148 ? -3.898 -31.875 -22.547 1 97.69 148 PRO B C 1
ATOM 3352 O O . PRO B 1 148 ? -3.215 -32.906 -22.438 1 97.69 148 PRO B O 1
ATOM 3355 N N . LEU B 1 149 ? -3.379 -30.672 -22.656 1 97.69 149 LEU B N 1
ATOM 3356 C CA . LEU B 1 149 ? -1.938 -30.484 -22.531 1 97.69 149 LEU B CA 1
ATOM 3357 C C . LEU B 1 149 ? -1.446 -30.953 -21.156 1 97.69 149 LEU B C 1
ATOM 3359 O O . LEU B 1 149 ? -0.438 -31.656 -21.062 1 97.69 149 LEU B O 1
ATOM 3363 N N . LEU B 1 150 ? -2.133 -30.594 -20.094 1 96.69 150 LEU B N 1
ATOM 3364 C CA . LEU B 1 150 ? -1.738 -30.922 -18.734 1 96.69 150 LEU B CA 1
ATOM 3365 C C . LEU B 1 150 ? -1.775 -32.438 -18.516 1 96.69 150 LEU B C 1
ATOM 3367 O O . LEU B 1 150 ? -0.944 -32.969 -17.781 1 96.69 150 LEU B O 1
ATOM 3371 N N . ALA B 1 151 ? -2.691 -33.094 -19.141 1 94.94 151 ALA B N 1
ATOM 3372 C CA . ALA B 1 151 ? -2.867 -34.531 -18.969 1 94.94 151 ALA B CA 1
ATOM 3373 C C . ALA B 1 151 ? -1.722 -35.312 -19.609 1 94.94 151 ALA B C 1
ATOM 3375 O O . ALA B 1 151 ? -1.358 -36.375 -19.156 1 94.94 151 ALA B O 1
ATOM 3376 N N . ARG B 1 152 ? -1.142 -34.719 -20.641 1 95.31 152 ARG B N 1
ATOM 3377 C CA . ARG B 1 152 ? -0.159 -35.5 -21.406 1 95.31 152 ARG B CA 1
ATOM 3378 C C . ARG B 1 152 ? 1.262 -35.062 -21.062 1 95.31 152 ARG B C 1
ATOM 3380 O O . ARG B 1 152 ? 2.219 -35.469 -21.719 1 95.31 152 ARG B O 1
ATOM 3387 N N . THR B 1 153 ? 1.449 -34.25 -20.141 1 95.5 153 THR B N 1
ATOM 3388 C CA . THR B 1 153 ? 2.766 -33.812 -19.703 1 95.5 153 THR B CA 1
ATOM 3389 C C . THR B 1 153 ? 2.988 -34.188 -18.234 1 95.5 153 THR B C 1
ATOM 3391 O O . THR B 1 153 ? 2.033 -34.469 -17.5 1 95.5 153 THR B O 1
ATOM 3394 N N . ARG B 1 154 ? 4.234 -34.219 -17.797 1 95.81 154 ARG B N 1
ATOM 3395 C CA . ARG B 1 154 ? 4.582 -34.625 -16.438 1 95.81 154 ARG B CA 1
ATOM 3396 C C . ARG B 1 154 ? 5.078 -33.438 -15.625 1 95.81 154 ARG B C 1
ATOM 3398 O O . ARG B 1 154 ? 5.488 -33.594 -14.469 1 95.81 154 ARG B O 1
ATOM 3405 N N . THR B 1 155 ? 5.047 -32.25 -16.25 1 97.75 155 THR B N 1
ATOM 3406 C CA . THR B 1 155 ? 5.586 -31.047 -15.648 1 97.75 155 THR B CA 1
ATOM 3407 C C . THR B 1 155 ? 4.844 -30.688 -14.367 1 97.75 155 THR B C 1
ATOM 3409 O O . THR B 1 155 ? 3.623 -30.859 -14.281 1 97.75 155 THR B O 1
ATOM 3412 N N . ARG B 1 156 ? 5.578 -30.25 -13.312 1 98.12 156 ARG B N 1
ATOM 3413 C CA . ARG B 1 156 ? 4.961 -29.672 -12.117 1 98.12 156 ARG B CA 1
ATOM 3414 C C . ARG B 1 156 ? 4.219 -28.391 -12.453 1 98.12 156 ARG B C 1
ATOM 3416 O O . ARG B 1 156 ? 4.727 -27.547 -13.211 1 98.12 156 ARG B O 1
ATOM 3423 N N . ILE B 1 157 ? 3.014 -28.266 -11.906 1 98.56 157 ILE B N 1
ATOM 3424 C CA . ILE B 1 157 ? 2.166 -27.141 -12.266 1 98.56 157 ILE B CA 1
ATOM 3425 C C . ILE B 1 157 ? 1.888 -26.281 -11.031 1 98.56 157 ILE B C 1
ATOM 3427 O O . ILE B 1 157 ? 1.614 -26.828 -9.953 1 98.56 157 ILE B O 1
ATOM 3431 N N . LEU B 1 158 ? 2.01 -25.047 -11.156 1 98.69 158 LEU B N 1
ATOM 3432 C CA . LEU B 1 158 ? 1.622 -24.062 -10.156 1 98.69 158 LEU B CA 1
ATOM 3433 C C . LEU B 1 158 ? 0.56 -23.125 -10.703 1 98.69 158 LEU B C 1
ATOM 3435 O O . LEU B 1 158 ? 0.823 -22.359 -11.633 1 98.69 158 LEU B O 1
ATOM 3439 N N . PHE B 1 159 ? -0.682 -23.172 -10.195 1 98.75 159 PHE B N 1
ATOM 3440 C CA . PHE B 1 159 ? -1.763 -22.312 -10.664 1 98.75 159 PHE B CA 1
ATOM 3441 C C . PHE B 1 159 ? -1.795 -21 -9.883 1 98.75 159 PHE B C 1
ATOM 3443 O O . PHE B 1 159 ? -1.711 -21 -8.656 1 98.75 159 PHE B O 1
ATOM 3450 N N . ASP B 1 160 ? -1.934 -19.906 -10.625 1 98.75 160 ASP B N 1
ATOM 3451 C CA . ASP B 1 160 ? -1.929 -18.578 -10.023 1 98.75 160 ASP B CA 1
ATOM 3452 C C . ASP B 1 160 ? -3.334 -18.172 -9.594 1 98.75 160 ASP B C 1
ATOM 3454 O O . ASP B 1 160 ? -4.312 -18.469 -10.273 1 98.75 160 ASP B O 1
ATOM 3458 N N . HIS B 1 161 ? -3.473 -17.469 -8.508 1 98.56 161 HIS B N 1
ATOM 3459 C CA . HIS B 1 161 ? -4.598 -16.625 -8.109 1 98.56 161 HIS B CA 1
ATOM 3460 C C . HIS B 1 161 ? -5.898 -17.422 -8.094 1 98.56 161 HIS B C 1
ATOM 3462 O O . HIS B 1 161 ? -6.891 -17 -8.695 1 98.56 161 HIS B O 1
ATOM 3468 N N . CYS B 1 162 ? -5.836 -18.578 -7.516 1 98.62 162 CYS B N 1
ATOM 3469 C CA . CYS B 1 162 ? -7.004 -19.438 -7.297 1 98.62 162 CYS B CA 1
ATOM 3470 C C . CYS B 1 162 ? -7.633 -19.844 -8.617 1 98.62 162 CYS B C 1
ATOM 3472 O O . CYS B 1 162 ? -8.82 -20.156 -8.68 1 98.62 162 CYS B O 1
ATOM 3474 N N . GLY B 1 163 ? -6.879 -19.734 -9.703 1 98.56 163 GLY B N 1
ATOM 3475 C CA . GLY B 1 163 ? -7.391 -20.094 -11.016 1 98.56 163 GLY B CA 1
ATOM 3476 C C . GLY B 1 163 ? -8.273 -19.016 -11.625 1 98.56 163 GLY B C 1
ATOM 3477 O O . GLY B 1 163 ? -8.82 -19.203 -12.719 1 98.56 163 GLY B O 1
ATOM 3478 N N . ARG B 1 164 ? -8.539 -17.891 -10.891 1 98.75 164 ARG B N 1
ATOM 3479 C CA . ARG B 1 164 ? -9.344 -16.734 -11.281 1 98.75 164 ARG B CA 1
ATOM 3480 C C . ARG B 1 164 ? -10.703 -17.172 -11.82 1 98.75 164 ARG B C 1
ATOM 3482 O O . ARG B 1 164 ? -11.055 -16.859 -12.953 1 98.75 164 ARG B O 1
ATOM 3489 N N . PRO B 1 165 ? -11.453 -17.75 -10.992 1 98.69 165 PRO B N 1
ATOM 3490 C CA . PRO B 1 165 ? -12.781 -18.219 -11.398 1 98.69 165 PRO B CA 1
ATOM 3491 C C . PRO B 1 165 ? -13.742 -17.062 -11.672 1 98.69 165 PRO B C 1
ATOM 3493 O O . PRO B 1 165 ? -13.453 -15.914 -11.312 1 98.69 165 PRO B O 1
ATOM 3496 N N . ASP B 1 166 ? -14.82 -17.359 -12.422 1 98.06 166 ASP B N 1
ATOM 3497 C CA . ASP B 1 166 ? -15.969 -16.469 -12.5 1 98.06 166 ASP B CA 1
ATOM 3498 C C . ASP B 1 166 ? -16.797 -16.531 -11.227 1 98.06 166 ASP B C 1
ATOM 3500 O O . ASP B 1 166 ? -17.547 -17.484 -11.016 1 98.06 166 ASP B O 1
ATOM 3504 N N . VAL B 1 167 ? -16.734 -15.5 -10.438 1 97.75 167 VAL B N 1
ATOM 3505 C CA . VAL B 1 167 ? -17.328 -15.531 -9.109 1 97.75 167 VAL B CA 1
ATOM 3506 C C . VAL B 1 167 ? -18.859 -15.547 -9.227 1 97.75 167 VAL B C 1
ATOM 3508 O O . VAL B 1 167 ? -19.562 -15.844 -8.258 1 97.75 167 VAL B O 1
ATOM 3511 N N . SER B 1 168 ? -19.375 -15.211 -10.352 1 96.75 168 SER B N 1
ATOM 3512 C CA . SER B 1 168 ? -20.828 -15.164 -10.539 1 96.75 168 SER B CA 1
ATOM 3513 C C . SER B 1 168 ? -21.375 -16.516 -10.945 1 96.75 168 SER B C 1
ATOM 3515 O O . SER B 1 168 ? -22.594 -16.719 -10.961 1 96.75 168 SER B O 1
ATOM 3517 N N . ALA B 1 169 ? -20.469 -17.5 -11.18 1 97.5 169 ALA B N 1
ATOM 3518 C CA . ALA B 1 169 ? -20.922 -18.766 -11.773 1 97.5 169 ALA B CA 1
ATOM 3519 C C . ALA B 1 169 ? -20.891 -19.891 -10.75 1 97.5 169 ALA B C 1
ATOM 3521 O O . ALA B 1 169 ? -21.219 -21.031 -11.078 1 97.5 169 ALA B O 1
ATOM 3522 N N . GLY B 1 170 ? -20.5 -19.594 -9.555 1 96.94 170 GLY B N 1
ATOM 3523 C CA . GLY B 1 170 ? -20.562 -20.562 -8.469 1 96.94 170 GLY B CA 1
ATOM 3524 C C . GLY B 1 170 ? -19.422 -21.562 -8.5 1 96.94 170 GLY B C 1
ATOM 3525 O O . GLY B 1 170 ? -18.672 -21.625 -9.469 1 96.94 170 GLY B O 1
ATOM 3526 N N . LEU B 1 171 ? -19.359 -22.469 -7.539 1 97.81 171 LEU B N 1
ATOM 3527 C CA . LEU B 1 171 ? -18.234 -23.391 -7.328 1 97.81 171 LEU B CA 1
ATOM 3528 C C . LEU B 1 171 ? -18.297 -24.562 -8.297 1 97.81 171 LEU B C 1
ATOM 3530 O O . LEU B 1 171 ? -17.312 -25.281 -8.469 1 97.81 171 LEU B O 1
ATOM 3534 N N . ARG B 1 172 ? -19.391 -24.734 -8.891 1 97.75 172 ARG B N 1
ATOM 3535 C CA . ARG B 1 172 ? -19.578 -25.906 -9.734 1 97.75 172 ARG B CA 1
ATOM 3536 C C . ARG B 1 172 ? -19.297 -25.594 -11.195 1 97.75 172 ARG B C 1
ATOM 3538 O O . ARG B 1 172 ? -19.5 -26.438 -12.07 1 97.75 172 ARG B O 1
ATOM 3545 N N . GLN B 1 173 ? -18.859 -24.391 -11.438 1 98.25 173 GLN B N 1
ATOM 3546 C CA . GLN B 1 173 ? -18.516 -24.047 -12.812 1 98.25 173 GLN B CA 1
ATOM 3547 C C . GLN B 1 173 ? -17.438 -24.984 -13.352 1 98.25 173 GLN B C 1
ATOM 3549 O O . GLN B 1 173 ? -16.531 -25.406 -12.617 1 98.25 173 GLN B O 1
ATOM 3554 N N . PRO B 1 174 ? -17.5 -25.328 -14.562 1 98.31 174 PRO B N 1
ATOM 3555 C CA . PRO B 1 174 ? -16.688 -26.422 -15.109 1 98.31 174 PRO B CA 1
ATOM 3556 C C . PRO B 1 174 ? -15.188 -26.188 -14.922 1 98.31 174 PRO B C 1
ATOM 3558 O O . PRO B 1 174 ? -14.469 -27.094 -14.492 1 98.31 174 PRO B O 1
ATOM 3561 N N . ALA B 1 175 ? -14.727 -25.031 -15.258 1 98.56 175 ALA B N 1
ATOM 3562 C CA . ALA B 1 175 ? -13.297 -24.766 -15.18 1 98.56 175 ALA B CA 1
ATOM 3563 C C . ALA B 1 175 ? -12.805 -24.859 -13.734 1 98.56 175 ALA B C 1
ATOM 3565 O O . ALA B 1 175 ? -11.711 -25.359 -13.477 1 98.56 175 ALA B O 1
ATOM 3566 N N . PHE B 1 176 ? -13.625 -24.375 -12.797 1 98.69 176 PHE B N 1
ATOM 3567 C CA . PHE B 1 176 ? -13.227 -24.438 -11.398 1 98.69 176 PHE B CA 1
ATOM 3568 C C . PHE B 1 176 ? -13.273 -25.875 -10.883 1 98.69 176 PHE B C 1
ATOM 3570 O O . PHE B 1 176 ? -12.383 -26.297 -10.148 1 98.69 176 PHE B O 1
ATOM 3577 N N . ARG B 1 177 ? -14.266 -26.578 -11.281 1 98.44 177 ARG B N 1
ATOM 3578 C CA . ARG B 1 177 ? -14.328 -28 -10.938 1 98.44 177 ARG B CA 1
ATOM 3579 C C . ARG B 1 177 ? -13.125 -28.75 -11.492 1 98.44 177 ARG B C 1
ATOM 3581 O O . ARG B 1 177 ? -12.586 -29.641 -10.836 1 98.44 177 ARG B O 1
ATOM 3588 N N . ALA B 1 178 ? -12.805 -28.406 -12.719 1 98.19 178 ALA B N 1
ATOM 3589 C CA . ALA B 1 178 ? -11.617 -29.01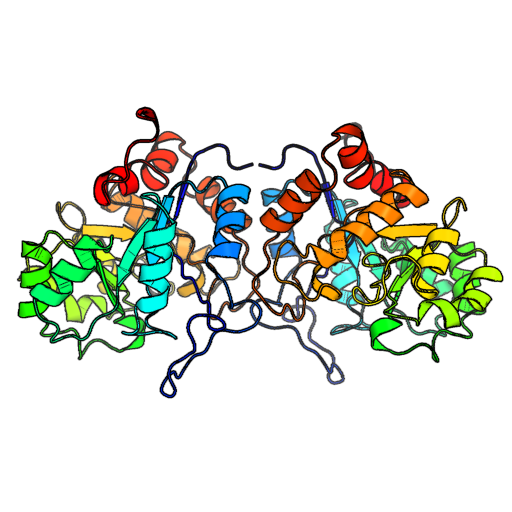6 -13.32 1 98.19 178 ALA B CA 1
ATOM 3590 C C . ALA B 1 178 ? -10.375 -28.734 -12.484 1 98.19 178 ALA B C 1
ATOM 3592 O O . ALA B 1 178 ? -9.562 -29.625 -12.25 1 98.19 178 ALA B O 1
ATOM 3593 N N . LEU B 1 179 ? -10.195 -27.531 -12.031 1 98.5 179 LEU B N 1
ATOM 3594 C CA . LEU B 1 179 ? -9.062 -27.172 -11.188 1 98.5 179 LEU B CA 1
ATOM 3595 C C . LEU B 1 179 ? -9.07 -27.984 -9.898 1 98.5 179 LEU B C 1
ATOM 3597 O O . LEU B 1 179 ? -8.047 -28.562 -9.516 1 98.5 179 LEU B O 1
ATOM 3601 N N . LEU B 1 180 ? -10.234 -28.062 -9.273 1 98.38 180 LEU B N 1
ATOM 3602 C CA . LEU B 1 180 ? -10.359 -28.844 -8.055 1 98.38 180 LEU B CA 1
ATOM 3603 C C . LEU B 1 180 ? -9.969 -30.297 -8.297 1 98.38 180 LEU B C 1
ATOM 3605 O O . LEU B 1 180 ? -9.359 -30.938 -7.43 1 98.38 180 LEU B O 1
ATOM 3609 N N . SER B 1 181 ? -10.289 -30.766 -9.414 1 96.81 181 SER B N 1
ATOM 3610 C CA . SER B 1 181 ? -10.07 -32.156 -9.727 1 96.81 181 SER B CA 1
ATOM 3611 C C . SER B 1 181 ? -8.586 -32.469 -9.922 1 96.81 181 SER B C 1
ATOM 3613 O O . SER B 1 181 ? -8.172 -33.625 -9.945 1 96.81 181 SER B O 1
ATOM 3615 N N . LEU B 1 182 ? -7.809 -31.453 -10.125 1 97.25 182 LEU B N 1
ATOM 3616 C CA . LEU B 1 182 ? -6.367 -31.625 -10.289 1 97.25 182 LEU B CA 1
ATOM 3617 C C . LEU B 1 182 ? -5.688 -31.812 -8.938 1 97.25 182 LEU B C 1
ATOM 3619 O O . LEU B 1 182 ? -4.508 -32.188 -8.875 1 97.25 182 LEU B O 1
ATOM 3623 N N . ALA B 1 183 ? -6.52 -31.609 -7.891 1 96.19 183 ALA B N 1
ATOM 3624 C CA . ALA B 1 183 ? -6.02 -31.859 -6.543 1 96.19 183 ALA B CA 1
ATOM 3625 C C . ALA B 1 183 ? -5.758 -33.344 -6.312 1 96.19 183 ALA B C 1
ATOM 3627 O O . ALA B 1 183 ? -6.434 -34.188 -6.898 1 96.19 183 ALA B O 1
ATOM 3628 N N . GLY B 1 184 ? -4.895 -33.656 -5.414 1 88 184 GLY B N 1
ATOM 3629 C CA . GLY B 1 184 ? -4.625 -35.031 -5.078 1 88 184 GLY B CA 1
ATOM 3630 C C . GLY B 1 184 ? -3.482 -35.625 -5.875 1 88 184 GLY B C 1
ATOM 3631 O O . GLY B 1 184 ? -2.916 -36.656 -5.488 1 88 184 GLY B O 1
ATOM 3632 N N . GLY B 1 185 ? -3.254 -34.938 -7.012 1 80.56 185 GLY B N 1
ATOM 3633 C CA . GLY B 1 185 ? -2.041 -35.344 -7.707 1 80.56 185 GLY B CA 1
ATOM 3634 C C . GLY B 1 185 ? -0.785 -34.719 -7.109 1 80.56 185 GLY B C 1
ATOM 3635 O O . GLY B 1 185 ? -0.861 -33.844 -6.262 1 80.56 185 GLY B O 1
ATOM 3636 N N . GLU B 1 186 ? 0.331 -35.344 -7.285 1 82.81 186 GLU B N 1
ATOM 3637 C CA . GLU B 1 186 ? 1.585 -34.938 -6.68 1 82.81 186 GLU B CA 1
ATOM 3638 C C . GLU B 1 186 ? 2.227 -33.781 -7.48 1 82.81 186 GLU B C 1
ATOM 3640 O O . GLU B 1 186 ? 3.227 -33.219 -7.051 1 82.81 186 GLU B O 1
ATOM 3645 N N . ARG B 1 187 ? 1.533 -33.312 -8.484 1 94.38 187 ARG B N 1
ATOM 3646 C CA . ARG B 1 187 ? 2.307 -32.438 -9.336 1 94.38 187 ARG B CA 1
ATOM 3647 C C . ARG B 1 187 ? 1.712 -31.031 -9.336 1 94.38 187 ARG B C 1
ATOM 3649 O O . ARG B 1 187 ? 2.363 -30.078 -9.766 1 94.38 187 ARG B O 1
ATOM 3656 N N . CYS B 1 188 ? 0.43 -30.844 -8.844 1 97.94 188 CYS B N 1
ATOM 3657 C CA . CYS B 1 188 ? -0.243 -29.562 -8.984 1 97.94 188 CYS B CA 1
ATOM 3658 C C . CYS B 1 188 ? -0.336 -28.844 -7.645 1 97.94 188 CYS B C 1
ATOM 3660 O O . CYS B 1 188 ? -0.658 -29.453 -6.629 1 97.94 188 CYS B O 1
ATOM 3662 N N . SER B 1 189 ? 0.039 -27.641 -7.594 1 98.62 189 SER B N 1
ATOM 3663 C CA . SER B 1 189 ? -0.13 -26.719 -6.469 1 98.62 189 SER B CA 1
ATOM 3664 C C . SER B 1 189 ? -0.826 -25.438 -6.902 1 98.62 189 SER B C 1
ATOM 3666 O O . SER B 1 189 ? -0.923 -25.141 -8.102 1 98.62 189 SER B O 1
ATOM 3668 N N . VAL B 1 190 ? -1.363 -24.703 -5.914 1 98.75 190 VAL B N 1
ATOM 3669 C CA . VAL B 1 190 ? -2.148 -23.516 -6.254 1 98.75 190 VAL B CA 1
ATOM 3670 C C . VAL B 1 190 ? -1.791 -22.375 -5.309 1 98.75 190 VAL B C 1
ATOM 3672 O O . VAL B 1 190 ? -1.567 -22.594 -4.117 1 98.75 190 VAL B O 1
ATOM 3675 N N . LYS B 1 191 ? -1.678 -21.203 -5.82 1 98.88 191 LYS B N 1
ATOM 3676 C CA . LYS B 1 191 ? -1.521 -19.984 -5.027 1 98.88 191 LYS B CA 1
ATOM 3677 C C . LYS B 1 191 ? -2.877 -19.406 -4.617 1 98.88 191 LYS B C 1
ATOM 3679 O O . LYS B 1 191 ? -3.688 -19.062 -5.473 1 98.88 191 LYS B O 1
ATOM 3684 N N . LEU B 1 192 ? -3.066 -19.406 -3.305 1 98.62 192 LEU B N 1
ATOM 3685 C CA . LEU B 1 192 ? -4.23 -18.75 -2.729 1 98.62 192 LEU B CA 1
ATOM 3686 C C . LEU B 1 192 ? -4.023 -17.234 -2.662 1 98.62 192 LEU B C 1
ATOM 3688 O O . LEU B 1 192 ? -3.695 -16.703 -1.602 1 98.62 192 LEU B O 1
ATOM 3692 N N . SER B 1 193 ? -4.188 -16.609 -3.764 1 96.81 193 SER B N 1
ATOM 3693 C CA . SER B 1 193 ? -3.855 -15.188 -3.934 1 96.81 193 SER B CA 1
ATOM 3694 C C . SER B 1 193 ? -4.758 -14.531 -4.973 1 96.81 193 SER B C 1
ATOM 3696 O O . SER B 1 193 ? -5.57 -15.203 -5.609 1 96.81 193 SER B O 1
ATOM 3698 N N . GLY B 1 194 ? -4.676 -13.273 -5.062 1 97.38 194 GLY B N 1
ATOM 3699 C CA . GLY B 1 194 ? -5.227 -12.5 -6.164 1 97.38 194 GLY B CA 1
ATOM 3700 C C . GLY B 1 194 ? -6.742 -12.422 -6.141 1 97.38 194 GLY B C 1
ATOM 3701 O O . GLY B 1 194 ? -7.383 -12.422 -7.195 1 97.38 194 GLY B O 1
ATOM 3702 N N . LEU B 1 195 ? -7.367 -12.43 -4.934 1 98.12 195 LEU B N 1
ATOM 3703 C CA . LEU B 1 195 ? -8.82 -12.312 -4.84 1 98.12 195 LEU B CA 1
ATOM 3704 C C . LEU B 1 195 ? -9.312 -11.078 -5.586 1 98.12 195 LEU B C 1
ATOM 3706 O O . LEU B 1 195 ? -10.344 -11.117 -6.258 1 98.12 195 LEU B O 1
ATOM 3710 N N . ALA B 1 196 ? -8.586 -10 -5.512 1 97.5 196 ALA B N 1
ATOM 3711 C CA . ALA B 1 196 ? -8.977 -8.734 -6.129 1 97.5 196 ALA B CA 1
ATOM 3712 C C . ALA B 1 196 ? -9.078 -8.867 -7.645 1 97.5 196 ALA B C 1
ATOM 3714 O O . ALA B 1 196 ? -9.742 -8.062 -8.305 1 97.5 196 ALA B O 1
ATOM 3715 N N . LYS B 1 197 ? -8.406 -9.859 -8.219 1 97.38 197 LYS B N 1
ATOM 3716 C CA . LYS B 1 197 ? -8.336 -10.016 -9.672 1 97.38 197 LYS B CA 1
ATOM 3717 C C . LYS B 1 197 ? -9.633 -10.594 -10.227 1 97.38 197 LYS B C 1
ATOM 3719 O O . LYS B 1 197 ? -9.922 -10.453 -11.414 1 97.38 197 LYS B O 1
ATOM 3724 N N . PHE B 1 198 ? -10.367 -11.258 -9.375 1 97.88 198 PHE B N 1
ATOM 3725 C CA . PHE B 1 198 ? -11.547 -11.898 -9.961 1 97.88 198 PHE B CA 1
ATOM 3726 C C . PHE B 1 198 ? -12.789 -11.594 -9.133 1 97.88 198 PHE B C 1
ATOM 3728 O O . PHE B 1 198 ? -13.906 -11.867 -9.57 1 97.88 198 PHE B O 1
ATOM 3735 N N . SER B 1 199 ? -12.641 -10.977 -7.93 1 98.06 199 SER B N 1
ATOM 3736 C CA . SER B 1 199 ? -13.781 -10.531 -7.141 1 98.06 199 SER B CA 1
ATOM 3737 C C . SER B 1 199 ? -14.516 -9.383 -7.828 1 98.06 199 SER B C 1
ATOM 3739 O O . SER B 1 199 ? -13.906 -8.602 -8.562 1 98.06 199 SER B O 1
ATOM 3741 N N . ARG B 1 200 ? -15.75 -9.305 -7.598 1 97.19 200 ARG B N 1
ATOM 3742 C CA . ARG B 1 200 ? -16.562 -8.18 -8.047 1 97.19 200 ARG B CA 1
ATOM 3743 C C . ARG B 1 200 ? -16.953 -7.285 -6.879 1 97.19 200 ARG B C 1
ATOM 3745 O O . ARG B 1 200 ? -17.797 -6.398 -7.027 1 97.19 200 ARG B O 1
ATOM 3752 N N . GLN B 1 201 ? -16.422 -7.516 -5.781 1 97.12 201 GLN B N 1
ATOM 3753 C CA . GLN B 1 201 ? -16.688 -6.746 -4.566 1 97.12 201 GLN B CA 1
ATOM 3754 C C . GLN B 1 201 ? -15.414 -6.09 -4.047 1 97.12 201 GLN B C 1
ATOM 3756 O O . GLN B 1 201 ? -14.312 -6.598 -4.273 1 97.12 201 GLN B O 1
ATOM 3761 N N . PRO B 1 202 ? -15.594 -4.922 -3.414 1 96.31 202 PRO B N 1
ATOM 3762 C CA . PRO B 1 202 ? -14.414 -4.324 -2.775 1 96.31 202 PRO B CA 1
ATOM 3763 C C . PRO B 1 202 ? -13.875 -5.176 -1.631 1 96.31 202 PRO B C 1
ATOM 3765 O O . PRO B 1 202 ? -14.461 -6.203 -1.284 1 96.31 202 PRO B O 1
ATOM 3768 N N . TYR B 1 203 ? -12.703 -4.863 -1.144 1 97.38 203 TYR B N 1
ATOM 3769 C CA . TYR B 1 203 ? -12.148 -5.551 0.016 1 97.38 203 TYR B CA 1
ATOM 3770 C C . TYR B 1 203 ? -13.227 -5.809 1.064 1 97.38 203 TYR B C 1
ATOM 3772 O O . TYR B 1 203 ? -14.039 -4.93 1.352 1 97.38 203 TYR B O 1
ATOM 3780 N N . PRO B 1 204 ? -13.359 -6.969 1.594 1 97.94 204 PRO B N 1
ATOM 3781 C CA . PRO B 1 204 ? -12.359 -8.031 1.614 1 97.94 204 PRO B CA 1
ATOM 3782 C C . PRO B 1 204 ? -12.594 -9.086 0.535 1 97.94 204 PRO B C 1
ATOM 3784 O O . PRO B 1 204 ? -12.289 -10.266 0.741 1 97.94 204 PRO B O 1
ATOM 3787 N N . PHE B 1 205 ? -13.297 -8.703 -0.552 1 98.25 205 PHE B N 1
ATOM 3788 C CA . PHE B 1 205 ? -13.484 -9.57 -1.711 1 98.25 205 PHE B CA 1
ATOM 3789 C C . PHE B 1 205 ? -14.273 -10.812 -1.332 1 98.25 205 PHE B C 1
ATOM 3791 O O . PHE B 1 205 ? -13.875 -11.93 -1.657 1 98.25 205 PHE B O 1
ATOM 3798 N N . SER B 1 206 ? -15.328 -10.656 -0.699 1 98.44 206 SER B N 1
ATOM 3799 C CA . SER B 1 206 ? -16.016 -11.742 -0.014 1 98.44 206 SER B CA 1
ATOM 3800 C C . SER B 1 206 ? -16.562 -12.766 -1.006 1 98.44 206 SER B C 1
ATOM 3802 O O . SER B 1 206 ? -16.641 -13.953 -0.692 1 98.44 206 SER B O 1
ATOM 3804 N N . ASP B 1 207 ? -16.859 -12.328 -2.236 1 98.5 207 ASP B N 1
ATOM 3805 C CA . ASP B 1 207 ? -17.406 -13.25 -3.23 1 98.5 207 ASP B CA 1
ATOM 3806 C C . ASP B 1 207 ? -16.328 -14.203 -3.748 1 98.5 207 ASP B C 1
ATOM 3808 O O . ASP B 1 207 ? -16.641 -15.203 -4.391 1 98.5 207 ASP B O 1
ATOM 3812 N N . GLY B 1 208 ? -15.094 -13.938 -3.451 1 98.62 208 GLY B N 1
ATOM 3813 C CA . GLY B 1 208 ? -14 -14.82 -3.836 1 98.62 208 GLY B CA 1
ATOM 3814 C C . GLY B 1 208 ? -13.641 -15.828 -2.758 1 98.62 208 GLY B C 1
ATOM 3815 O O . GLY B 1 208 ? -12.984 -16.828 -3.035 1 98.62 208 GLY B O 1
ATOM 3816 N N . HIS B 1 209 ? -14.078 -15.602 -1.491 1 98.75 209 HIS B N 1
ATOM 3817 C CA . HIS B 1 209 ? -13.648 -16.391 -0.34 1 98.75 209 HIS B CA 1
ATOM 3818 C C . HIS B 1 209 ? -14.008 -17.859 -0.516 1 98.75 209 HIS B C 1
ATOM 3820 O O . HIS B 1 209 ? -13.18 -18.734 -0.262 1 98.75 209 HIS B O 1
ATOM 3826 N N . PRO B 1 210 ? -15.195 -18.188 -1.006 1 98.69 210 PRO B N 1
ATOM 3827 C CA . PRO B 1 210 ? -15.562 -19.609 -1.133 1 98.69 210 PRO B CA 1
ATOM 3828 C C . PRO B 1 210 ? -14.625 -20.375 -2.057 1 98.69 210 PRO B C 1
ATOM 3830 O O . PRO B 1 210 ? -14.352 -21.562 -1.817 1 98.69 210 PRO B O 1
ATOM 3833 N N . TYR B 1 211 ? -14.133 -19.75 -3.051 1 98.81 211 TYR B N 1
ATOM 3834 C CA . TYR B 1 211 ? -13.25 -20.406 -4.012 1 98.81 211 TYR B CA 1
ATOM 3835 C C . TYR B 1 211 ? -11.891 -20.703 -3.393 1 98.81 211 TYR B C 1
ATOM 3837 O O . TYR B 1 211 ? -11.344 -21.797 -3.557 1 98.81 211 TYR B O 1
ATOM 3845 N N . LEU B 1 212 ? -11.344 -19.703 -2.699 1 98.81 212 LEU B N 1
ATOM 3846 C CA . LEU B 1 212 ? -10.078 -19.891 -1.989 1 98.81 212 LEU B CA 1
ATOM 3847 C C . LEU B 1 212 ? -10.18 -21.047 -0.993 1 98.81 212 LEU B C 1
ATOM 3849 O O . LEU B 1 212 ? -9.312 -21.922 -0.958 1 98.81 212 LEU B O 1
ATOM 3853 N N . LEU B 1 213 ? -11.258 -21.047 -0.255 1 98.81 213 LEU B N 1
ATOM 3854 C CA . LEU B 1 213 ? -11.445 -22.062 0.78 1 98.81 213 LEU B CA 1
ATOM 3855 C C . LEU B 1 213 ? -11.664 -23.438 0.161 1 98.81 213 LEU B C 1
ATOM 3857 O O . LEU B 1 213 ? -11.18 -24.438 0.686 1 98.81 213 LEU B O 1
ATOM 3861 N N . ALA B 1 214 ? -12.391 -23.5 -0.938 1 98.81 214 ALA B N 1
ATOM 3862 C CA . ALA B 1 214 ? -12.594 -24.766 -1.645 1 98.81 214 ALA B CA 1
ATOM 3863 C C . ALA B 1 214 ? -11.266 -25.344 -2.139 1 98.81 214 ALA B C 1
ATOM 3865 O O . ALA B 1 214 ? -11.047 -26.547 -2.072 1 98.81 214 ALA B O 1
ATOM 3866 N N . LEU B 1 215 ? -10.43 -24.516 -2.631 1 98.81 215 LEU B N 1
ATOM 3867 C CA . LEU B 1 215 ? -9.125 -24.953 -3.104 1 98.81 215 LEU B CA 1
ATOM 3868 C C . LEU B 1 215 ? -8.266 -25.453 -1.944 1 98.81 215 LEU B C 1
ATOM 3870 O O . LEU B 1 215 ? -7.594 -26.484 -2.061 1 98.81 215 LEU B O 1
ATOM 3874 N N . LEU B 1 216 ? -8.289 -24.672 -0.838 1 98.81 216 LEU B N 1
ATOM 3875 C CA . LEU B 1 216 ? -7.547 -25.109 0.345 1 98.81 216 LEU B CA 1
ATOM 3876 C C . LEU B 1 216 ? -8.008 -26.484 0.806 1 98.81 216 LEU B C 1
ATOM 3878 O O . LEU B 1 216 ? -7.188 -27.328 1.157 1 98.81 216 LEU B O 1
ATOM 3882 N N . ASP B 1 217 ? -9.281 -26.672 0.725 1 98.38 217 ASP B N 1
ATOM 3883 C CA . ASP B 1 217 ? -9.852 -27.953 1.132 1 98.38 217 ASP B CA 1
ATOM 3884 C C . ASP B 1 217 ? -9.453 -29.062 0.169 1 98.38 217 ASP B C 1
ATOM 3886 O O . ASP B 1 217 ? -9.078 -30.156 0.598 1 98.38 217 ASP B O 1
ATOM 3890 N N . ALA B 1 218 ? -9.477 -28.828 -1.06 1 98.38 218 ALA B N 1
ATOM 3891 C CA . ALA B 1 218 ? -9.227 -29.844 -2.08 1 98.38 218 ALA B CA 1
ATOM 3892 C C . ALA B 1 218 ? -7.746 -30.188 -2.17 1 98.38 218 ALA B C 1
ATOM 3894 O O . ALA B 1 218 ? -7.367 -31.359 -2.166 1 98.38 218 ALA B O 1
ATOM 3895 N N . PHE B 1 219 ? -6.898 -29.219 -2.258 1 98.5 219 PHE B N 1
ATOM 3896 C CA . PHE B 1 219 ? -5.469 -29.406 -2.482 1 98.5 219 PHE B CA 1
ATOM 3897 C C . PHE B 1 219 ? -4.754 -29.734 -1.178 1 98.5 219 PHE B C 1
ATOM 3899 O O . PHE B 1 219 ? -3.713 -30.391 -1.185 1 98.5 219 PHE B O 1
ATOM 3906 N N . GLY B 1 220 ? -5.391 -29.312 -0.05 1 98.06 220 GLY B N 1
ATOM 3907 C CA . GLY B 1 220 ? -4.676 -29.375 1.213 1 98.06 220 GLY B CA 1
ATOM 3908 C C . GLY B 1 220 ? -3.604 -28.312 1.347 1 98.06 220 GLY B C 1
ATOM 3909 O O . GLY B 1 220 ? -3.012 -27.891 0.352 1 98.06 220 GLY B O 1
ATOM 3910 N N . ALA B 1 221 ? -3.328 -27.953 2.629 1 98.12 221 ALA B N 1
ATOM 3911 C CA . ALA B 1 221 ? -2.357 -26.891 2.898 1 98.12 221 ALA B CA 1
ATOM 3912 C C . ALA B 1 221 ? -0.981 -27.266 2.354 1 98.12 221 ALA B C 1
ATOM 3914 O O . ALA B 1 221 ? -0.166 -26.375 2.066 1 98.12 221 ALA B O 1
ATOM 3915 N N . GLU B 1 222 ? -0.713 -28.484 2.143 1 97.44 222 GLU B N 1
ATOM 3916 C CA . GLU B 1 222 ? 0.595 -28.953 1.693 1 97.44 222 GLU B CA 1
ATOM 3917 C C . GLU B 1 222 ? 0.792 -28.688 0.203 1 97.44 222 GLU B C 1
ATOM 3919 O O . GLU B 1 222 ? 1.908 -28.797 -0.309 1 97.44 222 GLU B O 1
ATOM 3924 N N . ASN B 1 223 ? -0.289 -28.312 -0.484 1 98.5 223 ASN B N 1
ATOM 3925 C CA . ASN B 1 223 ? -0.184 -27.984 -1.902 1 98.5 223 ASN B CA 1
ATOM 3926 C C . ASN B 1 223 ? -0.708 -26.578 -2.195 1 98.5 223 ASN B C 1
ATOM 3928 O O . ASN B 1 223 ? -0.997 -26.25 -3.346 1 98.5 223 ASN B O 1
ATOM 3932 N N . CYS B 1 224 ? -0.925 -25.781 -1.141 1 98.69 224 CYS B N 1
ATOM 3933 C CA . CYS B 1 224 ? -1.366 -24.391 -1.264 1 98.69 224 CYS B CA 1
ATOM 3934 C C . CYS B 1 224 ? -0.317 -23.438 -0.711 1 98.69 224 CYS B C 1
ATOM 3936 O O . CYS B 1 224 ? 0.371 -23.766 0.26 1 98.69 224 CYS B O 1
ATOM 3938 N N . MET B 1 225 ? -0.19 -22.328 -1.32 1 98.81 225 MET B N 1
ATOM 3939 C CA . MET B 1 225 ? 0.698 -21.281 -0.827 1 98.81 225 MET B CA 1
ATOM 3940 C C . MET B 1 225 ? 0.085 -19.906 -1.047 1 98.81 225 MET B C 1
ATOM 3942 O O . MET B 1 225 ? -0.863 -19.75 -1.82 1 98.81 225 MET B O 1
ATOM 3946 N N . TRP B 1 226 ? 0.576 -18.969 -0.328 1 98.62 226 TRP B N 1
ATOM 3947 C CA . TRP B 1 226 ? 0.11 -17.594 -0.426 1 98.62 226 TRP B CA 1
ATOM 3948 C C . TRP B 1 226 ? 1.051 -16.766 -1.29 1 98.62 226 TRP B C 1
ATOM 3950 O O . TRP B 1 226 ? 2.252 -17.031 -1.349 1 98.62 226 TRP B O 1
ATOM 3960 N N . GLY B 1 227 ? 0.547 -15.766 -1.898 1 98.62 227 GLY B N 1
ATOM 3961 C CA . GLY B 1 227 ? 1.264 -14.719 -2.607 1 98.62 227 GLY B CA 1
ATOM 3962 C C . GLY B 1 227 ? 0.545 -13.383 -2.582 1 98.62 227 GLY B C 1
ATOM 3963 O O . GLY B 1 227 ? -0.681 -13.328 -2.697 1 98.62 227 GLY B O 1
ATOM 3964 N N . SER B 1 228 ? 1.257 -12.367 -2.496 1 98.19 228 SER B N 1
ATOM 3965 C CA . SER B 1 228 ? 0.636 -11.062 -2.271 1 98.19 228 SER B CA 1
ATOM 3966 C C . SER B 1 228 ? 0.105 -10.477 -3.572 1 98.19 228 SER B C 1
ATOM 3968 O O . SER B 1 228 ? -0.899 -9.758 -3.57 1 98.19 228 SER B O 1
ATOM 3970 N N . ASP B 1 229 ? 0.737 -10.727 -4.652 1 97.88 229 ASP B N 1
ATOM 3971 C CA . ASP B 1 229 ? 0.53 -10.086 -5.949 1 97.88 229 ASP B CA 1
ATOM 3972 C C . ASP B 1 229 ? 0.996 -8.633 -5.926 1 97.88 229 ASP B C 1
ATOM 3974 O O . ASP B 1 229 ? 0.508 -7.809 -6.703 1 97.88 229 ASP B O 1
ATOM 3978 N N . TRP B 1 230 ? 1.853 -8.258 -5.047 1 98.12 230 TRP B N 1
ATOM 3979 C CA . TRP B 1 230 ? 2.473 -6.938 -4.941 1 98.12 230 TRP B CA 1
ATOM 3980 C C . TRP B 1 230 ? 3.262 -6.605 -6.203 1 98.12 230 TRP B C 1
ATOM 3982 O O . TRP B 1 230 ? 3.879 -7.484 -6.809 1 98.12 230 TRP B O 1
ATOM 3992 N N . PRO B 1 231 ? 3.174 -5.348 -6.738 1 97.88 231 PRO B N 1
ATOM 3993 C CA . PRO B 1 231 ? 2.656 -4.121 -6.133 1 97.88 231 PRO B CA 1
ATOM 3994 C C . PRO B 1 231 ? 1.218 -3.816 -6.547 1 97.88 231 PRO B C 1
ATOM 3996 O O . PRO B 1 231 ? 0.84 -2.648 -6.672 1 97.88 231 PRO B O 1
ATOM 3999 N N . PHE B 1 232 ? 0.452 -4.879 -6.906 1 97.5 232 PHE B N 1
ATOM 4000 C CA . PHE B 1 232 ? -0.981 -4.805 -7.16 1 97.5 232 PHE B CA 1
ATOM 4001 C C . PHE B 1 232 ? -1.262 -4.07 -8.469 1 97.5 232 PHE B C 1
ATOM 4003 O O . PHE B 1 232 ? -1.987 -3.076 -8.484 1 97.5 232 PHE B O 1
ATOM 4010 N N . LEU B 1 233 ? -0.732 -4.598 -9.539 1 96 233 LEU B N 1
ATOM 4011 C CA . LEU B 1 233 ? -0.853 -3.994 -10.859 1 96 233 LEU B CA 1
ATOM 4012 C C . LEU B 1 233 ? -2.316 -3.83 -11.258 1 96 233 LEU B C 1
ATOM 4014 O O . LEU B 1 233 ? -3.131 -4.727 -11.023 1 96 233 LEU B O 1
ATOM 4018 N N . ARG B 1 234 ? -2.637 -2.615 -11.742 1 93.88 234 ARG B N 1
ATOM 4019 C CA . ARG B 1 234 ? -3.949 -2.285 -12.289 1 93.88 234 ARG B CA 1
ATOM 4020 C C . ARG B 1 234 ? -5.039 -2.443 -11.234 1 93.88 234 ARG B C 1
ATOM 4022 O O . ARG B 1 234 ? -6.148 -2.885 -11.547 1 93.88 234 ARG B O 1
ATOM 4029 N N . ALA B 1 235 ? -4.719 -2.232 -10.023 1 95.56 235 ALA B N 1
ATOM 4030 C CA . ALA B 1 235 ? -5.707 -2.314 -8.953 1 95.56 235 ALA B CA 1
ATOM 4031 C C . ALA B 1 235 ? -6.82 -1.289 -9.148 1 95.56 235 ALA B C 1
ATOM 4033 O O . ALA B 1 235 ? -6.559 -0.148 -9.539 1 95.56 235 ALA B O 1
ATOM 4034 N N . SER B 1 236 ? -8.039 -1.676 -8.891 1 94.69 236 SER B N 1
ATOM 4035 C CA . SER B 1 236 ? -9.18 -0.787 -9.055 1 94.69 236 SER B CA 1
ATOM 4036 C C . SER B 1 236 ? -9.375 0.094 -7.824 1 94.69 236 SER B C 1
ATOM 4038 O O . SER B 1 236 ? -10.125 1.074 -7.867 1 94.69 236 SER B O 1
ATOM 4040 N N . GLU B 1 237 ? -8.703 -0.251 -6.77 1 96.31 237 GLU B N 1
ATOM 4041 C CA . GLU B 1 237 ? -8.727 0.493 -5.512 1 96.31 237 GLU B CA 1
ATOM 4042 C C . GLU B 1 237 ? -7.426 0.302 -4.738 1 96.31 237 GLU B C 1
ATOM 4044 O O . GLU B 1 237 ? -6.602 -0.542 -5.098 1 96.31 237 GLU B O 1
ATOM 4049 N N . ARG B 1 238 ? -7.27 1.106 -3.732 1 97.62 238 ARG B N 1
ATOM 4050 C CA . ARG B 1 238 ? -6.078 0.992 -2.896 1 97.62 238 ARG B CA 1
ATOM 4051 C C . ARG B 1 238 ? -5.949 -0.413 -2.316 1 97.62 238 ARG B C 1
ATOM 4053 O O . ARG B 1 238 ? -6.945 -1.009 -1.896 1 97.62 238 ARG B O 1
ATOM 4060 N N . MET B 1 239 ? -4.77 -0.957 -2.354 1 97.75 239 MET B N 1
ATOM 4061 C CA . MET B 1 239 ? -4.422 -2.238 -1.745 1 97.75 239 MET B CA 1
ATOM 4062 C C . MET B 1 239 ? -3.168 -2.111 -0.887 1 97.75 239 MET B C 1
ATOM 4064 O O . MET B 1 239 ? -2.217 -1.427 -1.268 1 97.75 239 MET B O 1
ATOM 4068 N N . ASP B 1 240 ? -3.207 -2.725 0.239 1 97.62 240 ASP B N 1
ATOM 4069 C CA . ASP B 1 240 ? -2.055 -2.701 1.135 1 97.62 240 ASP B CA 1
ATOM 4070 C C . ASP B 1 240 ? -1.654 -4.113 1.552 1 97.62 240 ASP B C 1
ATOM 4072 O O . ASP B 1 240 ? -2.514 -4.973 1.761 1 97.62 240 ASP B O 1
ATOM 4076 N N . MET B 1 241 ? -0.351 -4.336 1.702 1 97.12 241 MET B N 1
ATOM 4077 C CA . MET B 1 241 ? 0.178 -5.633 2.123 1 97.12 241 MET B CA 1
ATOM 4078 C C . MET B 1 241 ? -0.436 -6.066 3.451 1 97.12 241 MET B C 1
ATOM 4080 O O . MET B 1 241 ? -0.824 -7.223 3.611 1 97.12 241 MET B O 1
ATOM 4084 N N . GLY B 1 242 ? -0.555 -5.141 4.379 1 96.62 242 GLY B N 1
ATOM 4085 C CA . GLY B 1 242 ? -1.076 -5.477 5.695 1 96.62 242 GLY B CA 1
ATOM 4086 C C . GLY B 1 242 ? -2.504 -5.988 5.656 1 96.62 242 GLY B C 1
ATOM 4087 O O . GLY B 1 242 ? -2.861 -6.898 6.41 1 96.62 242 GLY B O 1
ATOM 4088 N N . THR B 1 243 ? -3.328 -5.383 4.836 1 97.12 243 THR B N 1
ATOM 4089 C CA . THR B 1 243 ? -4.715 -5.824 4.766 1 97.12 243 THR B CA 1
ATOM 4090 C C . THR B 1 243 ? -4.816 -7.188 4.086 1 97.12 243 THR B C 1
ATOM 4092 O O . THR B 1 243 ? -5.715 -7.973 4.391 1 97.12 243 THR B O 1
ATOM 4095 N N . GLN B 1 244 ? -3.891 -7.465 3.133 1 97.06 244 GLN B N 1
ATOM 4096 C CA . GLN B 1 244 ? -3.854 -8.805 2.545 1 97.06 244 GLN B CA 1
ATOM 4097 C C . GLN B 1 244 ? -3.504 -9.852 3.592 1 97.06 244 GLN B C 1
ATOM 4099 O O . GLN B 1 244 ? -4.109 -10.93 3.625 1 97.06 244 GLN B O 1
ATOM 4104 N N . LEU B 1 245 ? -2.557 -9.547 4.402 1 96.5 245 LEU B N 1
ATOM 4105 C CA . LEU B 1 245 ? -2.15 -10.484 5.449 1 96.5 245 LEU B CA 1
ATOM 4106 C C . LEU B 1 245 ? -3.256 -10.648 6.484 1 96.5 245 LEU B C 1
ATOM 4108 O O . LEU B 1 245 ? -3.475 -11.75 7 1 96.5 245 LEU B O 1
ATOM 4112 N N . LEU B 1 246 ? -3.932 -9.555 6.836 1 95.69 246 LEU B N 1
ATOM 4113 C CA . LEU B 1 246 ? -5.09 -9.625 7.719 1 95.69 246 LEU B CA 1
ATOM 4114 C C . LEU B 1 246 ? -6.133 -10.594 7.172 1 95.69 246 LEU B C 1
ATOM 4116 O O . LEU B 1 246 ? -6.711 -11.383 7.922 1 95.69 246 LEU B O 1
ATOM 4120 N N . LEU B 1 247 ? -6.332 -10.508 5.898 1 96.69 247 LEU B N 1
ATOM 4121 C CA . LEU B 1 247 ? -7.328 -11.352 5.25 1 96.69 247 LEU B CA 1
ATOM 4122 C C . LEU B 1 247 ? -6.93 -12.82 5.336 1 96.69 247 LEU B C 1
ATOM 4124 O O . LEU B 1 247 ? -7.781 -13.688 5.551 1 96.69 247 LEU B O 1
ATOM 4128 N N . VAL B 1 248 ? -5.66 -13.133 5.16 1 96.81 248 VAL B N 1
ATOM 4129 C CA . VAL B 1 248 ? -5.168 -14.5 5.289 1 96.81 248 VAL B CA 1
ATOM 4130 C C . VAL B 1 248 ? -5.453 -15.023 6.699 1 96.81 248 VAL B C 1
ATOM 4132 O O . VAL B 1 248 ? -5.906 -16.156 6.867 1 96.81 248 VAL B O 1
ATOM 4135 N N . ASP B 1 249 ? -5.188 -14.18 7.684 1 95.5 249 ASP B N 1
ATOM 4136 C CA . ASP B 1 249 ? -5.449 -14.539 9.078 1 95.5 249 ASP B CA 1
ATOM 4137 C C . ASP B 1 249 ? -6.926 -14.867 9.289 1 95.5 249 ASP B C 1
ATOM 4139 O O . ASP B 1 249 ? -7.262 -15.797 10.023 1 95.5 249 ASP B O 1
ATOM 4143 N N . GLN B 1 250 ? -7.75 -14.125 8.625 1 96.5 250 GLN B N 1
ATOM 4144 C CA . GLN B 1 250 ? -9.188 -14.289 8.797 1 96.5 250 GLN B CA 1
ATOM 4145 C C . GLN B 1 250 ? -9.688 -15.539 8.078 1 96.5 250 GLN B C 1
ATOM 4147 O O . GLN B 1 250 ? -10.555 -16.25 8.586 1 96.5 250 GLN B O 1
ATOM 4152 N N . LEU B 1 251 ? -9.164 -15.789 6.91 1 98 251 LEU B N 1
ATOM 4153 C CA . LEU B 1 251 ? -9.656 -16.875 6.074 1 98 251 LEU B CA 1
ATOM 4154 C C . LEU B 1 251 ? -9.062 -18.219 6.512 1 98 251 LEU B C 1
ATOM 4156 O O . LEU B 1 251 ? -9.656 -19.266 6.273 1 98 251 LEU B O 1
ATOM 4160 N N . ILE B 1 252 ? -7.859 -18.156 7.078 1 98 252 ILE B N 1
ATOM 4161 C CA . ILE B 1 252 ? -7.184 -19.344 7.59 1 98 252 ILE B CA 1
ATOM 4162 C C . ILE B 1 252 ? -6.836 -19.156 9.062 1 98 252 ILE B C 1
ATOM 4164 O O . ILE B 1 252 ? -5.66 -19.016 9.414 1 98 252 ILE B O 1
ATOM 4168 N N . PRO B 1 253 ? -7.793 -19.312 9.945 1 95.69 253 PRO B N 1
ATOM 4169 C CA . PRO B 1 253 ? -7.602 -18.922 11.344 1 95.69 253 PRO B CA 1
ATOM 4170 C C . PRO B 1 253 ? -6.77 -19.938 12.125 1 95.69 253 PRO B C 1
ATOM 4172 O O . PRO B 1 253 ? -6.211 -19.609 13.172 1 95.69 253 PRO B O 1
ATOM 4175 N N . ASP B 1 254 ? -6.734 -21.172 11.586 1 96.56 254 ASP B N 1
ATOM 4176 C CA . ASP B 1 254 ? -5.918 -22.188 12.25 1 96.56 254 ASP B CA 1
ATOM 4177 C C . ASP B 1 254 ? -4.43 -21.906 12.031 1 96.56 254 ASP B C 1
ATOM 4179 O O . ASP B 1 254 ? -3.961 -21.891 10.891 1 96.56 254 ASP B O 1
ATOM 4183 N N . ASP B 1 255 ? -3.688 -21.812 13.141 1 95.56 255 ASP B N 1
ATOM 4184 C CA . ASP B 1 255 ? -2.277 -21.438 13.094 1 95.56 255 ASP B CA 1
ATOM 4185 C C . ASP B 1 255 ? -1.463 -22.453 12.305 1 95.56 255 ASP B C 1
ATOM 4187 O O . ASP B 1 255 ? -0.569 -22.094 11.539 1 95.56 255 ASP B O 1
ATOM 4191 N N . LYS B 1 256 ? -1.73 -23.672 12.492 1 97.31 256 LYS B N 1
ATOM 4192 C CA . LYS B 1 256 ? -0.975 -24.719 11.828 1 97.31 256 LYS B CA 1
ATOM 4193 C C . LYS B 1 256 ? -1.163 -24.656 10.312 1 97.31 256 LYS B C 1
ATOM 4195 O O . LYS B 1 256 ? -0.189 -24.703 9.562 1 97.31 256 LYS B O 1
ATOM 4200 N N . THR B 1 257 ? -2.418 -24.578 9.906 1 98.31 257 THR B N 1
ATOM 4201 C CA . THR B 1 257 ? -2.727 -24.484 8.477 1 98.31 257 THR B CA 1
ATOM 4202 C C . THR B 1 257 ? -2.121 -23.219 7.875 1 98.31 257 THR B C 1
ATOM 4204 O O . THR B 1 257 ? -1.545 -23.266 6.785 1 98.31 257 THR B O 1
ATOM 4207 N N . ARG B 1 258 ? -2.248 -22.125 8.547 1 97.62 258 ARG B N 1
ATOM 4208 C CA . ARG B 1 258 ? -1.714 -20.844 8.07 1 97.62 258 ARG B CA 1
ATOM 4209 C C . ARG B 1 258 ? -0.198 -20.922 7.914 1 97.62 258 ARG B C 1
ATOM 4211 O O . ARG B 1 258 ? 0.349 -20.453 6.914 1 97.62 258 ARG B O 1
ATOM 4218 N N . ARG B 1 259 ? 0.487 -21.516 8.898 1 97.25 259 ARG B N 1
ATOM 4219 C CA . ARG B 1 259 ? 1.934 -21.688 8.828 1 97.25 259 ARG B CA 1
ATOM 4220 C C . ARG B 1 259 ? 2.32 -22.562 7.641 1 97.25 259 ARG B C 1
ATOM 4222 O O . ARG B 1 259 ? 3.311 -22.297 6.957 1 97.25 259 ARG B O 1
ATOM 4229 N N . GLN B 1 260 ? 1.571 -23.625 7.438 1 98.25 260 GLN B N 1
ATOM 4230 C CA . GLN B 1 260 ? 1.818 -24.5 6.297 1 98.25 260 GLN B CA 1
ATOM 4231 C C . GLN B 1 260 ? 1.72 -23.734 4.98 1 98.25 260 GLN B C 1
ATOM 4233 O O . GLN B 1 260 ? 2.604 -23.828 4.129 1 98.25 260 GLN B O 1
ATOM 4238 N N . VAL B 1 261 ? 0.735 -22.875 4.852 1 98.56 261 VAL B N 1
ATOM 4239 C CA . VAL B 1 261 ? 0.447 -22.156 3.619 1 98.56 261 VAL B CA 1
ATOM 4240 C C . VAL B 1 261 ? 1.469 -21.031 3.428 1 98.56 261 VAL B C 1
ATOM 4242 O O . VAL B 1 261 ? 1.939 -20.797 2.312 1 98.56 261 VAL B O 1
ATOM 4245 N N . LEU B 1 262 ? 1.87 -20.375 4.535 1 98.12 262 LEU B N 1
ATOM 4246 C CA . LEU B 1 262 ? 2.695 -19.172 4.445 1 98.12 262 LEU B CA 1
ATOM 4247 C C . LEU B 1 262 ? 4.176 -19.531 4.449 1 98.12 262 LEU B C 1
ATOM 4249 O O . LEU B 1 262 ? 5.02 -18.703 4.09 1 98.12 262 LEU B O 1
ATOM 4253 N N . TRP B 1 263 ? 4.5 -20.766 4.805 1 97.81 263 TRP B N 1
ATOM 4254 C CA . TRP B 1 263 ? 5.918 -21.016 5.043 1 97.81 263 TRP B CA 1
ATOM 4255 C C . TRP B 1 263 ? 6.305 -22.422 4.598 1 97.81 263 TRP B C 1
ATOM 4257 O O . TRP B 1 263 ? 7.035 -22.594 3.621 1 97.81 263 TRP B O 1
ATOM 4267 N N . GLU B 1 264 ? 5.711 -23.422 5.16 1 98 264 GLU B N 1
ATOM 4268 C CA . GLU B 1 264 ? 6.23 -24.781 5.031 1 98 264 GLU B CA 1
ATOM 4269 C C . GLU B 1 264 ? 6.047 -25.312 3.609 1 98 264 GLU B C 1
ATOM 4271 O O . GLU B 1 264 ? 6.945 -25.953 3.059 1 98 264 GLU B O 1
ATOM 4276 N N . THR B 1 265 ? 4.879 -25.094 3.043 1 98.19 265 THR B N 1
ATOM 4277 C CA . THR B 1 265 ? 4.613 -25.578 1.696 1 98.19 265 THR B CA 1
ATOM 4278 C C . THR B 1 265 ? 5.559 -24.938 0.687 1 98.19 265 THR B C 1
ATOM 4280 O O . THR B 1 265 ? 6.273 -25.641 -0.034 1 98.19 265 THR B O 1
ATOM 4283 N N . PRO B 1 266 ? 5.613 -23.625 0.628 1 98.44 266 PRO B N 1
ATOM 4284 C CA . PRO B 1 266 ? 6.535 -23.047 -0.353 1 98.44 266 PRO B CA 1
ATOM 4285 C C . PRO B 1 266 ? 8 -23.312 -0.015 1 98.44 266 PRO B C 1
ATOM 4287 O O . PRO B 1 266 ? 8.836 -23.422 -0.917 1 98.44 266 PRO B O 1
ATOM 4290 N N . GLU B 1 267 ? 8.367 -23.391 1.244 1 97.62 267 GLU B N 1
ATOM 4291 C CA . GLU B 1 267 ? 9.734 -23.75 1.61 1 97.62 267 GLU B CA 1
ATOM 4292 C C . GLU B 1 267 ? 10.125 -25.094 0.991 1 97.62 267 GLU B C 1
ATOM 4294 O O . GLU B 1 267 ? 11.203 -25.219 0.412 1 97.62 267 GLU B O 1
ATOM 4299 N N . ARG B 1 268 ? 9.242 -26.062 1.088 1 96.88 268 ARG B N 1
ATOM 4300 C CA . ARG B 1 268 ? 9.461 -27.391 0.542 1 96.88 268 ARG B CA 1
ATOM 4301 C C . ARG B 1 268 ? 9.461 -27.375 -0.982 1 96.88 268 ARG B C 1
ATOM 4303 O O . ARG B 1 268 ? 10.383 -27.891 -1.617 1 96.88 268 ARG B O 1
ATOM 4310 N N . LEU B 1 269 ? 8.477 -26.75 -1.576 1 97.06 269 LEU B N 1
ATOM 4311 C CA . LEU B 1 269 ? 8.266 -26.812 -3.02 1 97.06 269 LEU B CA 1
ATOM 4312 C C . LEU B 1 269 ? 9.406 -26.109 -3.758 1 97.06 269 LEU B C 1
ATOM 4314 O O . LEU B 1 269 ? 9.82 -26.562 -4.832 1 97.06 269 LEU B O 1
ATOM 4318 N N . PHE B 1 270 ? 9.93 -24.984 -3.137 1 97.56 270 PHE B N 1
ATOM 4319 C CA . PHE B 1 270 ? 10.914 -24.203 -3.861 1 97.56 270 PHE B CA 1
ATOM 4320 C C . PHE B 1 270 ? 12.305 -24.391 -3.271 1 97.56 270 PHE B C 1
ATOM 4322 O O . PHE B 1 270 ? 13.266 -23.734 -3.695 1 97.56 270 PHE B O 1
ATOM 4329 N N . ASN B 1 271 ? 12.422 -25.297 -2.289 1 94.75 271 ASN B N 1
ATOM 4330 C CA . ASN B 1 271 ? 13.688 -25.672 -1.667 1 94.75 271 ASN B CA 1
ATOM 4331 C C . ASN B 1 271 ? 14.422 -24.453 -1.116 1 94.75 271 ASN B C 1
ATOM 4333 O O . ASN B 1 271 ? 15.602 -24.25 -1.419 1 94.75 271 ASN B O 1
ATOM 4337 N N . PHE B 1 272 ? 13.664 -23.609 -0.421 1 93.69 272 PHE B N 1
ATOM 4338 C CA . PHE B 1 272 ? 14.312 -22.516 0.291 1 93.69 272 PHE B CA 1
ATOM 4339 C C . PHE B 1 272 ? 15.094 -23.047 1.49 1 93.69 272 PHE B C 1
ATOM 4341 O O . PHE B 1 272 ? 14.68 -24.016 2.133 1 93.69 272 PHE B O 1
ATOM 4348 N N . ALA B 1 273 ? 16.359 -22.656 1.63 1 74.5 273 ALA B N 1
ATOM 4349 C CA . ALA B 1 273 ? 17.188 -23.125 2.729 1 74.5 273 ALA B CA 1
ATOM 4350 C C . ALA B 1 273 ? 16.562 -22.797 4.078 1 74.5 273 ALA B C 1
ATOM 4352 O O . ALA B 1 273 ? 15.945 -21.734 4.242 1 74.5 273 ALA B O 1
ATOM 4353 N N . SER B 1 274 ? 16.375 -23.828 4.922 1 62.81 274 SER B N 1
ATOM 4354 C CA . SER B 1 274 ? 15.812 -23.641 6.254 1 62.81 274 SER B CA 1
ATOM 4355 C C . SER B 1 274 ? 16.672 -22.703 7.098 1 62.81 274 SER B C 1
ATOM 4357 O O . SER B 1 274 ? 17.891 -22.688 6.953 1 62.81 274 SER B O 1
ATOM 4359 N N . GLU B 1 275 ? 16.297 -21.5 7.5 1 53.5 275 GLU B N 1
ATOM 4360 C CA . GLU B 1 275 ? 17.031 -20.578 8.352 1 53.5 275 GLU B CA 1
ATOM 4361 C C . GLU B 1 275 ? 17.75 -21.312 9.477 1 53.5 275 GLU B C 1
ATOM 4363 O O . GLU B 1 275 ? 18.609 -20.75 10.156 1 53.5 275 GLU B O 1
ATOM 4368 N N . GLY B 1 276 ? 17.406 -22.438 10.016 1 41.47 276 GLY B N 1
ATOM 4369 C CA . GLY B 1 276 ? 18.219 -22.922 11.125 1 41.47 276 GLY B CA 1
ATOM 4370 C C . GLY B 1 276 ? 19.703 -22.953 10.82 1 41.47 276 GLY B C 1
ATOM 4371 O O . GLY B 1 276 ? 20.516 -23.25 11.695 1 41.47 276 GLY B O 1
ATOM 4372 N N . ALA B 1 277 ? 20.188 -23.266 9.688 1 34.09 277 ALA B N 1
ATOM 4373 C CA . ALA B 1 277 ? 21.641 -23.438 9.523 1 34.09 277 ALA B CA 1
ATOM 4374 C C . ALA B 1 277 ? 22.344 -22.078 9.484 1 34.09 277 ALA B C 1
ATOM 4376 O O . ALA B 1 277 ? 23.531 -22 9.156 1 34.09 277 ALA B O 1
ATOM 4377 N N . LEU B 1 278 ? 21.844 -20.891 9.391 1 27.89 278 LEU B N 1
ATOM 4378 C CA . LEU B 1 278 ? 22.719 -19.828 9.844 1 27.89 278 LEU B CA 1
ATOM 4379 C C . LEU B 1 278 ? 22.688 -19.703 11.367 1 27.89 278 LEU B C 1
ATOM 4381 O O . LEU B 1 278 ? 21.609 -19.703 11.969 1 27.89 278 LEU B O 1
#

InterPro domains:
  IPR006680 Amidohydrolase-related [PF04909] (7-272)
  IPR032466 Metal-dependent hydrolase [SSF51556] (5-272)
  IPR052358 Aromatic Compound Degradation Hydrolases [PTHR35563] (5-272)